Protein AF-A0A9P1GQP8-F1 (afdb_monomer_lite)

pLDDT: mean 84.28, std 14.44, range [36.28, 97.81]

Sequence (561 aa):
MASRPGSALRERKDGRSSRPGTRSPHVRRPRSSVDKKHRLDELRKQCTELKCLINSTSEENLRNRTRLMALTKEKNKRDRLLQTMVRLNHEGLGLGPEIIDKLREEYTIMLPLYRKKAQDLQQQILERENDHKAMKRELDFTRIIELQVEFVSWKQESRRLESMMKQDPEAVSKEAEMQEKRVKQLSQELAEIKRQLVRAQDELTGEQEGHQSAKELFEEKAEELARVQSETKDITIECKQLIQDRKEAEHLQTEINEMELDRKQDQEELEGLQARLVTAPSDAPDRYTVTGVALSAAPAKKDIGLALLRRASRRESPQPLMRCLCAADRDQDGLLNLQELIEAMAQWHGCPLEPSEAARLLFRLASRVSEDTERIRWLDAMVLLDGLGPSSWDELLPDLLVLRWACLRARLYSEELLRQLGVIDSKSKAEAFFGGAALEMPPSEASQWVEAWQKHGSERLMLLLPLGEATLSSKEMNAWLCRLKTAVQNNREELQKAFVVWRADMLMTPEQFRMVCGDVLGLDLSEEDIEDVLLFSCSNCPTTSGVREAVDGRKLLDLFS

Structure (mmCIF, N/CA/C/O backbone):
data_AF-A0A9P1GQP8-F1
#
_entry.id   AF-A0A9P1GQP8-F1
#
loop_
_atom_site.group_PDB
_atom_site.id
_atom_site.type_symbol
_atom_site.label_atom_id
_atom_site.label_alt_id
_atom_site.label_comp_id
_atom_site.label_asym_id
_atom_site.label_entity_id
_atom_site.label_seq_id
_atom_site.pdbx_PDB_ins_code
_atom_site.Cartn_x
_atom_site.Cartn_y
_atom_site.Cartn_z
_atom_site.occupancy
_atom_site.B_iso_or_equiv
_atom_site.auth_seq_id
_atom_site.auth_comp_id
_atom_site.auth_asym_id
_atom_site.auth_atom_id
_atom_site.pdbx_PDB_model_num
ATOM 1 N N . MET A 1 1 ? 40.558 45.245 -4.017 1.00 48.47 1 MET A N 1
ATOM 2 C CA . MET A 1 1 ? 41.414 45.114 -2.817 1.00 48.47 1 MET A CA 1
ATOM 3 C C . MET A 1 1 ? 40.891 43.948 -1.993 1.00 48.47 1 MET A C 1
ATOM 5 O O . MET A 1 1 ? 39.684 43.764 -1.992 1.00 48.47 1 MET A O 1
ATOM 9 N N . ALA A 1 2 ? 41.797 43.219 -1.333 1.00 36.59 2 ALA A N 1
ATOM 10 C CA . ALA A 1 2 ? 41.631 41.929 -0.643 1.00 36.59 2 ALA A CA 1
ATOM 11 C C . ALA A 1 2 ? 41.581 40.683 -1.545 1.00 36.59 2 ALA A C 1
ATOM 13 O O . ALA A 1 2 ? 40.914 40.684 -2.570 1.00 36.59 2 ALA A O 1
ATOM 14 N N . SER A 1 3 ? 42.169 39.543 -1.191 1.00 36.75 3 SER A N 1
ATOM 15 C CA . SER A 1 3 ? 43.501 39.219 -0.655 1.00 36.75 3 SER A CA 1
ATOM 16 C C . SER A 1 3 ? 43.622 37.708 -0.873 1.00 36.75 3 SER A C 1
ATOM 18 O O . SER A 1 3 ? 42.794 36.954 -0.372 1.00 36.75 3 SER A O 1
ATOM 20 N N . ARG A 1 4 ? 44.591 37.260 -1.677 1.00 41.50 4 ARG A N 1
ATOM 21 C CA . ARG A 1 4 ? 44.884 35.832 -1.887 1.00 41.50 4 ARG A CA 1
ATOM 22 C C . ARG A 1 4 ? 45.707 35.291 -0.716 1.00 41.50 4 ARG A C 1
ATOM 24 O O . ARG A 1 4 ? 46.679 35.953 -0.352 1.00 41.50 4 ARG A O 1
ATOM 31 N N . PRO A 1 5 ? 45.454 34.066 -0.238 1.00 54.88 5 PRO A N 1
ATOM 32 C CA . PRO A 1 5 ? 46.470 33.283 0.438 1.00 54.88 5 PRO A CA 1
ATOM 33 C C . PRO A 1 5 ? 47.118 32.308 -0.551 1.00 54.88 5 PRO A C 1
ATOM 35 O O . PRO A 1 5 ? 46.451 31.540 -1.243 1.00 54.88 5 PRO A O 1
ATOM 38 N N . GLY A 1 6 ? 48.445 32.378 -0.622 1.00 43.09 6 GLY A N 1
ATOM 39 C CA . GLY A 1 6 ? 49.292 31.333 -1.177 1.00 43.09 6 GLY A CA 1
ATOM 40 C C . GLY A 1 6 ? 49.798 30.408 -0.070 1.00 43.09 6 GLY A C 1
ATOM 41 O O . GLY A 1 6 ? 49.992 30.835 1.063 1.00 43.09 6 GLY A O 1
ATOM 42 N N . SER A 1 7 ? 50.026 29.151 -0.432 1.00 41.62 7 SER A N 1
ATOM 43 C CA . SER A 1 7 ? 50.859 28.156 0.258 1.00 41.62 7 SER A CA 1
ATOM 44 C C . SER A 1 7 ? 50.980 26.999 -0.745 1.00 41.62 7 SER A C 1
ATOM 46 O O . SER A 1 7 ? 49.958 26.472 -1.163 1.00 41.62 7 SER A O 1
ATOM 48 N N . ALA A 1 8 ? 52.098 26.677 -1.401 1.00 45.56 8 ALA A N 1
ATOM 49 C CA . ALA A 1 8 ? 53.491 26.529 -0.984 1.00 45.56 8 ALA A CA 1
ATOM 50 C C . ALA A 1 8 ? 53.712 25.405 0.040 1.00 45.56 8 ALA A C 1
ATOM 52 O O . ALA A 1 8 ? 54.147 25.654 1.155 1.00 45.56 8 ALA A O 1
ATOM 53 N N . LEU A 1 9 ? 53.524 24.155 -0.395 1.00 42.47 9 LEU A N 1
ATOM 54 C CA . LEU A 1 9 ? 54.220 23.012 0.193 1.00 42.47 9 LEU A CA 1
ATOM 55 C C . LEU A 1 9 ? 54.652 22.031 -0.901 1.00 42.47 9 LEU A C 1
ATOM 57 O O . LEU A 1 9 ? 53.859 21.348 -1.540 1.00 42.47 9 LEU A O 1
ATOM 61 N N . ARG A 1 10 ? 55.967 22.044 -1.134 1.00 45.06 10 ARG A N 1
ATOM 62 C CA . ARG A 1 10 ? 56.728 20.971 -1.766 1.00 45.06 10 ARG A CA 1
ATOM 63 C C . ARG A 1 10 ? 56.767 19.802 -0.790 1.00 45.06 10 ARG A C 1
ATOM 65 O O . ARG A 1 10 ? 57.301 19.979 0.296 1.00 45.06 10 ARG A O 1
ATOM 72 N N . GLU A 1 11 ? 56.423 18.610 -1.253 1.00 41.72 11 GLU A N 1
ATOM 73 C CA . GLU A 1 11 ? 57.109 17.399 -0.813 1.00 41.72 11 GLU A CA 1
ATOM 74 C C . GLU A 1 11 ? 57.307 16.461 -2.004 1.00 41.72 11 GLU A C 1
ATOM 76 O O . GLU A 1 11 ? 56.377 16.037 -2.682 1.00 41.72 11 GLU A O 1
ATOM 81 N N . ARG A 1 12 ? 58.584 16.208 -2.297 1.00 44.84 12 ARG A N 1
ATOM 82 C CA . ARG A 1 12 ? 59.039 15.115 -3.149 1.00 44.84 12 ARG A CA 1
ATOM 83 C C . ARG A 1 12 ? 59.073 13.864 -2.280 1.00 44.84 12 ARG A C 1
ATOM 85 O O . ARG A 1 12 ? 59.790 13.879 -1.282 1.00 44.84 12 ARG A O 1
ATOM 92 N N . LYS A 1 13 ? 58.474 12.760 -2.727 1.00 42.25 13 LYS A N 1
ATOM 93 C CA . LYS A 1 13 ? 59.113 11.455 -2.538 1.00 42.25 13 LYS A CA 1
ATOM 94 C C . LYS A 1 13 ? 58.672 10.439 -3.579 1.00 42.25 13 LYS A C 1
ATOM 96 O O . LYS A 1 13 ? 57.507 10.328 -3.936 1.00 42.25 13 LYS A O 1
ATOM 101 N N . ASP A 1 14 ? 59.691 9.768 -4.081 1.00 47.12 14 ASP A N 1
ATOM 102 C CA . ASP A 1 14 ? 59.718 8.875 -5.217 1.00 47.12 14 ASP A CA 1
ATOM 103 C C . ASP A 1 14 ? 58.830 7.639 -5.049 1.00 47.12 14 ASP A C 1
ATOM 105 O O . ASP A 1 14 ? 58.931 6.903 -4.071 1.00 47.12 14 ASP A O 1
ATOM 109 N N . GLY A 1 15 ? 58.029 7.367 -6.077 1.00 39.78 15 GLY A N 1
ATOM 110 C CA . GLY A 1 15 ? 57.301 6.117 -6.259 1.00 39.78 15 GLY A CA 1
ATOM 111 C C . GLY A 1 15 ? 57.345 5.709 -7.724 1.00 39.78 15 GLY A C 1
ATOM 112 O O . GLY A 1 15 ? 56.355 5.817 -8.440 1.00 39.78 15 GLY A O 1
ATOM 113 N N . ARG A 1 16 ? 58.523 5.279 -8.198 1.00 45.56 16 ARG A N 1
ATOM 114 C CA . ARG A 1 16 ? 58.687 4.624 -9.503 1.00 45.56 16 ARG A CA 1
ATOM 115 C C . ARG A 1 16 ? 57.879 3.322 -9.516 1.00 45.56 16 ARG A C 1
ATOM 117 O O . ARG A 1 16 ? 58.394 2.275 -9.141 1.00 45.56 16 ARG A O 1
ATOM 124 N N . SER A 1 17 ? 56.639 3.384 -9.989 1.00 41.31 17 SER A N 1
ATOM 125 C CA . SER A 1 17 ? 55.923 2.214 -10.492 1.00 41.31 17 SER A CA 1
ATOM 126 C C . SER A 1 17 ? 56.067 2.184 -12.008 1.00 41.31 17 SER A C 1
ATOM 128 O O . SER A 1 17 ? 55.383 2.886 -12.753 1.00 41.31 17 SER A O 1
ATOM 130 N N . SER A 1 18 ? 57.040 1.401 -12.456 1.00 42.50 18 SER A N 1
ATOM 131 C CA . SER A 1 18 ? 57.276 1.063 -13.853 1.00 42.50 18 SER A CA 1
ATOM 132 C C . SER A 1 18 ? 56.106 0.227 -14.379 1.00 42.50 18 SER A C 1
ATOM 134 O O . SER A 1 18 ? 56.177 -1.000 -14.395 1.00 42.50 18 SER A O 1
ATOM 136 N N . ARG A 1 19 ? 55.016 0.867 -14.819 1.00 41.62 19 ARG A N 1
ATOM 137 C CA . ARG A 1 19 ? 54.022 0.178 -15.651 1.00 41.62 19 ARG A CA 1
ATOM 138 C C . ARG A 1 19 ? 54.616 -0.037 -17.049 1.00 41.62 19 ARG A C 1
ATOM 140 O O . ARG A 1 19 ? 55.096 0.923 -17.657 1.00 41.62 19 ARG A O 1
ATOM 147 N N . PRO A 1 20 ? 54.620 -1.275 -17.570 1.00 44.34 20 PRO A N 1
ATOM 148 C CA . PRO A 1 20 ? 55.124 -1.550 -18.902 1.00 44.34 20 PRO A CA 1
ATOM 149 C C . PRO A 1 20 ? 54.202 -0.865 -19.906 1.00 44.34 20 PRO A C 1
ATOM 151 O O . PRO A 1 20 ? 53.022 -1.192 -20.006 1.00 44.34 20 PRO A O 1
ATOM 154 N N . GLY A 1 21 ? 54.748 0.104 -20.640 1.00 39.81 21 GLY A N 1
ATOM 155 C CA . GLY A 1 21 ? 54.067 0.697 -21.777 1.00 39.81 21 GLY A CA 1
ATOM 156 C C . GLY A 1 21 ? 53.646 -0.411 -22.732 1.00 39.81 21 GLY A C 1
ATOM 157 O O . GLY A 1 21 ? 54.490 -1.072 -23.344 1.00 39.81 21 GLY A O 1
ATOM 158 N N . THR A 1 22 ? 52.338 -0.607 -22.862 1.00 41.31 22 THR A N 1
ATOM 159 C CA . THR A 1 22 ? 51.721 -1.356 -23.949 1.00 41.31 22 THR A CA 1
ATOM 160 C C . THR A 1 22 ? 52.028 -0.607 -25.237 1.00 41.31 22 THR A C 1
ATOM 162 O O . THR A 1 22 ? 51.256 0.222 -25.715 1.00 41.31 22 THR A O 1
ATOM 165 N N . ARG A 1 23 ? 53.220 -0.868 -25.785 1.00 38.09 23 ARG A N 1
ATOM 166 C CA . ARG A 1 23 ? 53.561 -0.556 -27.166 1.00 38.09 23 ARG A CA 1
ATOM 167 C C . ARG A 1 23 ? 52.504 -1.226 -28.024 1.00 38.09 23 ARG A C 1
ATOM 169 O O . ARG A 1 23 ? 52.527 -2.441 -28.208 1.00 38.09 23 ARG A O 1
ATOM 176 N N . SER A 1 24 ? 51.586 -0.412 -28.530 1.00 40.50 24 SER A N 1
ATOM 177 C CA . SER A 1 24 ? 50.699 -0.793 -29.615 1.00 40.50 24 SER A CA 1
ATOM 178 C C . SER A 1 24 ? 51.562 -1.448 -30.701 1.00 40.50 24 SER A C 1
ATOM 180 O O . SER A 1 24 ? 52.574 -0.853 -31.101 1.00 40.50 24 SER A O 1
ATOM 182 N N . PRO A 1 25 ? 51.272 -2.690 -31.122 1.00 41.41 25 PRO A N 1
ATOM 183 C CA . PRO A 1 25 ? 52.095 -3.369 -32.099 1.00 41.41 25 PRO A CA 1
ATOM 184 C C . PRO A 1 25 ? 52.013 -2.558 -33.387 1.00 41.41 25 PRO A C 1
ATOM 186 O O . PRO A 1 25 ? 50.978 -2.515 -34.048 1.00 41.41 25 PRO A O 1
ATOM 189 N N . HIS A 1 26 ? 53.109 -1.884 -33.741 1.00 40.09 26 HIS A N 1
ATOM 190 C CA . HIS A 1 26 ? 53.278 -1.315 -35.067 1.00 40.09 26 HIS A CA 1
ATOM 191 C C . HIS A 1 26 ? 53.048 -2.443 -36.071 1.00 40.09 26 HIS A C 1
ATOM 193 O O . HIS A 1 26 ? 53.911 -3.302 -36.268 1.00 40.09 26 HIS A O 1
ATOM 199 N N . VAL A 1 27 ? 51.862 -2.440 -36.680 1.00 42.22 27 VAL A N 1
ATOM 200 C CA . VAL A 1 27 ? 51.474 -3.324 -37.771 1.00 42.22 27 VAL A CA 1
ATOM 201 C C . VAL A 1 27 ? 52.476 -3.080 -38.892 1.00 42.22 27 VAL A C 1
ATOM 203 O O . VAL A 1 27 ? 52.376 -2.118 -39.659 1.00 42.22 27 VAL A O 1
ATOM 206 N N . ARG A 1 28 ? 53.512 -3.922 -38.940 1.00 45.16 28 ARG A N 1
ATOM 207 C CA . ARG A 1 28 ? 54.495 -3.946 -40.018 1.00 45.16 28 ARG A CA 1
ATOM 208 C C . ARG A 1 28 ? 53.708 -4.123 -41.311 1.00 45.16 28 ARG A C 1
ATOM 210 O O . ARG A 1 28 ? 53.050 -5.141 -41.504 1.00 45.16 28 ARG A O 1
ATOM 217 N N . ARG A 1 29 ? 53.750 -3.115 -42.188 1.00 47.03 29 ARG A N 1
ATOM 218 C CA . ARG A 1 29 ? 53.191 -3.222 -43.540 1.00 47.03 29 ARG A CA 1
ATOM 219 C C . ARG A 1 29 ? 53.777 -4.484 -44.195 1.00 47.03 29 ARG A C 1
ATOM 221 O O . ARG A 1 29 ? 55.006 -4.575 -44.261 1.00 47.03 29 ARG A O 1
ATOM 228 N N . PRO A 1 30 ? 52.950 -5.438 -44.661 1.00 44.31 30 PRO A N 1
ATOM 229 C CA . PRO A 1 30 ? 53.443 -6.647 -45.308 1.00 44.31 30 PRO A CA 1
ATOM 230 C C . PRO A 1 30 ? 54.249 -6.249 -46.548 1.00 44.31 30 PRO A C 1
ATOM 232 O O . PRO A 1 30 ? 53.747 -5.547 -47.433 1.00 44.31 30 PRO A O 1
ATOM 235 N N . ARG A 1 31 ? 55.534 -6.625 -46.546 1.00 50.19 31 ARG A N 1
ATOM 236 C CA . ARG A 1 31 ? 56.532 -6.220 -47.548 1.00 50.19 31 ARG A CA 1
ATOM 237 C C . ARG A 1 31 ? 56.486 -7.072 -48.821 1.00 50.19 31 ARG A C 1
ATOM 239 O O . ARG A 1 31 ? 57.110 -6.677 -49.798 1.00 50.19 31 ARG A O 1
ATOM 246 N N . SER A 1 32 ? 55.727 -8.171 -48.855 1.00 58.41 32 SER A N 1
ATOM 247 C CA . SER A 1 32 ? 55.591 -9.014 -50.047 1.00 58.41 32 SER A CA 1
ATOM 248 C C . SER A 1 32 ? 54.182 -8.937 -50.655 1.00 58.41 32 SER A C 1
ATOM 250 O O . SER A 1 32 ? 53.172 -8.828 -49.955 1.00 58.41 32 SER A O 1
ATOM 252 N N . SER A 1 33 ? 54.098 -8.966 -51.987 1.00 57.78 33 SER A N 1
ATOM 253 C CA . SER A 1 33 ? 52.832 -9.073 -52.730 1.00 57.78 33 SER A CA 1
ATOM 254 C C . SER A 1 33 ? 52.106 -10.400 -52.461 1.00 57.78 33 SER A C 1
ATOM 256 O O . SER A 1 33 ? 50.883 -10.465 -52.585 1.00 57.78 33 SER A O 1
ATOM 258 N N . VAL A 1 34 ? 52.847 -11.428 -52.038 1.00 65.19 34 VAL A N 1
ATOM 259 C CA . VAL A 1 34 ? 52.343 -12.767 -51.709 1.00 65.19 34 VAL A CA 1
ATOM 260 C C . VAL A 1 34 ? 51.544 -12.748 -50.400 1.00 65.19 34 VAL A C 1
ATOM 262 O O . VAL A 1 34 ? 50.420 -13.248 -50.375 1.00 65.19 34 VAL A O 1
ATOM 265 N N . ASP A 1 35 ? 52.033 -12.058 -49.363 1.00 64.38 35 ASP A N 1
ATOM 266 C CA . ASP A 1 35 ? 51.327 -11.921 -48.074 1.00 64.38 35 ASP A CA 1
ATOM 267 C C . ASP A 1 35 ? 50.001 -11.162 -48.216 1.00 64.38 35 ASP A C 1
ATOM 269 O O . ASP A 1 35 ? 49.018 -11.446 -47.531 1.00 64.38 35 ASP A O 1
ATOM 273 N N . LYS A 1 36 ? 49.949 -10.189 -49.136 1.00 68.56 36 LYS A N 1
ATOM 274 C CA . LYS A 1 36 ? 48.723 -9.431 -49.425 1.00 68.56 36 LYS A CA 1
ATOM 275 C C . LYS A 1 36 ? 47.663 -10.303 -50.089 1.00 68.56 36 LYS A C 1
ATOM 277 O O . LYS A 1 36 ? 46.494 -10.197 -49.729 1.00 68.56 36 LYS A O 1
ATOM 282 N N . LYS A 1 37 ? 48.062 -11.165 -51.031 1.00 72.75 37 LYS A N 1
ATOM 283 C CA . LYS A 1 37 ? 47.145 -12.095 -51.700 1.00 72.75 37 LYS A CA 1
ATOM 284 C C . LYS A 1 37 ? 46.590 -13.117 -50.707 1.00 72.75 37 LYS A C 1
ATOM 286 O O . LYS A 1 37 ? 45.378 -13.257 -50.620 1.00 72.75 37 LYS A O 1
ATOM 291 N N . HIS A 1 38 ? 47.454 -13.714 -49.884 1.00 75.06 38 HIS A N 1
ATOM 292 C CA . HIS A 1 38 ? 47.028 -14.655 -48.847 1.00 75.06 38 HIS A CA 1
ATOM 293 C C . HIS A 1 38 ? 46.074 -14.007 -47.832 1.00 75.06 38 HIS A C 1
ATOM 295 O O . HIS A 1 38 ? 45.073 -14.605 -47.453 1.00 75.06 38 HIS A O 1
ATOM 301 N N . ARG A 1 39 ? 46.336 -12.763 -47.410 1.00 73.00 39 ARG A N 1
ATOM 302 C CA . ARG A 1 39 ? 45.442 -12.040 -46.492 1.00 73.00 39 ARG A CA 1
ATOM 303 C C . ARG A 1 39 ? 44.086 -11.708 -47.120 1.00 73.00 39 ARG A C 1
ATOM 305 O O . ARG A 1 39 ? 43.077 -11.749 -46.428 1.00 73.00 39 ARG A O 1
ATOM 312 N N . LEU A 1 40 ? 44.052 -11.369 -48.409 1.00 70.44 40 LEU A N 1
ATOM 313 C CA . LEU A 1 40 ? 42.797 -11.129 -49.128 1.00 70.44 40 LEU A CA 1
ATOM 314 C C . LEU A 1 40 ? 41.988 -12.414 -49.312 1.00 70.44 40 LEU A C 1
ATOM 316 O O . LEU A 1 40 ? 40.766 -12.376 -49.186 1.00 70.44 40 LEU A O 1
ATOM 320 N N . ASP A 1 41 ? 42.650 -13.533 -49.593 1.00 74.94 41 ASP A N 1
ATOM 321 C CA . ASP A 1 41 ? 41.986 -14.830 -49.722 1.00 74.94 41 ASP A CA 1
ATOM 322 C C . ASP A 1 41 ? 41.469 -15.330 -48.359 1.00 74.94 41 ASP A C 1
ATOM 324 O O . ASP A 1 41 ? 40.344 -15.821 -48.287 1.00 74.94 41 ASP A O 1
ATOM 328 N N . GLU A 1 42 ? 42.201 -15.085 -47.267 1.00 77.50 42 GLU A N 1
ATOM 329 C CA . GLU A 1 42 ? 41.736 -15.358 -45.899 1.00 77.50 42 GLU A CA 1
ATOM 330 C C . GLU A 1 42 ? 40.515 -14.504 -45.528 1.00 77.50 42 GLU A C 1
ATOM 332 O O . GLU A 1 42 ? 39.507 -15.028 -45.060 1.00 77.50 42 GLU A O 1
ATOM 337 N N . LEU A 1 43 ? 40.545 -13.197 -45.817 1.00 72.62 43 LEU A N 1
ATOM 338 C CA . LEU A 1 43 ? 39.386 -12.326 -45.601 1.00 72.62 43 LEU A CA 1
ATOM 339 C C . LEU A 1 43 ? 38.182 -12.794 -46.422 1.00 72.62 43 LEU A C 1
ATOM 341 O O . LEU A 1 43 ? 37.074 -12.838 -45.900 1.00 72.62 43 LEU A O 1
ATOM 345 N N . ARG A 1 44 ? 38.372 -13.195 -47.686 1.00 75.75 44 ARG A N 1
ATOM 346 C CA . ARG A 1 44 ? 37.290 -13.756 -48.516 1.00 75.75 44 ARG A CA 1
ATOM 347 C C . ARG A 1 44 ? 36.707 -15.023 -47.907 1.00 75.75 44 ARG A C 1
ATOM 349 O O . ARG A 1 44 ? 35.487 -15.168 -47.915 1.00 75.75 44 ARG A O 1
ATOM 356 N N . LYS A 1 45 ? 37.555 -15.899 -47.370 1.00 81.31 45 LYS A N 1
ATOM 357 C CA . LYS A 1 45 ? 37.133 -17.119 -46.684 1.00 81.31 45 LYS A CA 1
ATOM 358 C C . LYS A 1 45 ? 36.293 -16.790 -45.445 1.00 81.31 45 LYS A C 1
ATOM 360 O O . LYS A 1 45 ? 35.163 -17.265 -45.348 1.00 81.31 45 LYS A O 1
ATOM 365 N N . GLN A 1 46 ? 36.756 -15.869 -44.601 1.00 77.50 46 GLN A N 1
ATOM 366 C CA . GLN A 1 46 ? 35.999 -15.376 -43.442 1.00 77.50 46 GLN A CA 1
ATOM 367 C C . GLN A 1 46 ? 34.663 -14.736 -43.850 1.00 77.50 46 GLN A C 1
ATOM 369 O O . GLN A 1 46 ? 33.635 -14.986 -43.228 1.00 77.50 46 GLN A O 1
ATOM 374 N N . CYS A 1 47 ? 34.629 -13.976 -44.952 1.00 73.06 47 CYS A N 1
ATOM 375 C CA . CYS A 1 47 ? 33.384 -13.418 -45.490 1.00 73.06 47 CYS A CA 1
ATOM 376 C C . CYS A 1 47 ? 32.394 -14.515 -45.886 1.00 73.06 47 CYS A C 1
ATOM 378 O O . CYS A 1 47 ? 31.194 -14.387 -45.647 1.00 73.06 47 CYS A O 1
ATOM 380 N N . THR A 1 48 ? 32.876 -15.556 -46.570 1.00 79.88 48 THR A N 1
ATOM 381 C CA . THR A 1 48 ? 32.024 -16.669 -46.990 1.00 79.88 48 THR A CA 1
ATOM 382 C C . THR A 1 48 ? 31.531 -17.466 -45.793 1.00 79.88 48 THR A C 1
ATOM 384 O O . THR A 1 48 ? 30.354 -17.803 -45.755 1.00 79.88 48 THR A O 1
ATOM 387 N N . GLU A 1 49 ? 32.377 -17.683 -44.787 1.00 81.94 49 GLU A N 1
ATOM 388 C CA . GLU A 1 49 ? 32.013 -18.364 -43.544 1.00 81.94 49 GLU A CA 1
ATOM 389 C C . GLU A 1 49 ? 30.953 -17.574 -42.767 1.00 81.94 49 GLU A C 1
ATOM 391 O O . GLU A 1 49 ? 29.909 -18.136 -42.440 1.00 81.94 49 GLU A O 1
ATOM 396 N N . LEU A 1 50 ? 31.137 -16.261 -42.577 1.00 77.44 50 LEU A N 1
ATOM 397 C CA . LEU A 1 50 ? 30.143 -15.391 -41.933 1.00 77.44 50 LEU A CA 1
ATOM 398 C C . LEU A 1 50 ? 28.817 -15.360 -42.703 1.00 77.44 50 LEU A C 1
ATOM 400 O O . LEU A 1 50 ? 27.750 -15.452 -42.099 1.00 77.44 50 LEU A O 1
ATOM 404 N N . LYS A 1 51 ? 28.851 -15.285 -44.041 1.00 80.12 51 LYS A N 1
ATOM 405 C CA . LYS A 1 51 ? 27.631 -15.356 -44.868 1.00 80.12 51 LYS A CA 1
ATOM 406 C C . LYS A 1 51 ? 26.925 -16.706 -44.724 1.00 80.12 51 LYS A C 1
ATOM 408 O O . LYS A 1 51 ? 25.705 -16.732 -44.576 1.00 80.12 51 LYS A O 1
ATOM 413 N N . CYS A 1 52 ? 27.666 -17.813 -44.742 1.00 84.94 52 CYS A N 1
ATOM 414 C CA . CYS A 1 52 ? 27.110 -19.147 -44.519 1.00 84.94 52 CYS A CA 1
ATOM 415 C C . CYS A 1 52 ? 26.494 -19.273 -43.120 1.00 84.94 52 CYS A C 1
ATOM 417 O O . CYS A 1 52 ? 25.405 -19.824 -42.986 1.00 84.94 52 CYS A O 1
ATOM 419 N N . LEU A 1 53 ? 27.140 -18.715 -42.095 1.00 81.12 53 LEU A N 1
ATOM 420 C CA . LEU A 1 53 ? 26.660 -18.739 -40.716 1.00 81.12 53 LEU A CA 1
ATOM 421 C C . LEU A 1 53 ? 25.388 -17.888 -40.529 1.00 81.12 53 LEU A C 1
ATOM 423 O O . LEU A 1 53 ? 24.425 -18.344 -39.912 1.00 81.12 53 LEU A O 1
ATOM 427 N N . ILE A 1 54 ? 25.330 -16.693 -41.126 1.00 80.06 54 ILE A N 1
ATOM 428 C CA . ILE A 1 54 ? 24.126 -15.842 -41.145 1.00 80.06 54 ILE A CA 1
ATOM 429 C C . ILE A 1 54 ? 22.967 -16.545 -41.864 1.00 80.06 54 ILE A C 1
ATOM 431 O O . ILE A 1 54 ? 21.839 -16.554 -41.372 1.00 80.06 54 ILE A O 1
ATOM 435 N N . ASN A 1 55 ? 23.235 -17.177 -43.008 1.00 83.62 55 ASN A N 1
ATOM 436 C CA . ASN A 1 55 ? 22.205 -17.912 -43.741 1.00 83.62 55 ASN A CA 1
ATOM 437 C C . ASN A 1 55 ? 21.713 -19.126 -42.942 1.00 83.62 55 ASN A C 1
ATOM 439 O O . ASN A 1 55 ? 20.506 -19.309 -42.801 1.00 83.62 55 ASN A O 1
ATOM 443 N N . SER A 1 56 ? 22.628 -19.895 -42.346 1.00 86.69 56 SER A N 1
ATOM 444 C CA . SER A 1 56 ? 22.299 -21.045 -41.496 1.00 86.69 56 SER A CA 1
ATOM 445 C C . SER A 1 56 ? 21.431 -20.640 -40.299 1.00 86.69 56 SER A C 1
ATOM 447 O O . SER A 1 56 ? 20.370 -21.219 -40.067 1.00 86.69 56 SER A O 1
ATOM 449 N N . THR A 1 57 ? 21.813 -19.583 -39.576 1.00 81.12 57 THR A N 1
ATOM 450 C CA . THR A 1 57 ? 21.033 -19.076 -38.431 1.00 81.12 57 THR A CA 1
ATOM 451 C C . THR A 1 57 ? 19.664 -18.526 -38.846 1.00 81.12 57 THR A C 1
ATOM 453 O O . THR A 1 57 ? 18.672 -18.749 -38.149 1.00 81.12 57 THR A O 1
ATOM 456 N N . SER A 1 58 ? 19.561 -17.876 -40.009 1.00 81.44 58 SER A N 1
ATOM 457 C CA . SER A 1 58 ? 18.275 -17.449 -40.572 1.00 81.44 58 SER A CA 1
ATOM 458 C C . SER A 1 58 ? 17.374 -18.634 -40.944 1.00 81.44 58 SER A C 1
ATOM 460 O O . SER A 1 58 ? 16.167 -18.594 -40.690 1.00 81.44 58 SER A O 1
ATOM 462 N N . GLU A 1 59 ? 17.930 -19.697 -41.529 1.00 88.12 59 GLU A N 1
ATOM 463 C CA . GLU A 1 59 ? 17.185 -20.917 -41.852 1.00 88.12 59 GLU A CA 1
ATOM 464 C C . GLU A 1 59 ? 16.701 -21.641 -40.590 1.00 88.12 59 GLU A C 1
ATOM 466 O O . GLU A 1 59 ? 15.544 -22.064 -40.526 1.00 88.12 59 GLU A O 1
ATOM 471 N N . GLU A 1 60 ? 17.544 -21.752 -39.562 1.00 80.00 60 GLU A N 1
ATOM 472 C CA . GLU A 1 60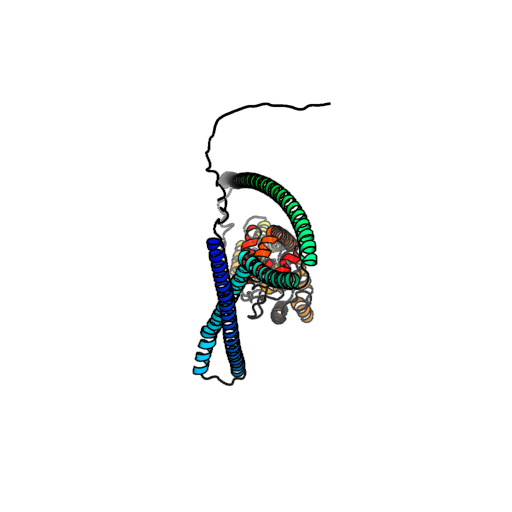 ? 17.163 -22.306 -38.258 1.00 80.00 60 GLU A CA 1
ATOM 473 C C . GLU A 1 60 ? 16.027 -21.503 -37.610 1.00 80.00 60 GLU A C 1
ATOM 475 O O . GLU A 1 60 ? 15.042 -22.088 -37.152 1.00 80.00 60 GLU A O 1
ATOM 480 N N . ASN A 1 61 ? 16.094 -20.169 -37.652 1.00 79.44 61 ASN A N 1
ATOM 481 C CA . ASN A 1 61 ? 15.021 -19.301 -37.162 1.00 79.44 61 ASN A CA 1
ATOM 482 C C . ASN A 1 61 ? 13.707 -19.514 -37.920 1.00 79.44 61 ASN A C 1
ATOM 484 O O . ASN A 1 61 ? 12.636 -19.566 -37.307 1.00 79.44 61 ASN A O 1
ATOM 488 N N . LEU A 1 62 ? 13.761 -19.701 -39.241 1.00 87.12 62 LEU A N 1
ATOM 489 C CA . LEU A 1 62 ? 12.577 -20.020 -40.037 1.00 87.12 62 LEU A CA 1
ATOM 490 C C . LEU A 1 62 ? 11.974 -21.380 -39.639 1.00 87.12 62 LEU A C 1
ATOM 492 O O . LEU A 1 62 ? 10.751 -21.503 -39.494 1.00 87.12 62 LEU A O 1
ATOM 496 N N . ARG A 1 63 ? 12.818 -22.393 -39.399 1.00 88.31 63 ARG A N 1
ATOM 497 C CA . ARG A 1 63 ? 12.384 -23.716 -38.912 1.00 88.31 63 ARG A CA 1
ATOM 498 C C . ARG A 1 63 ? 11.735 -23.613 -37.529 1.00 88.31 63 ARG A C 1
ATOM 500 O O . ARG A 1 63 ? 10.663 -24.185 -37.324 1.00 88.31 63 ARG A O 1
ATOM 507 N N . ASN A 1 64 ? 12.319 -22.847 -36.608 1.00 82.62 64 ASN A N 1
ATOM 508 C CA . ASN A 1 64 ? 11.777 -22.646 -35.261 1.00 82.62 64 ASN A CA 1
ATOM 509 C C . ASN A 1 64 ? 10.440 -21.896 -35.279 1.00 82.62 64 ASN A C 1
ATOM 511 O O . ASN A 1 64 ? 9.494 -22.332 -34.623 1.00 82.62 64 ASN A O 1
ATOM 515 N N . ARG A 1 65 ? 10.298 -20.848 -36.103 1.00 83.81 65 ARG A N 1
ATOM 516 C CA . ARG A 1 65 ? 9.010 -20.158 -36.303 1.00 83.81 65 ARG A CA 1
ATOM 517 C C . ARG A 1 65 ? 7.932 -21.099 -36.845 1.00 83.81 65 ARG A C 1
ATOM 519 O O . ARG A 1 65 ? 6.800 -21.078 -36.368 1.00 83.81 65 ARG A O 1
ATOM 526 N N . THR A 1 66 ? 8.290 -21.969 -37.788 1.00 90.00 66 THR A N 1
ATOM 527 C CA . THR A 1 66 ? 7.365 -22.972 -38.343 1.00 90.00 66 THR A CA 1
ATOM 528 C C . THR A 1 66 ? 6.920 -23.979 -37.273 1.00 90.00 66 THR A C 1
ATOM 530 O O . THR A 1 66 ? 5.729 -24.274 -37.159 1.00 90.00 66 THR A O 1
ATOM 533 N N . ARG A 1 67 ? 7.849 -24.459 -36.432 1.00 86.50 67 ARG A N 1
ATOM 534 C CA . ARG A 1 67 ? 7.540 -25.338 -35.286 1.00 86.50 67 ARG A CA 1
ATOM 535 C C . ARG A 1 67 ? 6.635 -24.652 -34.263 1.00 86.50 67 ARG A C 1
ATOM 537 O O . ARG A 1 67 ? 5.656 -25.250 -33.825 1.00 86.50 67 ARG A O 1
ATOM 544 N N . LEU A 1 68 ? 6.913 -23.391 -33.931 1.00 84.94 68 LEU A N 1
ATOM 545 C CA . LEU A 1 68 ? 6.091 -22.597 -33.016 1.00 84.94 68 LEU A CA 1
ATOM 546 C C . LEU A 1 68 ? 4.660 -22.426 -33.548 1.00 84.94 68 LEU A C 1
ATOM 548 O O . LEU A 1 68 ? 3.695 -22.605 -32.803 1.00 84.94 68 LEU A O 1
ATOM 552 N N . MET A 1 69 ? 4.504 -22.148 -34.847 1.00 87.06 69 MET A N 1
ATOM 553 C CA . MET A 1 69 ? 3.187 -22.083 -35.486 1.00 87.06 69 MET A CA 1
ATOM 554 C C . MET A 1 69 ? 2.437 -23.418 -35.407 1.00 87.06 69 MET A C 1
ATOM 556 O O . MET A 1 69 ? 1.237 -23.420 -35.133 1.00 87.06 69 MET A O 1
ATOM 560 N N . ALA A 1 70 ? 3.120 -24.548 -35.615 1.00 87.50 70 ALA A N 1
ATOM 561 C CA . ALA A 1 70 ? 2.514 -25.874 -35.495 1.00 87.50 70 ALA A CA 1
ATOM 562 C C . ALA A 1 70 ? 2.031 -26.155 -34.059 1.00 87.50 70 ALA A C 1
ATOM 564 O O . ALA A 1 70 ? 0.866 -26.504 -33.868 1.00 87.50 70 ALA A O 1
ATOM 565 N N . LEU A 1 71 ? 2.873 -25.902 -33.049 1.00 82.94 71 LEU A N 1
ATOM 566 C CA . LEU A 1 71 ? 2.504 -26.065 -31.635 1.00 82.94 71 LEU A CA 1
ATOM 567 C C . LEU A 1 71 ? 1.344 -25.150 -31.229 1.00 82.94 71 LEU A C 1
ATOM 569 O O . LEU A 1 71 ? 0.441 -25.579 -30.516 1.00 82.94 71 LEU A O 1
ATOM 573 N N . THR A 1 72 ? 1.326 -23.910 -31.719 1.00 81.62 72 THR A N 1
ATOM 574 C CA . THR A 1 72 ? 0.239 -22.960 -31.447 1.00 81.62 72 THR A CA 1
ATOM 575 C C . THR A 1 72 ? -1.079 -23.426 -32.067 1.00 81.62 72 THR A C 1
ATOM 577 O O . THR A 1 72 ? -2.124 -23.363 -31.420 1.00 81.62 72 THR A O 1
ATOM 580 N N . LYS A 1 73 ? -1.049 -23.946 -33.303 1.00 88.25 73 LYS A N 1
ATOM 581 C CA . LYS A 1 73 ? -2.235 -24.539 -33.943 1.00 88.25 73 LYS A CA 1
ATOM 582 C C . LYS A 1 73 ? -2.758 -25.733 -33.150 1.00 88.25 73 LYS A C 1
ATOM 584 O O . LYS A 1 73 ? -3.968 -25.856 -32.974 1.00 88.25 73 LYS A O 1
ATOM 589 N N . GLU A 1 74 ? -1.867 -26.587 -32.657 1.00 82.25 74 GLU A N 1
ATOM 590 C CA . GLU A 1 74 ? -2.258 -27.775 -31.903 1.00 82.25 74 GLU A CA 1
ATOM 591 C C . GLU A 1 74 ? -2.806 -27.436 -30.514 1.00 82.25 74 GLU A C 1
ATOM 593 O O . GLU A 1 74 ? -3.851 -27.962 -30.128 1.00 82.25 74 GLU A O 1
ATOM 598 N N . LYS A 1 75 ? -2.185 -26.478 -29.816 1.00 85.88 75 LYS A N 1
ATOM 599 C CA . LYS A 1 75 ? -2.721 -25.886 -28.584 1.00 85.88 75 LYS A CA 1
ATOM 600 C C . LYS A 1 75 ? -4.134 -25.345 -28.814 1.00 85.88 75 LYS A C 1
ATOM 602 O O . LYS A 1 75 ? -5.054 -25.733 -28.107 1.00 85.88 75 LYS A O 1
ATOM 607 N N . ASN A 1 76 ? -4.333 -24.521 -29.844 1.00 82.81 76 ASN A N 1
ATOM 608 C CA . ASN A 1 76 ? -5.642 -23.934 -30.143 1.00 82.81 76 ASN A CA 1
ATOM 609 C C . ASN A 1 76 ? -6.693 -24.999 -30.501 1.00 82.81 76 ASN A C 1
ATOM 611 O O . ASN A 1 76 ? -7.866 -24.846 -30.165 1.00 82.81 76 ASN A O 1
ATOM 615 N N . LYS A 1 77 ? -6.293 -26.084 -31.180 1.00 86.44 77 LYS A N 1
ATOM 616 C CA . LYS A 1 77 ? -7.177 -27.223 -31.465 1.00 86.44 77 LYS A CA 1
ATOM 617 C C . LYS A 1 77 ? -7.618 -27.913 -30.169 1.00 86.44 77 LYS A C 1
ATOM 619 O O . LYS A 1 77 ? -8.806 -28.189 -30.023 1.00 86.44 77 LYS A O 1
ATOM 624 N N . ARG A 1 78 ? -6.688 -28.146 -29.236 1.00 81.44 78 ARG A N 1
ATOM 625 C CA . ARG A 1 78 ? -6.974 -28.729 -27.914 1.00 81.44 78 ARG A CA 1
ATOM 626 C C . ARG A 1 78 ? -7.839 -27.814 -27.047 1.00 81.44 78 ARG A C 1
ATOM 628 O O . ARG A 1 78 ? -8.825 -28.286 -26.495 1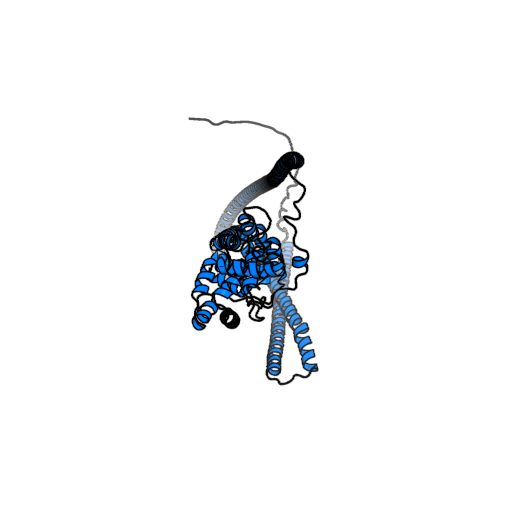.00 81.44 78 ARG A O 1
ATOM 635 N N . ASP A 1 79 ? -7.549 -26.515 -27.009 1.00 82.12 79 ASP A N 1
ATOM 636 C CA . ASP A 1 79 ? -8.348 -25.522 -26.277 1.00 82.12 79 ASP A CA 1
ATOM 637 C C . ASP A 1 79 ? -9.802 -25.488 -26.781 1.00 82.12 79 ASP A C 1
ATOM 639 O O . ASP A 1 79 ? -10.741 -25.516 -25.987 1.00 82.12 79 ASP A O 1
ATOM 643 N N . ARG A 1 80 ? -10.018 -25.503 -28.105 1.00 85.50 80 ARG A N 1
ATOM 644 C CA . ARG A 1 80 ? -11.373 -25.567 -28.691 1.00 85.50 80 ARG A CA 1
ATOM 645 C C . ARG A 1 80 ? -12.098 -26.865 -28.351 1.00 85.50 80 ARG A C 1
ATOM 647 O O . ARG A 1 80 ? -13.309 -26.843 -28.125 1.00 85.50 80 ARG A O 1
ATOM 654 N N . LEU A 1 81 ? -11.380 -27.987 -28.338 1.00 81.38 81 LEU A N 1
ATOM 655 C CA . LEU A 1 81 ? -11.940 -29.283 -27.968 1.00 81.38 81 LEU A CA 1
ATOM 656 C C . LEU A 1 81 ? -12.374 -29.272 -26.496 1.00 81.38 81 LEU A C 1
ATOM 658 O O . LEU A 1 81 ? -13.530 -29.572 -26.215 1.00 81.38 81 LEU A O 1
ATOM 662 N N . LEU A 1 82 ? -11.520 -28.787 -25.590 1.00 83.62 82 LEU A N 1
ATOM 663 C CA . LEU A 1 82 ? -11.851 -28.592 -24.175 1.00 83.62 82 LEU A CA 1
ATOM 664 C C . LEU A 1 82 ? -13.068 -27.676 -23.988 1.00 83.62 82 LEU A C 1
ATOM 666 O O . LEU A 1 82 ? -14.002 -28.044 -23.286 1.00 83.62 82 LEU A O 1
ATOM 670 N N . GLN A 1 83 ? -13.122 -26.529 -24.672 1.00 85.25 83 GLN A N 1
ATOM 671 C CA . GLN A 1 83 ? -14.275 -25.616 -24.616 1.00 85.25 83 GLN A CA 1
ATOM 672 C C . GLN A 1 83 ? -15.575 -26.249 -25.128 1.00 85.25 83 GLN A C 1
ATOM 674 O O . GLN A 1 83 ? -16.658 -25.953 -24.629 1.00 85.25 83 GLN A O 1
ATOM 679 N N . THR A 1 84 ? -15.494 -27.088 -26.161 1.00 82.81 84 THR A N 1
ATOM 680 C CA . THR A 1 84 ? -16.664 -27.799 -26.698 1.00 82.81 84 THR A CA 1
ATOM 681 C C . THR A 1 84 ? -17.138 -28.863 -25.714 1.00 82.81 84 THR A C 1
ATOM 683 O O . THR A 1 84 ? -18.333 -29.015 -25.505 1.00 82.81 84 THR A O 1
ATOM 686 N N . MET A 1 85 ? -16.216 -29.544 -25.039 1.00 75.88 85 MET A N 1
ATOM 687 C CA . MET A 1 85 ? -16.552 -30.588 -24.072 1.00 75.88 85 MET A CA 1
ATOM 688 C C . MET A 1 85 ? -17.059 -30.030 -22.741 1.00 75.88 85 MET A C 1
ATOM 690 O O . MET A 1 85 ? -17.981 -30.598 -22.169 1.00 75.88 85 MET A O 1
ATOM 694 N N . VAL A 1 86 ? -16.545 -28.882 -22.286 1.00 81.44 86 VAL A N 1
ATOM 695 C CA . VAL A 1 86 ? -17.125 -28.138 -21.153 1.00 81.44 86 VAL A CA 1
ATOM 696 C C . VAL A 1 86 ? -18.571 -27.739 -21.455 1.00 81.44 86 VAL A C 1
ATOM 698 O O . VAL A 1 86 ? -19.427 -27.878 -20.586 1.00 81.44 86 VAL A O 1
ATOM 701 N N . ARG A 1 87 ? -18.862 -27.310 -22.692 1.00 85.44 87 ARG A N 1
ATOM 702 C CA . ARG A 1 87 ? -20.236 -27.018 -23.132 1.00 85.44 87 ARG A CA 1
ATOM 703 C C . ARG A 1 87 ? -21.129 -28.258 -23.106 1.00 85.44 87 ARG A C 1
ATOM 705 O O . ARG A 1 87 ? -22.180 -28.202 -22.484 1.00 85.44 87 ARG A O 1
ATOM 712 N N . LEU A 1 88 ? -20.680 -29.383 -23.669 1.00 82.69 88 LEU A N 1
ATOM 713 C CA . LEU A 1 88 ? -21.436 -30.646 -23.630 1.00 82.69 88 LEU A CA 1
ATOM 714 C C . LEU A 1 88 ? -21.725 -31.114 -22.194 1.00 82.69 88 LEU A C 1
ATOM 716 O O . LEU A 1 88 ? -22.830 -31.560 -21.899 1.00 82.69 88 LEU A O 1
ATOM 720 N N . ASN A 1 89 ? -20.756 -30.959 -21.285 1.00 80.69 89 ASN A N 1
ATOM 721 C CA . ASN A 1 89 ? -20.947 -31.273 -19.871 1.00 80.69 89 ASN A CA 1
ATOM 722 C C . ASN A 1 89 ? -21.984 -30.348 -19.206 1.00 80.69 89 ASN A C 1
ATOM 724 O O . ASN A 1 89 ? -22.788 -30.802 -18.399 1.00 80.69 89 ASN A O 1
ATOM 728 N N . HIS A 1 90 ? -21.991 -29.058 -19.558 1.00 82.94 90 HIS A N 1
ATOM 729 C CA . HIS A 1 90 ? -22.984 -28.098 -19.067 1.00 82.94 90 HIS A CA 1
ATOM 730 C C . HIS A 1 90 ? -24.396 -28.385 -19.603 1.00 82.94 90 HIS A C 1
ATOM 732 O O . HIS A 1 90 ? -25.376 -28.198 -18.891 1.00 82.94 90 HIS A O 1
ATOM 738 N N . GLU A 1 91 ? -24.499 -28.898 -20.829 1.00 89.81 91 GLU A N 1
ATOM 739 C CA . GLU A 1 91 ? -25.756 -29.312 -21.466 1.00 89.81 91 GLU A CA 1
ATOM 740 C C . GLU A 1 91 ? -26.314 -30.640 -20.912 1.00 89.81 91 GLU A C 1
ATOM 742 O O . GLU A 1 91 ? -27.355 -31.111 -21.365 1.00 89.81 91 GLU A O 1
ATOM 747 N N . GLY A 1 92 ? -25.645 -31.264 -19.934 1.00 82.69 92 GLY A N 1
ATOM 748 C CA . GLY A 1 92 ? -26.084 -32.525 -19.330 1.00 82.69 92 GLY A CA 1
ATOM 749 C C . GLY A 1 92 ? -25.906 -33.745 -20.239 1.00 82.69 92 GLY A C 1
ATOM 750 O O . GLY A 1 92 ? -26.377 -34.836 -19.910 1.00 82.69 92 GLY A O 1
ATOM 751 N N . LEU A 1 93 ? -25.201 -33.592 -21.365 1.00 81.38 93 LEU A N 1
ATOM 752 C CA . LEU A 1 93 ? -24.790 -34.696 -22.225 1.00 81.38 93 LEU A CA 1
ATOM 753 C C . LEU A 1 93 ? -23.606 -35.390 -21.546 1.00 81.38 93 LEU A C 1
ATOM 755 O O . LEU A 1 93 ? -22.446 -35.048 -21.774 1.00 81.38 93 LEU A O 1
ATOM 759 N N . GLY A 1 94 ? -23.922 -36.314 -20.634 1.00 69.06 94 GLY A N 1
ATOM 760 C CA . GLY A 1 94 ? -22.950 -36.992 -19.780 1.00 69.06 94 GLY A CA 1
ATOM 761 C C . GLY A 1 94 ? -21.744 -37.511 -20.564 1.00 69.06 94 GLY A C 1
ATOM 762 O O . GLY A 1 94 ? -21.875 -38.334 -21.470 1.00 69.06 94 GLY A O 1
ATOM 763 N N . LEU A 1 95 ? -20.555 -37.028 -20.205 1.00 81.69 95 LEU A N 1
ATOM 764 C CA . LEU A 1 95 ? -19.293 -37.549 -20.717 1.00 81.69 95 LEU A CA 1
ATOM 765 C C . LEU A 1 95 ? -18.915 -38.782 -19.897 1.00 81.69 95 LEU A C 1
ATOM 767 O O . LEU A 1 95 ? -18.906 -38.738 -18.667 1.00 81.69 95 LEU A O 1
ATOM 771 N N . GLY A 1 96 ? -18.596 -39.888 -20.571 1.00 84.50 96 GLY A N 1
ATOM 772 C CA . GLY A 1 96 ? -18.131 -41.096 -19.893 1.00 84.50 96 GLY A CA 1
ATOM 773 C C . GLY A 1 96 ? -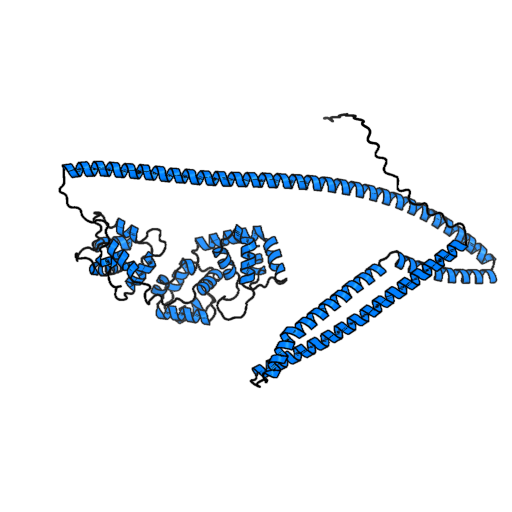16.873 -40.825 -19.047 1.00 84.50 96 GLY A C 1
ATOM 774 O O . GLY A 1 96 ? -16.057 -39.981 -19.426 1.00 84.50 96 GLY A O 1
ATOM 775 N N . PRO A 1 97 ? -16.670 -41.540 -17.929 1.00 78.25 97 PRO A N 1
ATOM 776 C CA . PRO A 1 97 ? -15.541 -41.319 -17.019 1.00 78.25 97 PRO A CA 1
ATOM 777 C C . PRO A 1 97 ? -14.171 -41.423 -17.712 1.00 78.25 97 PRO A C 1
ATOM 779 O O . PRO A 1 97 ? -13.297 -40.602 -17.461 1.00 78.25 97 PRO A O 1
ATOM 782 N N . GLU A 1 98 ? -14.017 -42.322 -18.691 1.00 77.62 98 GLU A N 1
ATOM 783 C CA . GLU A 1 98 ? -12.793 -42.440 -19.506 1.00 77.62 98 GLU A CA 1
ATOM 784 C C . GLU A 1 98 ? -12.460 -41.166 -20.298 1.00 77.62 98 GLU A C 1
ATOM 786 O O . GLU A 1 98 ? -11.298 -40.854 -20.561 1.00 77.62 98 GLU A O 1
ATOM 791 N N . ILE A 1 99 ? -13.490 -40.428 -20.712 1.00 79.00 99 ILE A N 1
ATOM 792 C CA . ILE A 1 99 ? -13.336 -39.161 -21.419 1.00 79.00 99 ILE A CA 1
ATOM 793 C C . ILE A 1 99 ? -12.932 -38.072 -20.423 1.00 79.00 99 ILE A C 1
ATOM 795 O O . ILE A 1 99 ? -12.065 -37.260 -20.732 1.00 79.00 99 ILE A O 1
ATOM 799 N N . ILE A 1 100 ? -13.507 -38.079 -19.219 1.00 76.56 100 ILE A N 1
ATOM 800 C CA . ILE A 1 100 ? -13.166 -37.139 -18.143 1.00 76.56 100 ILE A CA 1
ATOM 801 C C . ILE A 1 100 ? -11.701 -37.300 -17.716 1.00 76.56 100 ILE A C 1
ATOM 803 O O . ILE A 1 100 ? -11.004 -36.297 -17.562 1.00 76.56 100 ILE A O 1
ATOM 807 N N . ASP A 1 101 ? -11.203 -38.529 -17.589 1.00 80.94 101 ASP A N 1
ATOM 808 C CA . ASP A 1 101 ? -9.809 -38.779 -17.206 1.00 80.94 101 ASP A CA 1
ATOM 809 C C . ASP A 1 101 ? -8.828 -38.328 -18.293 1.00 80.94 101 ASP A C 1
ATOM 811 O O . ASP A 1 101 ? -7.873 -37.603 -18.001 1.00 80.94 101 ASP A O 1
ATOM 815 N N . LYS A 1 102 ? -9.123 -38.624 -19.567 1.00 77.88 102 LYS A N 1
ATOM 816 C CA . LYS A 1 102 ? -8.353 -38.087 -20.705 1.00 77.88 102 LYS A CA 1
ATOM 817 C C . LYS A 1 102 ? -8.369 -36.559 -20.742 1.00 77.88 102 LYS A C 1
ATOM 819 O O . LYS A 1 102 ? -7.375 -35.943 -21.116 1.00 77.88 102 LYS A O 1
ATOM 824 N N . LEU A 1 103 ? -9.471 -35.927 -20.339 1.00 69.88 103 LEU A N 1
ATOM 825 C CA . LEU A 1 103 ? -9.573 -34.467 -20.271 1.00 69.88 103 LEU A CA 1
ATOM 826 C C . LEU A 1 103 ? -8.751 -33.880 -19.133 1.00 69.88 103 LEU A C 1
ATOM 828 O O . LEU A 1 103 ? -8.124 -32.838 -19.314 1.00 69.88 103 LEU A O 1
ATOM 832 N N . ARG A 1 104 ? -8.729 -34.539 -17.975 1.00 80.50 104 ARG A N 1
ATOM 833 C CA . ARG A 1 104 ? -7.868 -34.137 -16.863 1.00 80.50 104 ARG A CA 1
ATOM 834 C C . ARG A 1 104 ? -6.404 -34.261 -17.249 1.00 80.50 104 ARG A C 1
ATOM 836 O O . ARG A 1 104 ? -5.647 -33.339 -16.963 1.00 80.50 104 ARG A O 1
ATOM 843 N N . GLU A 1 105 ? -6.018 -35.329 -17.939 1.00 84.19 105 GLU A N 1
ATOM 844 C CA . GLU A 1 105 ? -4.658 -35.513 -18.445 1.00 84.19 105 GLU A CA 1
ATOM 845 C C . GLU A 1 105 ? -4.284 -34.435 -19.479 1.00 84.19 105 GLU A C 1
ATOM 847 O O . GLU A 1 105 ? -3.259 -33.761 -19.348 1.00 84.19 105 GLU A O 1
ATOM 852 N N . GLU A 1 106 ? -5.152 -34.187 -20.462 1.00 81.25 106 GLU A N 1
ATOM 853 C CA . GLU A 1 106 ? -4.926 -33.166 -21.489 1.00 81.25 106 GLU A CA 1
ATOM 854 C C . GLU A 1 106 ? -4.865 -31.744 -20.897 1.00 81.25 106 GLU A C 1
ATOM 856 O O . GLU A 1 106 ? -3.980 -30.961 -21.250 1.00 81.25 106 GLU A O 1
ATOM 861 N N . TYR A 1 107 ? -5.754 -31.409 -19.958 1.00 80.12 107 TYR A N 1
ATOM 862 C CA . TYR A 1 107 ? -5.804 -30.091 -19.319 1.00 80.12 107 TYR A CA 1
ATOM 863 C C . TYR A 1 107 ? -4.667 -29.870 -18.314 1.00 80.12 107 TYR A C 1
ATOM 865 O O . TYR A 1 107 ? -4.063 -28.798 -18.296 1.00 80.12 107 TYR A O 1
ATOM 873 N N . THR A 1 108 ? -4.365 -30.872 -17.486 1.00 81.75 108 THR A N 1
ATOM 874 C CA . THR A 1 108 ? -3.424 -30.737 -16.361 1.00 81.75 108 THR A CA 1
ATOM 875 C C . THR A 1 108 ? -1.981 -30.977 -16.790 1.00 81.75 108 THR A C 1
ATOM 877 O O . THR A 1 108 ? -1.078 -30.327 -16.271 1.00 81.75 108 THR A O 1
ATOM 880 N N . ILE A 1 109 ? -1.740 -31.886 -17.741 1.00 82.81 109 ILE A N 1
ATOM 881 C CA . ILE A 1 109 ? -0.384 -32.310 -18.116 1.00 82.81 109 ILE A CA 1
ATOM 882 C C . ILE A 1 109 ? -0.002 -31.759 -19.488 1.00 82.81 109 ILE A C 1
ATOM 884 O O . ILE A 1 109 ? 1.020 -31.082 -19.628 1.00 82.81 109 ILE A O 1
ATOM 888 N N . MET A 1 110 ? -0.821 -32.007 -20.512 1.00 82.12 110 MET A N 1
ATOM 889 C CA . MET A 1 110 ? -0.424 -31.692 -21.887 1.00 82.12 110 MET A CA 1
ATOM 890 C C . MET A 1 110 ? -0.451 -30.192 -22.165 1.00 82.12 110 MET A C 1
ATOM 892 O O . MET A 1 110 ? 0.514 -29.645 -22.700 1.00 82.12 110 MET A O 1
ATOM 896 N N . LEU A 1 111 ? -1.516 -29.488 -21.783 1.00 79.69 111 LEU A N 1
ATOM 897 C CA . LEU A 1 111 ? -1.672 -28.070 -22.105 1.00 79.69 111 LEU A CA 1
ATOM 898 C C . LEU A 1 111 ? -0.579 -27.171 -21.499 1.00 79.69 111 LEU A C 1
ATOM 900 O O . LEU A 1 111 ? -0.022 -26.345 -22.234 1.00 79.69 111 LEU A O 1
ATOM 904 N N . PRO A 1 112 ? -0.197 -27.333 -20.216 1.00 84.69 112 PRO A N 1
ATOM 905 C CA . PRO A 1 112 ? 0.947 -26.628 -19.645 1.00 84.69 112 PRO A CA 1
ATOM 906 C C . PRO A 1 112 ? 2.259 -26.982 -20.349 1.00 84.69 112 PRO A C 1
ATOM 908 O O . PRO A 1 112 ? 3.069 -26.093 -20.611 1.00 84.69 112 PRO A O 1
ATOM 911 N N . LEU A 1 113 ? 2.446 -28.245 -20.744 1.00 81.88 113 LEU A N 1
ATOM 912 C CA . LEU A 1 113 ? 3.634 -28.693 -21.470 1.00 81.88 113 LEU A CA 1
ATOM 913 C C . LEU A 1 113 ? 3.739 -28.053 -22.865 1.00 81.88 113 LEU A C 1
ATOM 915 O O . LEU A 1 113 ? 4.823 -27.615 -23.252 1.00 81.88 113 LEU A O 1
ATOM 919 N N . TYR A 1 114 ? 2.631 -27.917 -23.604 1.00 80.19 114 TYR A N 1
ATOM 920 C CA . TYR A 1 114 ? 2.604 -27.180 -24.876 1.00 80.19 114 TYR A CA 1
ATOM 921 C C . TYR A 1 114 ? 2.847 -25.680 -24.689 1.00 80.19 114 TYR A C 1
ATOM 923 O O . TYR A 1 114 ? 3.552 -25.080 -25.501 1.00 80.19 114 TYR A O 1
ATOM 931 N N . ARG A 1 115 ? 2.306 -25.070 -23.624 1.00 80.94 115 ARG A N 1
ATOM 932 C CA . ARG A 1 115 ? 2.567 -23.657 -23.291 1.00 80.94 115 ARG A CA 1
ATOM 933 C C . ARG A 1 115 ? 4.047 -23.428 -22.993 1.00 80.94 115 ARG A C 1
ATOM 935 O O . ARG A 1 115 ? 4.633 -22.533 -23.592 1.00 80.94 115 ARG A O 1
ATOM 942 N N . LYS A 1 116 ? 4.649 -24.281 -22.159 1.00 89.19 116 LYS A N 1
ATOM 943 C CA . LYS A 1 116 ? 6.076 -24.223 -21.829 1.00 89.19 116 LYS A CA 1
ATOM 944 C C . LYS A 1 116 ? 6.948 -24.405 -23.072 1.00 89.19 116 LYS A C 1
ATOM 946 O O . LYS A 1 116 ? 7.757 -23.541 -23.372 1.00 89.19 116 LYS A O 1
ATOM 951 N N . LYS A 1 117 ? 6.703 -25.443 -23.885 1.00 87.88 117 LYS A N 1
ATOM 952 C CA . LYS A 1 117 ? 7.451 -25.658 -25.142 1.00 87.88 117 LYS A CA 1
ATOM 953 C C . LYS A 1 117 ? 7.331 -24.491 -26.126 1.00 87.88 117 LYS A C 1
ATOM 955 O O . LYS A 1 117 ? 8.288 -24.196 -26.837 1.00 87.88 117 LYS A O 1
ATOM 960 N N . ALA A 1 118 ? 6.164 -23.849 -26.206 1.00 81.88 118 ALA A N 1
ATOM 961 C CA . ALA A 1 118 ? 5.976 -22.673 -27.051 1.00 81.88 118 ALA A CA 1
ATOM 962 C C . ALA A 1 118 ? 6.758 -21.459 -26.522 1.00 81.88 118 ALA A C 1
ATOM 964 O O . ALA A 1 118 ? 7.389 -20.767 -27.317 1.00 81.88 118 ALA A O 1
ATOM 965 N N . GLN A 1 119 ? 6.759 -21.236 -25.203 1.00 86.81 119 GLN A N 1
ATOM 966 C CA . GLN A 1 119 ? 7.556 -20.190 -24.555 1.00 86.81 119 GLN A CA 1
ATOM 967 C C . GLN A 1 119 ? 9.058 -20.418 -24.763 1.00 86.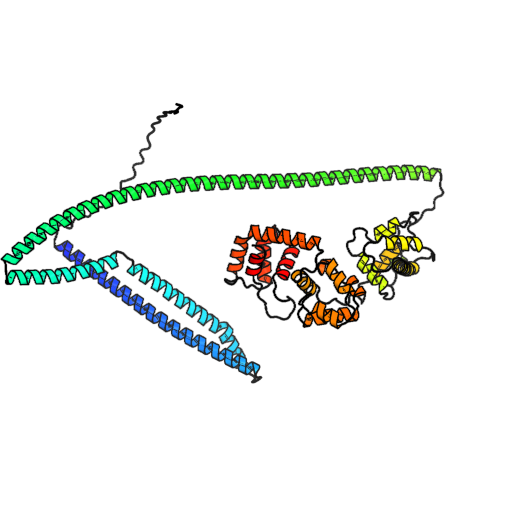81 119 GLN A C 1
ATOM 969 O O . GLN A 1 119 ? 9.741 -19.508 -25.223 1.00 86.81 119 GLN A O 1
ATOM 974 N N . ASP A 1 120 ? 9.545 -21.642 -24.539 1.00 88.69 120 ASP A N 1
ATOM 975 C CA . ASP A 1 120 ? 10.953 -22.006 -24.734 1.00 88.69 120 ASP A CA 1
ATOM 976 C C . ASP A 1 120 ? 11.395 -21.764 -26.190 1.00 88.69 120 ASP A C 1
ATOM 978 O O . ASP A 1 120 ? 12.442 -21.173 -26.449 1.00 88.69 120 ASP A O 1
ATOM 982 N N . LEU A 1 121 ? 10.575 -22.165 -27.172 1.00 85.94 121 LEU A N 1
ATOM 983 C CA . LEU A 1 121 ? 10.863 -21.910 -28.589 1.00 85.94 121 LEU A CA 1
ATOM 984 C C . LEU A 1 121 ? 10.827 -20.422 -28.942 1.00 85.94 121 LEU A C 1
ATOM 986 O O . LEU A 1 121 ? 11.613 -19.974 -29.774 1.00 85.94 121 LEU A O 1
ATOM 990 N N . GLN A 1 122 ? 9.923 -19.653 -28.338 1.00 85.44 122 GLN A N 1
ATOM 991 C CA . GLN A 1 122 ? 9.858 -18.210 -28.546 1.00 85.44 122 GLN A CA 1
ATOM 992 C C . GLN A 1 122 ? 11.100 -17.512 -27.980 1.00 85.44 122 GLN A C 1
ATOM 994 O O . GLN A 1 122 ? 11.659 -16.642 -28.647 1.00 85.44 122 GLN A O 1
ATOM 999 N N . GLN A 1 123 ? 11.570 -17.936 -26.807 1.00 90.75 123 GLN A N 1
ATOM 1000 C CA . GLN A 1 123 ? 12.816 -17.452 -26.223 1.00 90.75 123 GLN A CA 1
ATOM 1001 C C . GLN A 1 123 ? 14.020 -17.790 -27.112 1.00 90.75 123 GLN A C 1
ATOM 1003 O O . GLN A 1 123 ? 14.797 -16.896 -27.438 1.00 90.75 123 GLN A O 1
ATOM 1008 N N . GLN A 1 124 ? 14.120 -19.028 -27.606 1.00 86.50 124 GLN A N 1
ATOM 1009 C CA . GLN A 1 124 ? 15.189 -19.423 -28.534 1.00 86.50 124 GLN A CA 1
ATOM 1010 C C . GLN A 1 124 ? 15.194 -18.582 -29.818 1.00 86.50 124 GLN A C 1
ATOM 1012 O O . GLN A 1 124 ? 16.259 -18.223 -30.316 1.00 86.50 124 GLN A O 1
ATOM 1017 N N . ILE A 1 125 ? 14.020 -18.249 -30.368 1.00 86.19 125 ILE A N 1
ATOM 1018 C CA . ILE A 1 125 ? 13.921 -17.362 -31.538 1.00 86.19 125 ILE A CA 1
ATOM 1019 C C . ILE A 1 125 ? 14.451 -15.964 -31.196 1.00 86.19 125 ILE A C 1
ATOM 1021 O O . ILE A 1 125 ? 15.212 -15.403 -31.981 1.00 86.19 125 ILE A O 1
ATOM 1025 N N . LEU A 1 126 ? 14.082 -15.406 -30.039 1.00 86.25 126 LEU A N 1
ATOM 1026 C CA . LEU A 1 126 ? 14.531 -14.076 -29.614 1.00 86.25 126 LEU A CA 1
ATOM 1027 C C . LEU A 1 126 ? 16.044 -14.019 -29.382 1.00 86.25 126 LEU A C 1
ATOM 1029 O O . LEU A 1 126 ? 16.695 -13.089 -29.856 1.00 86.25 126 LEU A O 1
ATOM 1033 N N . GLU A 1 127 ? 16.609 -15.017 -28.702 1.00 88.81 127 GLU A N 1
ATOM 1034 C CA . GLU A 1 127 ? 18.055 -15.140 -28.483 1.00 88.81 127 GLU A CA 1
ATOM 1035 C C . GLU A 1 127 ? 18.801 -15.185 -29.822 1.00 88.81 127 GLU A C 1
ATOM 1037 O O . GLU A 1 127 ? 19.675 -14.358 -30.078 1.00 88.81 127 GLU A O 1
ATOM 1042 N N . ARG A 1 128 ? 18.367 -16.043 -30.752 1.00 82.94 128 ARG A N 1
ATOM 1043 C CA . ARG A 1 128 ? 18.994 -16.149 -32.078 1.00 82.94 128 ARG A CA 1
ATOM 1044 C C . ARG A 1 128 ? 18.796 -14.911 -32.952 1.00 82.94 128 ARG A C 1
ATOM 1046 O O . ARG A 1 128 ? 19.650 -14.596 -33.778 1.00 82.94 128 ARG A O 1
ATOM 1053 N N . GLU A 1 129 ? 17.679 -14.198 -32.824 1.00 83.31 129 GLU A N 1
ATOM 1054 C CA . GLU A 1 129 ? 17.490 -12.906 -33.491 1.00 83.31 129 GLU A CA 1
ATOM 1055 C C . GLU A 1 129 ? 18.436 -11.834 -32.947 1.00 83.31 129 GLU A C 1
ATOM 1057 O O . GLU A 1 129 ? 18.922 -11.001 -33.720 1.00 83.31 129 GLU A O 1
ATOM 1062 N N . ASN A 1 130 ? 18.708 -11.853 -31.643 1.00 85.69 130 ASN A N 1
ATOM 1063 C CA . ASN A 1 130 ? 19.683 -10.968 -31.022 1.00 85.69 130 ASN A CA 1
ATOM 1064 C C . ASN A 1 130 ? 21.101 -11.304 -31.485 1.00 85.69 130 ASN A C 1
ATOM 1066 O O . ASN A 1 130 ? 21.811 -10.383 -31.887 1.00 85.69 130 ASN A O 1
ATOM 1070 N N . ASP A 1 131 ? 21.464 -12.585 -31.564 1.00 82.25 131 ASP A N 1
ATOM 1071 C CA . ASP A 1 131 ? 22.748 -13.023 -32.124 1.00 82.25 131 ASP A CA 1
ATOM 1072 C C . ASP A 1 131 ? 22.902 -12.570 -33.580 1.00 82.25 131 ASP A C 1
ATOM 1074 O O . ASP A 1 131 ? 23.918 -12.002 -33.972 1.00 82.25 131 ASP A O 1
ATOM 1078 N N . HIS A 1 132 ? 21.856 -12.731 -34.395 1.00 78.44 132 HIS A N 1
ATOM 1079 C CA . HIS A 1 132 ? 21.851 -12.264 -35.780 1.00 78.44 132 HIS A CA 1
ATOM 1080 C C . HIS A 1 132 ? 21.985 -10.738 -35.896 1.00 78.44 132 HIS A C 1
ATOM 1082 O O . HIS A 1 132 ? 22.677 -10.238 -36.786 1.00 78.44 132 HIS A O 1
ATOM 1088 N N . LYS A 1 133 ? 21.357 -9.972 -34.997 1.00 81.38 133 LYS A N 1
ATOM 1089 C CA . LYS A 1 133 ? 21.545 -8.514 -34.927 1.00 81.38 133 LYS A CA 1
ATOM 1090 C C . LYS A 1 133 ? 22.956 -8.148 -34.467 1.00 81.38 133 LYS A C 1
ATOM 1092 O O . LYS A 1 133 ? 23.513 -7.199 -35.010 1.00 81.38 133 LYS A O 1
ATOM 1097 N N . ALA A 1 134 ? 23.521 -8.871 -33.502 1.00 81.75 134 ALA A N 1
ATOM 1098 C CA . ALA A 1 134 ? 24.877 -8.658 -33.009 1.00 81.75 134 ALA A CA 1
ATOM 1099 C C . ALA A 1 134 ? 25.903 -8.909 -34.121 1.00 81.75 134 ALA A C 1
ATOM 1101 O O . ALA A 1 134 ? 26.674 -8.008 -34.433 1.00 81.75 134 ALA A O 1
ATOM 1102 N N . MET A 1 135 ? 25.801 -10.041 -34.824 1.00 77.25 135 MET A N 1
ATOM 1103 C CA . MET A 1 135 ? 26.645 -10.362 -35.982 1.00 77.25 135 MET A CA 1
ATOM 1104 C C . MET A 1 135 ? 26.542 -9.316 -37.099 1.00 77.25 135 MET A C 1
ATOM 1106 O O . MET A 1 135 ? 27.536 -8.970 -37.727 1.00 77.25 135 MET A O 1
ATOM 1110 N N . LYS A 1 136 ? 25.352 -8.749 -37.339 1.00 75.81 136 LYS A N 1
ATOM 1111 C CA . LYS A 1 136 ? 25.192 -7.644 -38.302 1.00 75.81 136 LYS A CA 1
ATOM 1112 C C . LYS A 1 136 ? 25.827 -6.331 -37.846 1.00 75.81 136 LYS A C 1
ATOM 1114 O O . LYS A 1 136 ? 26.166 -5.513 -38.695 1.00 75.81 136 LYS A O 1
ATOM 1119 N N . ARG A 1 137 ? 25.932 -6.103 -36.535 1.00 77.19 137 ARG A N 1
ATOM 1120 C CA . ARG A 1 137 ? 26.555 -4.909 -35.943 1.00 77.19 137 ARG A CA 1
ATOM 1121 C C . ARG A 1 137 ? 28.066 -5.043 -35.798 1.00 77.19 137 ARG A C 1
ATOM 1123 O O . ARG A 1 137 ? 28.715 -4.032 -35.540 1.00 77.19 137 ARG A O 1
ATOM 1130 N N . GLU A 1 138 ? 28.627 -6.240 -35.960 1.00 77.31 138 GLU A N 1
ATOM 1131 C CA . GLU A 1 138 ? 30.074 -6.406 -35.983 1.00 77.31 138 GLU A CA 1
ATOM 1132 C C . GLU A 1 138 ? 30.674 -5.537 -37.092 1.00 77.31 138 GLU A C 1
ATOM 1134 O O . GLU A 1 138 ? 30.307 -5.619 -38.272 1.00 77.31 138 GLU A O 1
ATOM 1139 N N . LEU A 1 139 ? 31.601 -4.668 -36.680 1.00 69.56 139 LEU A N 1
ATOM 1140 C CA . LEU A 1 139 ? 32.272 -3.711 -37.556 1.00 69.56 139 LEU A CA 1
ATOM 1141 C C . LEU A 1 139 ? 32.967 -4.425 -38.719 1.00 69.56 139 LEU A C 1
ATOM 1143 O O . LEU A 1 139 ? 32.980 -3.904 -39.831 1.00 69.56 139 LEU A O 1
ATOM 1147 N N . ASP A 1 140 ? 33.460 -5.643 -38.490 1.00 71.12 140 ASP A N 1
ATOM 1148 C CA . ASP A 1 140 ? 34.139 -6.446 -39.502 1.00 71.12 140 ASP A CA 1
ATOM 1149 C C . ASP A 1 140 ? 33.191 -6.904 -40.615 1.00 71.12 140 ASP A C 1
ATOM 1151 O O . ASP A 1 140 ? 33.548 -6.802 -41.788 1.00 71.12 140 ASP A O 1
ATOM 1155 N N . PHE A 1 141 ? 31.961 -7.324 -40.297 1.00 70.69 141 PHE A N 1
ATOM 1156 C CA . PHE A 1 141 ? 30.974 -7.723 -41.308 1.00 70.69 141 PHE A CA 1
ATOM 1157 C C . PHE A 1 141 ? 30.548 -6.538 -42.184 1.00 70.69 141 PHE A C 1
ATOM 1159 O O . PHE A 1 141 ? 30.516 -6.643 -43.414 1.00 70.69 141 PHE A O 1
ATOM 1166 N N . THR A 1 142 ? 30.277 -5.390 -41.559 1.00 74.81 142 THR A N 1
ATOM 1167 C CA . THR A 1 142 ? 29.930 -4.155 -42.280 1.00 74.81 142 THR A CA 1
ATOM 1168 C C . THR A 1 142 ? 31.095 -3.704 -43.159 1.00 74.81 142 THR A C 1
ATOM 1170 O O . THR A 1 142 ? 30.917 -3.470 -44.357 1.00 74.81 142 THR A O 1
ATOM 1173 N N . ARG A 1 143 ? 32.318 -3.705 -42.613 1.00 77.12 143 ARG A N 1
ATOM 1174 C CA . ARG A 1 143 ? 33.528 -3.333 -43.351 1.00 77.12 143 ARG A CA 1
ATOM 1175 C C . ARG A 1 143 ? 33.808 -4.271 -44.520 1.00 77.12 143 ARG A C 1
ATOM 1177 O O . ARG A 1 143 ? 34.228 -3.830 -45.585 1.00 77.12 143 ARG A O 1
ATOM 1184 N N . ILE A 1 144 ? 33.564 -5.564 -44.347 1.00 74.00 144 ILE A N 1
ATOM 1185 C CA . ILE A 1 144 ? 33.677 -6.573 -45.400 1.00 74.00 144 ILE A CA 1
ATOM 1186 C C . ILE A 1 144 ? 32.732 -6.270 -46.570 1.00 74.00 144 ILE A C 1
ATOM 1188 O O . ILE A 1 144 ? 33.139 -6.387 -47.729 1.00 74.00 144 ILE A O 1
ATOM 1192 N N . ILE A 1 145 ? 31.481 -5.892 -46.290 1.00 74.56 145 ILE A N 1
ATOM 1193 C CA . ILE A 1 145 ? 30.501 -5.555 -47.330 1.00 74.56 145 ILE A CA 1
ATOM 1194 C C . ILE A 1 145 ? 30.926 -4.284 -48.064 1.00 74.56 145 ILE A C 1
ATOM 1196 O O . ILE A 1 145 ? 30.941 -4.282 -49.295 1.00 74.56 145 ILE A O 1
ATOM 1200 N N . GLU A 1 146 ? 31.326 -3.242 -47.335 1.00 75.69 146 GLU A N 1
ATOM 1201 C CA . GLU A 1 146 ? 31.866 -2.010 -47.923 1.00 75.69 146 GLU A CA 1
ATOM 1202 C C . GLU A 1 146 ? 33.042 -2.312 -48.855 1.00 75.69 146 GLU A C 1
ATOM 1204 O O . GLU A 1 146 ? 33.035 -1.905 -50.013 1.00 75.69 146 GLU A O 1
ATOM 1209 N N . LEU A 1 147 ? 34.006 -3.120 -48.398 1.00 76.12 147 LEU A N 1
ATOM 1210 C CA . LEU A 1 147 ? 35.160 -3.526 -49.200 1.00 76.12 147 LEU A CA 1
ATOM 1211 C C . LEU A 1 147 ? 34.767 -4.344 -50.439 1.00 76.12 147 LEU A C 1
ATOM 1213 O O . LEU A 1 147 ? 35.436 -4.249 -51.467 1.00 76.12 147 LEU A O 1
ATOM 1217 N N . GLN A 1 148 ? 33.699 -5.148 -50.383 1.00 74.69 148 GLN A N 1
ATOM 1218 C CA . GLN A 1 148 ? 33.180 -5.855 -51.560 1.00 74.69 148 GLN A CA 1
ATOM 1219 C C . GLN A 1 148 ? 32.566 -4.887 -52.576 1.00 74.69 148 GLN A C 1
ATOM 1221 O O . GLN A 1 148 ? 32.819 -5.035 -53.773 1.00 74.69 148 GLN A O 1
ATOM 1226 N N . VAL A 1 149 ? 31.801 -3.894 -52.115 1.00 78.94 149 VAL A N 1
ATOM 1227 C CA . VAL A 1 149 ? 31.227 -2.845 -52.973 1.00 78.94 149 VAL A CA 1
ATOM 1228 C C . VAL A 1 149 ? 32.340 -2.003 -53.601 1.00 78.94 149 VAL A C 1
ATOM 1230 O O . VAL A 1 149 ? 32.355 -1.833 -54.821 1.00 78.94 149 VAL A O 1
ATOM 1233 N N . GLU A 1 150 ? 33.316 -1.565 -52.801 1.00 78.56 150 GLU A N 1
ATOM 1234 C CA . GLU A 1 150 ? 34.511 -0.856 -53.269 1.00 78.56 150 GLU A CA 1
ATOM 1235 C C . GLU A 1 150 ? 35.288 -1.701 -54.290 1.00 78.56 150 GLU A C 1
ATOM 1237 O O . GLU A 1 150 ? 35.655 -1.221 -55.355 1.00 78.56 150 GLU A O 1
ATOM 1242 N N . PHE A 1 151 ? 35.523 -2.988 -54.028 1.00 78.31 151 PHE A N 1
ATOM 1243 C CA . PHE A 1 151 ? 36.253 -3.846 -54.965 1.00 78.31 151 PHE A CA 1
ATOM 1244 C C . PHE A 1 151 ? 35.550 -3.964 -56.326 1.00 78.31 151 PHE A C 1
ATOM 1246 O O . PHE A 1 151 ? 36.211 -3.974 -57.369 1.00 78.31 151 PHE A O 1
ATOM 1253 N N . VAL A 1 152 ? 34.217 -4.055 -56.337 1.00 78.62 152 VAL A N 1
ATOM 1254 C CA . VAL A 1 152 ? 33.438 -4.097 -57.581 1.00 78.62 152 VAL A CA 1
ATOM 1255 C C . VAL A 1 152 ? 33.550 -2.777 -58.340 1.00 78.62 152 VAL A C 1
ATOM 1257 O O . VAL A 1 152 ? 33.790 -2.819 -59.550 1.00 78.62 152 VAL A O 1
ATOM 1260 N N . SER A 1 153 ? 33.441 -1.631 -57.658 1.00 78.56 153 SER A N 1
ATOM 1261 C CA . SER A 1 153 ? 33.596 -0.323 -58.305 1.00 78.56 153 SER A CA 1
ATOM 1262 C C . SER A 1 153 ? 35.011 -0.140 -58.864 1.00 78.56 153 SER A C 1
ATOM 1264 O O . SER A 1 153 ? 35.158 0.218 -60.031 1.00 78.56 153 SER A O 1
ATOM 1266 N N . TRP A 1 154 ? 36.053 -0.530 -58.121 1.00 79.69 154 TRP A N 1
ATOM 1267 C CA . TRP A 1 154 ? 37.440 -0.519 -58.603 1.00 79.69 154 TRP A CA 1
ATOM 1268 C C . TRP A 1 154 ? 37.658 -1.420 -59.823 1.00 79.69 154 TRP A C 1
ATOM 1270 O O . TRP A 1 154 ? 38.383 -1.058 -60.748 1.00 79.69 154 TRP A O 1
ATOM 1280 N N . LYS A 1 155 ? 37.019 -2.594 -59.869 1.00 79.50 155 LYS A N 1
ATOM 1281 C CA . LYS A 1 155 ? 37.112 -3.504 -61.021 1.00 79.50 155 LYS A CA 1
ATOM 1282 C C . LYS A 1 155 ? 36.428 -2.931 -62.265 1.00 79.50 155 LYS A C 1
ATOM 1284 O O . LYS A 1 155 ? 36.911 -3.151 -63.376 1.00 79.50 155 LYS A O 1
ATOM 1289 N N . GLN A 1 156 ? 35.302 -2.238 -62.097 1.00 82.56 156 GLN A N 1
ATOM 1290 C CA . GLN A 1 156 ? 34.626 -1.536 -63.191 1.00 82.56 156 GLN A CA 1
ATOM 1291 C C . GLN A 1 156 ? 35.480 -0.373 -63.700 1.00 82.56 156 GLN A C 1
ATOM 1293 O O . GLN A 1 156 ? 35.675 -0.240 -64.906 1.00 82.56 156 GLN A O 1
ATOM 1298 N N . GLU A 1 157 ? 36.061 0.393 -62.783 1.00 82.88 157 GLU A N 1
ATOM 1299 C CA . GLU A 1 157 ? 36.914 1.531 -63.102 1.00 82.88 157 GLU A CA 1
ATOM 1300 C C . GLU A 1 157 ? 38.207 1.116 -63.818 1.00 82.88 157 GLU A C 1
ATOM 1302 O O . GLU A 1 157 ? 38.562 1.697 -64.840 1.00 82.88 157 GLU A O 1
ATOM 1307 N N . SER A 1 158 ? 38.859 0.034 -63.377 1.00 81.94 158 SER A N 1
ATOM 1308 C CA . SER A 1 158 ? 40.018 -0.546 -64.075 1.00 81.94 158 SER A CA 1
ATOM 1309 C C . SER A 1 158 ? 39.694 -0.879 -65.532 1.00 81.94 158 SER A C 1
ATOM 1311 O O . SER A 1 158 ? 40.472 -0.567 -66.427 1.00 81.94 158 SER A O 1
ATOM 1313 N N . ARG A 1 159 ? 38.520 -1.470 -65.794 1.00 86.00 159 ARG A N 1
ATOM 1314 C CA . ARG A 1 159 ? 38.076 -1.785 -67.161 1.00 86.00 159 ARG A CA 1
ATOM 1315 C C . ARG A 1 159 ? 37.798 -0.528 -67.981 1.00 86.00 159 ARG A C 1
ATOM 1317 O O . ARG A 1 159 ? 38.099 -0.510 -69.172 1.00 86.00 159 ARG A O 1
ATOM 1324 N N . ARG A 1 160 ? 37.227 0.513 -67.362 1.00 89.56 160 ARG A N 1
ATOM 1325 C CA . ARG A 1 160 ? 37.002 1.816 -68.006 1.00 89.56 160 ARG A CA 1
ATOM 1326 C C . ARG A 1 160 ? 38.332 2.435 -68.436 1.00 89.56 160 ARG A C 1
ATOM 1328 O O . ARG A 1 160 ? 38.467 2.812 -69.597 1.00 89.56 160 ARG A O 1
ATOM 1335 N N . LEU A 1 161 ? 39.317 2.466 -67.538 1.00 80.62 161 LEU A N 1
ATOM 1336 C CA . LEU A 1 161 ? 40.659 2.982 -67.816 1.00 80.62 161 LEU A CA 1
ATOM 1337 C C . LEU A 1 161 ? 41.381 2.152 -68.886 1.00 80.62 161 LEU A C 1
ATOM 1339 O O . LEU A 1 161 ? 41.930 2.724 -69.822 1.00 80.62 161 LEU A O 1
ATOM 1343 N N . GLU A 1 162 ? 41.316 0.818 -68.823 1.00 82.62 162 GLU A N 1
ATOM 1344 C CA . GLU A 1 162 ? 41.861 -0.067 -69.866 1.00 82.62 162 GLU A CA 1
ATOM 1345 C C . GLU A 1 162 ? 41.231 0.188 -71.244 1.00 82.62 162 GLU A C 1
ATOM 1347 O O . GLU A 1 162 ? 41.920 0.125 -72.262 1.00 82.62 162 GLU A O 1
ATOM 1352 N N . SER A 1 163 ? 39.924 0.465 -71.293 1.00 84.62 163 SER A N 1
ATOM 1353 C CA . SER A 1 163 ? 39.227 0.825 -72.531 1.00 84.62 163 SER A CA 1
ATOM 1354 C C . SER A 1 163 ? 39.677 2.189 -73.048 1.00 84.62 163 SER A C 1
ATOM 1356 O O . SER A 1 163 ? 39.941 2.335 -74.239 1.00 84.62 163 SER A O 1
ATOM 1358 N N . MET A 1 164 ? 39.805 3.174 -72.158 1.00 81.94 164 MET A N 1
ATOM 1359 C CA . MET A 1 164 ? 40.220 4.530 -72.512 1.00 81.94 164 MET A CA 1
ATOM 1360 C C . MET A 1 164 ? 41.672 4.566 -73.008 1.00 81.94 164 MET A C 1
ATOM 1362 O O . MET A 1 164 ? 41.946 5.183 -74.031 1.00 81.94 164 MET A O 1
ATOM 1366 N N . MET A 1 165 ? 42.576 3.800 -72.384 1.00 81.12 165 MET A N 1
ATOM 1367 C CA . MET A 1 165 ? 43.967 3.629 -72.834 1.00 81.12 165 MET A CA 1
ATOM 1368 C C . MET A 1 165 ? 44.103 3.061 -74.245 1.00 81.12 165 MET A C 1
ATOM 1370 O O . MET A 1 165 ? 45.090 3.344 -74.918 1.00 81.12 165 MET A O 1
ATOM 1374 N N . LYS A 1 166 ? 43.130 2.268 -74.702 1.00 83.12 166 LYS A N 1
ATOM 1375 C CA . LYS A 1 166 ? 43.113 1.727 -76.068 1.00 83.12 166 LYS A CA 1
ATOM 1376 C C . LYS A 1 166 ? 42.554 2.712 -77.096 1.00 83.12 166 LYS A C 1
ATOM 1378 O O . LYS A 1 166 ? 42.827 2.538 -78.278 1.00 83.12 166 LYS A O 1
ATOM 1383 N N . GLN A 1 167 ? 41.749 3.684 -76.668 1.00 85.44 167 GLN A N 1
ATOM 1384 C CA . GLN A 1 167 ? 41.006 4.589 -77.550 1.00 85.44 167 GLN A CA 1
ATOM 1385 C C . GLN A 1 167 ? 41.665 5.967 -77.675 1.00 85.44 167 GLN A C 1
ATOM 1387 O O . GLN A 1 167 ? 41.739 6.490 -78.783 1.00 85.44 167 GLN A O 1
ATOM 1392 N N . ASP A 1 168 ? 42.148 6.539 -76.569 1.00 86.75 168 ASP A N 1
ATOM 1393 C CA . ASP A 1 168 ? 42.741 7.878 -76.525 1.00 86.75 168 ASP A CA 1
ATOM 1394 C C . ASP A 1 168 ? 43.792 7.983 -75.394 1.00 86.75 168 ASP A C 1
ATOM 1396 O O . ASP A 1 168 ? 43.442 8.163 -74.220 1.00 86.75 168 ASP A O 1
ATOM 1400 N N . PRO A 1 169 ? 45.094 7.867 -75.711 1.00 79.50 169 PRO A N 1
ATOM 1401 C CA . PRO A 1 169 ? 46.158 7.937 -74.713 1.00 79.50 169 PRO A CA 1
ATOM 1402 C C . PRO A 1 169 ? 46.358 9.346 -74.125 1.00 79.50 169 PRO A C 1
ATOM 1404 O O . PRO A 1 169 ? 46.845 9.464 -72.999 1.00 79.50 169 PRO A O 1
ATOM 1407 N N . GLU A 1 170 ? 45.965 10.418 -74.823 1.00 81.50 170 GLU A N 1
ATOM 1408 C CA . GLU A 1 170 ? 46.082 11.785 -74.295 1.00 81.50 170 GLU A CA 1
ATOM 1409 C C . GLU A 1 170 ? 45.010 12.073 -73.237 1.00 81.50 170 GLU A C 1
ATOM 1411 O O . GLU A 1 170 ? 45.296 12.714 -72.218 1.00 81.50 170 GLU A O 1
ATOM 1416 N N . ALA A 1 171 ? 43.792 11.552 -73.427 1.00 79.38 171 ALA A N 1
ATOM 1417 C CA . ALA A 1 171 ? 42.732 11.617 -72.421 1.00 79.38 171 ALA A CA 1
ATOM 1418 C C . ALA A 1 171 ? 43.133 10.915 -71.112 1.00 79.38 171 ALA A C 1
ATOM 1420 O O . ALA A 1 171 ? 42.866 11.438 -70.027 1.00 79.38 171 ALA A O 1
ATOM 1421 N N . VAL A 1 172 ? 43.850 9.788 -71.198 1.00 80.94 172 VAL A N 1
ATOM 1422 C CA . VAL A 1 172 ? 44.389 9.074 -70.024 1.00 80.94 172 VAL A CA 1
ATOM 1423 C C . VAL A 1 172 ? 45.392 9.928 -69.261 1.00 80.94 172 VAL A C 1
ATOM 1425 O O . VAL A 1 172 ? 45.343 9.955 -68.035 1.00 80.94 172 VAL A O 1
ATOM 1428 N N . SER A 1 173 ? 46.286 10.641 -69.954 1.00 79.56 173 SER A N 1
ATOM 1429 C CA . SER A 1 173 ? 47.278 11.502 -69.294 1.00 79.56 173 SER A CA 1
ATOM 1430 C C . SER A 1 173 ? 46.609 12.648 -68.533 1.00 79.56 173 SER A C 1
ATOM 1432 O O . SER A 1 173 ? 46.951 12.913 -67.382 1.00 79.56 173 SER A O 1
ATOM 1434 N N . LYS A 1 174 ? 45.602 13.294 -69.137 1.00 84.06 174 LYS A N 1
ATOM 1435 C CA . LYS A 1 174 ? 44.829 14.361 -68.479 1.00 84.06 174 LYS A CA 1
ATOM 1436 C C . LYS A 1 174 ? 44.034 13.835 -67.287 1.00 84.06 174 LYS A C 1
ATOM 1438 O O . LYS A 1 174 ? 43.989 14.483 -66.242 1.00 84.06 174 LYS A O 1
ATOM 1443 N N . GLU A 1 175 ? 43.425 12.658 -67.418 1.00 82.00 175 GLU A N 1
ATOM 1444 C CA . GLU A 1 175 ? 42.747 12.005 -66.301 1.00 82.00 175 GLU A CA 1
ATOM 1445 C C . GLU A 1 175 ? 43.735 11.631 -65.184 1.00 82.00 175 GLU A C 1
ATOM 1447 O O . GLU A 1 175 ? 43.454 11.904 -64.020 1.00 82.00 175 GLU A O 1
ATOM 1452 N N . ALA A 1 176 ? 44.924 11.116 -65.509 1.00 81.06 176 ALA A N 1
ATOM 1453 C CA . ALA A 1 176 ? 45.968 10.812 -64.532 1.00 81.06 176 ALA A CA 1
ATOM 1454 C C . ALA A 1 176 ? 46.432 12.063 -63.766 1.00 81.06 176 ALA A C 1
ATOM 1456 O O . ALA A 1 176 ? 46.551 12.015 -62.543 1.00 81.06 176 ALA A O 1
ATOM 1457 N N . GLU A 1 177 ? 46.615 13.200 -64.444 1.00 85.75 177 GLU A N 1
ATOM 1458 C CA . GLU A 1 177 ? 46.937 14.478 -63.794 1.00 85.75 177 GLU A CA 1
ATOM 1459 C C . GLU A 1 177 ? 45.808 14.974 -62.874 1.00 85.75 177 GLU A C 1
ATOM 1461 O O . GLU A 1 177 ? 46.066 15.468 -61.770 1.00 85.75 177 GLU A O 1
ATOM 1466 N N . MET A 1 178 ? 44.544 14.841 -63.297 1.00 86.19 178 MET A N 1
ATOM 1467 C CA . MET A 1 178 ? 43.388 15.172 -62.454 1.00 86.19 178 MET A CA 1
ATOM 1468 C C . MET A 1 178 ? 43.317 14.264 -61.222 1.00 86.19 178 MET A C 1
ATOM 1470 O O . MET A 1 178 ? 43.107 14.757 -60.111 1.00 86.19 178 MET A O 1
ATOM 1474 N N . GLN A 1 179 ? 43.550 12.962 -61.396 1.00 82.50 179 GLN A N 1
ATOM 1475 C CA . GLN A 1 179 ? 43.597 11.998 -60.300 1.00 82.50 179 GLN A CA 1
ATOM 1476 C C . GLN A 1 179 ? 44.773 12.279 -59.360 1.00 82.50 179 GLN A C 1
ATOM 1478 O O . GLN A 1 179 ? 44.597 12.235 -58.147 1.00 82.50 179 GLN A O 1
ATOM 1483 N N . GLU A 1 180 ? 45.949 12.663 -59.864 1.00 86.38 180 GLU A N 1
ATOM 1484 C CA . GLU A 1 180 ? 47.089 13.040 -59.022 1.00 86.38 180 GLU A CA 1
ATOM 1485 C C . GLU A 1 180 ? 46.772 14.278 -58.168 1.00 86.38 180 GLU A C 1
ATOM 1487 O O . GLU A 1 180 ? 47.038 14.294 -56.960 1.00 86.38 180 GLU A O 1
ATOM 1492 N N . LYS A 1 181 ? 46.143 15.303 -58.761 1.00 88.75 181 LYS A N 1
ATOM 1493 C CA . LYS A 1 181 ? 45.659 16.480 -58.018 1.00 88.75 181 LYS A CA 1
ATOM 1494 C C . LYS A 1 181 ? 44.633 16.082 -56.958 1.00 88.75 181 LYS A C 1
ATOM 1496 O O . LYS A 1 181 ? 44.732 16.543 -55.820 1.00 88.75 181 LYS A O 1
ATOM 1501 N N . ARG A 1 182 ? 43.692 15.195 -57.295 1.00 86.81 182 ARG A N 1
ATOM 1502 C CA . ARG A 1 182 ? 42.678 14.706 -56.354 1.00 86.81 182 ARG A CA 1
ATOM 1503 C C . ARG A 1 182 ? 43.294 13.888 -55.218 1.00 86.81 182 ARG A C 1
ATOM 1505 O O . ARG A 1 182 ? 42.925 14.094 -54.068 1.00 86.81 182 ARG A O 1
ATOM 1512 N N . VAL A 1 183 ? 44.271 13.027 -55.501 1.00 84.44 183 VAL A N 1
ATOM 1513 C CA . VAL A 1 183 ? 45.020 12.260 -54.490 1.00 84.44 183 VAL A CA 1
ATOM 1514 C C . VAL A 1 183 ? 45.778 13.197 -53.553 1.00 84.44 183 VAL A C 1
ATOM 1516 O O . VAL A 1 183 ? 45.740 12.993 -52.340 1.00 84.44 183 VAL A O 1
ATOM 1519 N N . LYS A 1 184 ? 46.415 14.254 -54.076 1.00 89.12 184 LYS A N 1
ATOM 1520 C CA . LYS A 1 184 ? 47.072 15.275 -53.243 1.00 89.12 184 LYS A CA 1
ATOM 1521 C C . LYS A 1 184 ? 46.070 15.966 -52.314 1.00 89.12 184 LYS A C 1
ATOM 1523 O O . LYS A 1 184 ? 46.331 16.025 -51.115 1.00 89.12 184 LYS A O 1
ATOM 1528 N N . GLN A 1 185 ? 44.913 16.395 -52.823 1.00 89.38 185 GLN A N 1
ATOM 1529 C CA . GLN A 1 185 ? 43.841 16.977 -52.000 1.00 89.38 185 GLN A CA 1
ATOM 1530 C C . GLN A 1 185 ? 43.352 16.005 -50.917 1.00 89.38 185 GLN A C 1
ATOM 1532 O O . GLN A 1 185 ? 43.395 16.331 -49.735 1.00 89.38 185 GLN A O 1
ATOM 1537 N N . LEU A 1 186 ? 42.988 14.775 -51.295 1.00 84.44 186 LEU A N 1
ATOM 1538 C CA . LEU A 1 186 ? 42.524 13.752 -50.355 1.00 84.44 186 LEU A CA 1
ATOM 1539 C C . LEU A 1 186 ? 43.592 13.396 -49.311 1.00 84.44 186 LEU A C 1
ATOM 1541 O O . LEU A 1 186 ? 43.265 13.110 -48.164 1.00 84.44 186 LEU A O 1
ATOM 1545 N N . SER A 1 187 ? 44.879 13.435 -49.668 1.00 87.56 187 SER A N 1
ATOM 1546 C CA . SER A 1 187 ? 45.968 13.202 -48.714 1.00 87.56 187 SER A CA 1
ATOM 1547 C C . SER A 1 187 ? 46.087 14.319 -47.670 1.00 87.56 187 SER A C 1
ATOM 1549 O O . SER A 1 187 ? 46.377 14.033 -46.506 1.00 87.56 187 SER A O 1
ATOM 1551 N N . GLN A 1 188 ? 45.818 15.569 -48.064 1.00 91.44 188 GLN A N 1
ATOM 1552 C CA . GLN A 1 188 ? 45.778 16.718 -47.158 1.00 91.44 188 GLN A CA 1
ATOM 1553 C C . GLN A 1 188 ? 44.554 16.650 -46.242 1.00 91.44 188 GLN A C 1
ATOM 1555 O O . GLN A 1 188 ? 44.707 16.781 -45.028 1.00 91.44 188 GLN A O 1
ATOM 1560 N N . GLU A 1 189 ? 43.372 16.360 -46.794 1.00 88.69 189 GLU A N 1
ATOM 1561 C CA . GLU A 1 189 ? 42.139 16.145 -46.024 1.00 88.69 189 GLU A CA 1
ATOM 1562 C C . GLU A 1 189 ? 42.310 14.998 -45.016 1.00 88.69 189 GLU A C 1
ATOM 1564 O O . GLU A 1 189 ? 42.008 15.153 -43.836 1.00 88.69 189 GLU A O 1
ATOM 1569 N N . LEU A 1 190 ? 42.898 13.871 -45.430 1.00 85.88 190 LEU A N 1
ATOM 1570 C CA . LEU A 1 190 ? 43.188 12.740 -44.546 1.00 85.88 190 LEU A CA 1
ATOM 1571 C C . LEU A 1 190 ? 44.165 13.124 -43.427 1.00 85.88 190 LEU A C 1
ATOM 1573 O O . LEU A 1 190 ? 44.011 12.672 -42.291 1.00 85.88 190 LEU A O 1
ATOM 1577 N N . ALA A 1 191 ? 45.174 13.950 -43.717 1.00 89.88 191 ALA A N 1
ATOM 1578 C CA . ALA A 1 191 ? 46.097 14.450 -42.702 1.00 89.88 191 ALA A CA 1
ATOM 1579 C C . ALA A 1 191 ? 45.418 15.414 -41.712 1.00 89.88 191 ALA A C 1
ATOM 1581 O O . ALA A 1 191 ? 45.766 15.406 -40.531 1.00 89.88 191 ALA A O 1
ATOM 1582 N N . GLU A 1 192 ? 44.466 16.228 -42.172 1.00 92.12 192 GLU A N 1
ATOM 1583 C CA . GLU A 1 192 ? 43.644 17.094 -41.320 1.00 92.12 192 GLU A CA 1
ATOM 1584 C C . GLU A 1 192 ? 42.721 16.270 -40.418 1.00 92.12 192 GLU A C 1
ATOM 1586 O O . GLU A 1 192 ? 42.765 16.421 -39.200 1.00 92.12 192 GLU A O 1
ATOM 1591 N N . ILE A 1 193 ? 41.980 15.317 -40.988 1.00 88.19 193 ILE A N 1
ATOM 1592 C CA . ILE A 1 193 ? 41.089 14.419 -40.240 1.00 88.19 193 ILE A CA 1
ATOM 1593 C C . ILE A 1 193 ? 41.877 13.616 -39.203 1.00 88.19 193 ILE A C 1
ATOM 1595 O O . ILE A 1 193 ? 41.425 13.458 -38.076 1.00 88.19 193 ILE A O 1
ATOM 1599 N N . LYS A 1 194 ? 43.092 13.149 -39.522 1.00 90.00 194 LYS A N 1
ATOM 1600 C CA . LYS A 1 194 ? 43.958 12.488 -38.531 1.00 90.00 194 LYS A CA 1
ATOM 1601 C C . LYS A 1 194 ? 44.341 13.405 -37.376 1.00 90.00 194 LYS A C 1
ATOM 1603 O O . LYS A 1 194 ? 44.380 12.945 -36.242 1.00 90.00 194 LYS A O 1
ATOM 1608 N N . ARG A 1 195 ? 44.635 14.680 -37.649 1.00 93.88 195 ARG A N 1
ATOM 1609 C CA . ARG A 1 195 ? 44.924 15.662 -36.595 1.00 93.88 195 ARG A CA 1
ATOM 1610 C C . ARG A 1 195 ? 43.689 15.921 -35.733 1.00 93.88 195 ARG A C 1
ATOM 1612 O O . ARG A 1 195 ? 43.823 15.981 -34.517 1.00 93.88 195 ARG A O 1
ATOM 1619 N N . GLN A 1 196 ? 42.508 16.009 -36.340 1.00 90.75 196 GLN A N 1
ATOM 1620 C CA . GLN A 1 196 ? 41.240 16.128 -35.616 1.00 90.75 196 GLN A CA 1
ATOM 1621 C C . GLN A 1 196 ? 40.946 14.887 -34.766 1.00 90.75 196 GLN A C 1
ATOM 1623 O O . GLN A 1 196 ? 40.576 15.031 -33.610 1.00 90.75 196 GLN A O 1
ATOM 1628 N N . LEU A 1 197 ? 41.181 13.684 -35.296 1.00 89.31 197 LEU A N 1
ATOM 1629 C CA . LEU A 1 197 ? 40.993 12.428 -34.570 1.00 89.31 197 LEU A CA 1
ATOM 1630 C C . LEU A 1 197 ? 41.910 12.335 -33.346 1.00 89.31 197 LEU A C 1
ATOM 1632 O O . LEU A 1 197 ? 41.450 11.937 -32.286 1.00 89.31 197 LEU A O 1
ATOM 1636 N N . VAL A 1 198 ? 43.180 12.738 -33.471 1.00 94.00 198 VAL A N 1
ATOM 1637 C CA . VAL A 1 198 ? 44.098 12.792 -32.321 1.00 94.00 198 VAL A CA 1
ATOM 1638 C C . VAL A 1 198 ? 43.587 13.773 -31.264 1.00 94.00 198 VAL A C 1
ATOM 1640 O O . VAL A 1 198 ? 43.496 13.392 -30.108 1.00 94.00 198 VAL A O 1
ATOM 1643 N N . ARG A 1 199 ? 43.161 14.985 -31.654 1.00 94.38 199 ARG A N 1
ATOM 1644 C CA . ARG A 1 199 ? 42.590 15.962 -30.706 1.00 94.38 199 ARG A CA 1
ATOM 1645 C C . ARG A 1 199 ? 41.341 15.433 -30.004 1.00 94.38 199 ARG A C 1
ATOM 1647 O O . ARG A 1 199 ? 41.261 15.509 -28.789 1.00 94.38 199 ARG A O 1
ATOM 1654 N N . ALA A 1 200 ? 40.405 14.859 -30.757 1.00 90.19 200 ALA A N 1
ATOM 1655 C CA . ALA A 1 200 ? 39.190 14.274 -30.197 1.00 90.19 200 ALA A CA 1
ATOM 1656 C C . ALA A 1 200 ? 39.501 13.090 -29.268 1.00 90.19 200 ALA A C 1
ATOM 1658 O O . ALA A 1 200 ? 38.795 12.867 -28.292 1.00 90.19 200 ALA A O 1
ATOM 1659 N N . GLN A 1 201 ? 40.559 12.327 -29.557 1.00 92.31 201 GLN A N 1
ATOM 1660 C CA . GLN A 1 201 ? 41.000 11.236 -28.698 1.00 92.31 201 GLN A CA 1
ATOM 1661 C C . GLN A 1 201 ? 41.655 11.747 -27.410 1.00 92.31 201 GLN A C 1
ATOM 1663 O O . GLN A 1 201 ? 41.370 11.192 -26.353 1.00 92.31 201 GLN A O 1
ATOM 1668 N N . ASP A 1 202 ? 42.450 12.817 -27.480 1.00 94.06 202 ASP A N 1
ATOM 1669 C CA . ASP A 1 202 ? 43.018 13.487 -26.305 1.00 94.06 202 ASP A CA 1
ATOM 1670 C C . ASP A 1 202 ? 41.902 14.093 -25.422 1.00 94.06 202 ASP A C 1
ATOM 1672 O O . ASP A 1 202 ? 41.899 13.907 -24.203 1.00 94.06 202 ASP A O 1
ATOM 1676 N N . GLU A 1 203 ? 40.903 14.744 -26.031 1.00 94.06 203 GLU A N 1
ATOM 1677 C CA . GLU A 1 203 ? 39.701 15.251 -25.347 1.00 94.06 203 GLU A CA 1
ATOM 1678 C C . GLU A 1 203 ? 38.914 14.116 -24.682 1.00 94.06 203 GLU A C 1
ATOM 1680 O O . GLU A 1 203 ? 38.591 14.203 -23.500 1.00 94.06 203 GLU A O 1
ATOM 1685 N N . LEU A 1 204 ? 38.672 13.011 -25.400 1.00 91.44 204 LEU A N 1
ATOM 1686 C CA . LEU A 1 204 ? 37.995 11.837 -24.849 1.00 91.44 204 LEU A CA 1
ATOM 1687 C C . LEU A 1 204 ? 38.751 11.257 -23.649 1.00 91.44 204 LEU A C 1
ATOM 1689 O O . LEU A 1 204 ? 38.118 10.878 -22.668 1.00 91.44 204 LEU A O 1
ATOM 1693 N N . THR A 1 205 ? 40.085 11.186 -23.705 1.00 93.81 205 THR A N 1
ATOM 1694 C CA . THR A 1 205 ? 40.877 10.724 -22.557 1.00 93.81 205 THR A CA 1
ATOM 1695 C C . THR A 1 205 ? 40.787 11.681 -21.371 1.00 93.81 205 THR A C 1
ATOM 1697 O O . THR A 1 205 ? 40.625 11.215 -20.248 1.00 93.81 205 THR A O 1
ATOM 1700 N N . GLY A 1 206 ? 40.797 12.998 -21.606 1.00 95.06 206 GLY A N 1
ATOM 1701 C CA . GLY A 1 206 ? 40.619 13.993 -20.544 1.00 95.06 206 GLY A CA 1
ATOM 1702 C C . GLY A 1 206 ? 39.241 13.910 -19.879 1.00 95.06 206 GLY A C 1
ATOM 1703 O O . GLY A 1 206 ? 39.143 13.931 -18.655 1.00 95.06 206 GLY A O 1
ATOM 1704 N N . GLU A 1 207 ? 38.178 13.733 -20.667 1.00 93.06 207 GLU A N 1
ATOM 1705 C CA . GLU A 1 207 ? 36.817 13.529 -20.151 1.00 93.06 207 GLU A CA 1
ATOM 1706 C C . GLU A 1 207 ? 36.672 12.193 -19.404 1.00 93.06 207 GLU A C 1
ATOM 1708 O O . GLU A 1 207 ? 35.987 12.123 -18.386 1.00 93.06 207 GLU A O 1
ATOM 1713 N N . GLN A 1 208 ? 37.341 11.126 -19.858 1.00 91.06 208 GLN A N 1
ATOM 1714 C CA . GLN A 1 208 ? 37.367 9.839 -19.151 1.00 91.06 208 GLN A CA 1
ATOM 1715 C C . GLN A 1 208 ? 38.071 9.939 -17.795 1.00 91.06 208 GLN A C 1
ATOM 1717 O O . GLN A 1 208 ? 37.571 9.390 -16.813 1.00 91.06 208 GLN A O 1
ATOM 1722 N N . GLU A 1 209 ? 39.198 10.651 -17.722 1.00 94.75 209 GLU A N 1
ATOM 1723 C CA . GLU A 1 209 ? 39.892 10.933 -16.461 1.00 94.75 209 GLU A CA 1
ATOM 1724 C C . GLU A 1 209 ? 39.016 11.784 -15.530 1.00 94.75 209 GLU A C 1
ATOM 1726 O O . GLU A 1 209 ? 38.846 11.434 -14.362 1.00 94.75 209 GLU A O 1
ATOM 1731 N N . GLY A 1 210 ? 38.375 12.835 -16.055 1.00 95.19 210 GLY A N 1
ATOM 1732 C CA . GLY A 1 210 ? 37.430 13.662 -15.301 1.00 95.19 210 GLY A CA 1
ATOM 1733 C C . GLY A 1 210 ? 36.230 12.870 -14.770 1.00 95.19 210 GLY A C 1
ATOM 1734 O O . GLY A 1 210 ? 35.864 13.005 -13.601 1.00 95.19 210 GLY A O 1
ATOM 1735 N N . HIS A 1 211 ? 35.651 11.992 -15.593 1.00 90.06 211 HIS A N 1
ATOM 1736 C CA . HIS A 1 211 ? 34.568 11.097 -15.187 1.00 90.06 211 HIS A CA 1
ATOM 1737 C C . HIS A 1 211 ? 35.014 10.117 -14.095 1.00 90.06 211 HIS A C 1
ATOM 1739 O O . HIS A 1 211 ? 34.281 9.909 -13.129 1.00 90.06 211 HIS A O 1
ATOM 1745 N N . GLN A 1 212 ? 36.215 9.546 -14.215 1.00 93.31 212 GLN A N 1
ATOM 1746 C CA . GLN A 1 212 ? 36.766 8.636 -13.215 1.00 93.31 212 GLN A CA 1
ATOM 1747 C C . GLN A 1 212 ? 36.987 9.346 -11.870 1.00 93.31 212 GLN A C 1
ATOM 1749 O O . GLN A 1 212 ? 36.558 8.828 -10.842 1.00 93.31 212 GLN A O 1
ATOM 1754 N N . SER A 1 213 ? 37.550 10.559 -11.867 1.00 96.00 213 SER A N 1
ATOM 1755 C CA . SER A 1 213 ? 37.689 11.361 -10.642 1.00 96.00 213 SER A CA 1
ATOM 1756 C C . SER A 1 213 ? 36.339 11.747 -10.028 1.00 96.00 213 SER A C 1
ATOM 1758 O O . SER A 1 213 ? 36.184 11.716 -8.809 1.00 96.00 213 SER A O 1
ATOM 1760 N N . ALA A 1 214 ? 35.337 12.084 -10.848 1.00 92.81 214 ALA A N 1
ATOM 1761 C CA . ALA A 1 214 ? 33.987 12.371 -10.361 1.00 92.81 214 ALA A CA 1
ATOM 1762 C C . ALA A 1 214 ? 33.319 11.131 -9.746 1.00 92.81 214 ALA A C 1
ATOM 1764 O O . ALA A 1 214 ? 32.611 11.244 -8.745 1.00 92.81 214 ALA A O 1
ATOM 1765 N N . LYS A 1 215 ? 33.560 9.950 -10.325 1.00 94.06 215 LYS A N 1
ATOM 1766 C CA . LYS A 1 215 ? 33.070 8.673 -9.805 1.00 94.06 215 LYS A CA 1
ATOM 1767 C C . LYS A 1 215 ? 33.703 8.330 -8.455 1.00 94.06 215 LYS A C 1
ATOM 1769 O O . LYS A 1 215 ? 32.975 7.970 -7.540 1.00 94.06 215 LYS A O 1
ATOM 1774 N N . GLU A 1 216 ? 35.016 8.498 -8.314 1.00 96.12 216 GLU A N 1
ATOM 1775 C CA . GLU A 1 216 ? 35.728 8.278 -7.045 1.00 96.12 216 GLU A CA 1
ATOM 1776 C C . GLU A 1 216 ? 35.212 9.214 -5.940 1.00 96.12 216 GLU A C 1
ATOM 1778 O O . GLU A 1 216 ? 34.913 8.762 -4.837 1.00 96.12 216 GLU A O 1
ATOM 1783 N N . LEU A 1 217 ? 35.002 10.499 -6.254 1.00 96.88 217 LEU A N 1
ATOM 1784 C CA . LEU A 1 217 ? 34.413 11.458 -5.313 1.00 96.88 217 LEU A CA 1
ATOM 1785 C C . LEU A 1 217 ? 32.970 11.086 -4.931 1.00 96.88 217 LEU A C 1
ATOM 1787 O O . LEU A 1 217 ? 32.558 11.267 -3.786 1.00 96.88 217 LEU A O 1
ATOM 1791 N N . PHE A 1 218 ? 32.183 10.590 -5.887 1.00 94.50 218 PHE A N 1
ATOM 1792 C CA . PHE A 1 218 ? 30.825 10.121 -5.619 1.00 94.50 218 PHE A CA 1
ATOM 1793 C C . PHE A 1 218 ? 30.822 8.903 -4.689 1.00 94.50 218 PHE A C 1
ATOM 1795 O O . PHE A 1 218 ? 30.034 8.872 -3.746 1.00 94.50 218 PHE A O 1
ATOM 1802 N N . GLU A 1 219 ? 31.705 7.930 -4.926 1.00 95.81 219 GLU A N 1
ATOM 1803 C CA . GLU A 1 219 ? 31.862 6.745 -4.075 1.00 95.81 219 GLU A CA 1
ATOM 1804 C C . GLU A 1 219 ? 32.283 7.141 -2.649 1.00 95.81 219 GLU A C 1
ATOM 1806 O O . GLU A 1 219 ? 31.633 6.722 -1.693 1.00 95.81 219 GLU A O 1
ATOM 1811 N N . GLU A 1 220 ? 33.253 8.050 -2.495 1.00 97.81 220 GLU A N 1
ATOM 1812 C CA . GLU A 1 220 ? 33.660 8.595 -1.188 1.00 97.81 220 GLU A CA 1
ATOM 1813 C C . GLU A 1 220 ? 32.481 9.252 -0.446 1.00 97.81 220 GLU A C 1
ATOM 1815 O O . GLU A 1 220 ? 32.252 9.005 0.741 1.00 97.81 220 GLU A O 1
ATOM 1820 N N . LYS A 1 221 ? 31.681 10.071 -1.143 1.00 96.00 221 LYS A N 1
ATOM 1821 C CA . LYS A 1 221 ? 30.514 10.737 -0.542 1.00 96.00 221 LYS A CA 1
ATOM 1822 C C . LYS A 1 221 ? 29.381 9.770 -0.215 1.00 96.00 221 LYS A C 1
ATOM 1824 O O . LYS A 1 221 ? 28.661 9.997 0.757 1.00 96.00 221 LYS A O 1
ATOM 1829 N N . ALA A 1 222 ? 29.222 8.701 -0.990 1.00 93.38 222 ALA A N 1
ATOM 1830 C CA . ALA A 1 222 ? 28.260 7.647 -0.699 1.00 93.38 222 ALA A CA 1
ATOM 1831 C C . ALA A 1 222 ? 28.649 6.869 0.569 1.00 93.38 222 ALA A C 1
ATOM 1833 O O . ALA A 1 222 ? 27.785 6.607 1.407 1.00 93.38 222 ALA A O 1
ATOM 1834 N N . GLU A 1 223 ? 29.936 6.562 0.751 1.00 96.94 223 GLU A N 1
ATOM 1835 C CA . GLU A 1 223 ? 30.455 5.941 1.976 1.00 96.94 223 GLU A CA 1
ATOM 1836 C C . GLU A 1 223 ? 30.290 6.858 3.199 1.00 96.94 223 GLU A C 1
ATOM 1838 O O . GLU A 1 223 ? 29.840 6.408 4.256 1.00 96.94 223 GLU A O 1
ATOM 1843 N N . GLU A 1 224 ? 30.577 8.157 3.057 1.00 96.75 224 GLU A N 1
ATOM 1844 C CA . GLU A 1 224 ? 30.364 9.146 4.120 1.00 96.75 224 GLU A CA 1
ATOM 1845 C C . GLU A 1 224 ? 28.883 9.238 4.520 1.00 96.75 224 GLU A C 1
ATOM 1847 O O . GLU A 1 224 ? 28.558 9.201 5.710 1.00 96.75 224 GLU A O 1
ATOM 1852 N N . LEU A 1 225 ? 27.971 9.287 3.541 1.00 93.88 225 LEU A N 1
ATOM 1853 C CA . LEU A 1 225 ? 26.530 9.302 3.793 1.00 93.88 225 LEU A CA 1
ATOM 1854 C C . LEU A 1 225 ? 26.067 8.021 4.498 1.00 93.88 225 LEU A C 1
ATOM 1856 O O . LEU A 1 225 ? 25.285 8.098 5.445 1.00 93.88 225 LEU A O 1
ATOM 1860 N N . ALA A 1 226 ? 26.562 6.856 4.073 1.00 94.31 226 ALA A N 1
ATOM 1861 C CA . ALA A 1 226 ? 26.245 5.581 4.708 1.00 94.31 226 ALA A CA 1
ATOM 1862 C C . ALA A 1 226 ? 26.708 5.547 6.175 1.00 94.31 226 ALA A C 1
ATOM 1864 O O . ALA A 1 226 ? 25.965 5.078 7.042 1.00 94.31 226 ALA A O 1
ATOM 1865 N N . ARG A 1 227 ? 27.890 6.105 6.476 1.00 97.56 227 ARG A N 1
ATOM 1866 C CA . ARG A 1 227 ? 28.391 6.225 7.852 1.00 97.56 227 ARG A CA 1
ATOM 1867 C C . ARG A 1 227 ? 27.484 7.113 8.705 1.00 97.56 227 ARG A C 1
ATOM 1869 O O . ARG A 1 227 ? 27.045 6.679 9.765 1.00 97.56 227 ARG A O 1
ATOM 1876 N N . VAL A 1 228 ? 27.131 8.301 8.211 1.00 95.75 228 VAL A N 1
ATOM 1877 C CA . VAL A 1 228 ? 26.238 9.238 8.921 1.00 95.75 228 VAL A CA 1
ATOM 1878 C C . VAL A 1 228 ? 24.847 8.633 9.142 1.00 95.75 228 VAL A C 1
ATOM 1880 O O . VAL A 1 228 ? 24.254 8.806 10.207 1.00 95.75 228 VAL A O 1
ATOM 1883 N N . GLN A 1 229 ? 24.319 7.883 8.172 1.00 92.94 229 GLN A N 1
ATOM 1884 C CA . GLN A 1 229 ? 23.048 7.172 8.332 1.00 92.94 229 GLN A CA 1
ATOM 1885 C C . GLN A 1 229 ? 23.122 6.080 9.406 1.00 92.94 229 GLN A C 1
ATOM 1887 O O . GLN A 1 229 ? 22.159 5.915 10.152 1.00 92.94 229 GLN A O 1
ATOM 1892 N N . SER A 1 230 ? 24.238 5.350 9.504 1.00 96.31 230 SER A N 1
ATOM 1893 C CA . SER A 1 230 ? 24.454 4.375 10.581 1.00 96.31 230 SER A CA 1
ATOM 1894 C C . SER A 1 230 ? 24.511 5.061 11.944 1.00 96.31 230 SER A C 1
ATOM 1896 O O . SER A 1 230 ? 23.752 4.691 12.832 1.00 96.31 230 SER A O 1
ATOM 1898 N N . GLU A 1 231 ? 25.315 6.120 12.077 1.00 97.38 231 GLU A N 1
ATOM 1899 C CA . GLU A 1 231 ? 25.422 6.908 13.313 1.00 97.38 231 GLU A CA 1
ATOM 1900 C C . GLU A 1 231 ? 24.050 7.464 13.743 1.00 97.38 231 GLU A C 1
ATOM 1902 O O . GLU A 1 231 ? 23.677 7.407 14.912 1.00 97.38 231 GLU A O 1
ATOM 1907 N N . THR A 1 232 ? 23.240 7.937 12.789 1.00 93.75 232 THR A N 1
ATOM 1908 C CA . THR A 1 232 ? 21.880 8.433 13.061 1.00 93.75 232 THR A CA 1
ATOM 1909 C C . THR A 1 232 ? 20.945 7.320 13.545 1.00 93.75 232 THR A C 1
ATOM 1911 O O . THR A 1 232 ? 20.118 7.549 14.433 1.00 93.75 232 THR A O 1
ATOM 1914 N N . LYS A 1 233 ? 21.058 6.107 12.984 1.00 93.50 233 LYS A N 1
ATOM 1915 C CA . LYS A 1 233 ? 20.286 4.940 13.440 1.00 93.50 233 LYS A CA 1
ATOM 1916 C C . LYS A 1 233 ? 20.670 4.554 14.864 1.00 93.50 233 LYS A C 1
ATOM 1918 O O . LYS A 1 233 ? 19.769 4.347 15.672 1.00 93.50 233 LYS A O 1
ATOM 1923 N N . ASP A 1 234 ? 21.961 4.538 15.178 1.00 96.44 234 ASP A N 1
ATOM 1924 C CA . ASP A 1 234 ? 22.463 4.212 16.516 1.00 96.44 234 ASP A CA 1
ATOM 1925 C C . ASP A 1 234 ? 21.960 5.225 17.556 1.00 96.44 234 ASP A C 1
ATOM 1927 O O . ASP A 1 234 ? 21.382 4.831 18.569 1.00 96.44 234 ASP A O 1
ATOM 1931 N N . ILE A 1 235 ? 22.037 6.528 17.253 1.00 96.62 235 ILE A N 1
ATOM 1932 C CA . ILE A 1 235 ? 21.482 7.592 18.112 1.00 96.62 235 ILE A CA 1
ATOM 1933 C C . ILE A 1 235 ? 19.964 7.435 18.283 1.00 96.62 235 ILE A C 1
ATOM 1935 O O . ILE A 1 235 ? 19.424 7.639 19.369 1.00 96.62 235 ILE A O 1
ATOM 1939 N N . THR A 1 236 ? 19.248 7.057 17.221 1.00 93.81 236 THR A N 1
ATOM 1940 C CA . THR A 1 236 ? 17.795 6.835 17.290 1.00 93.81 236 THR A CA 1
ATOM 1941 C C . THR A 1 236 ? 17.454 5.648 18.194 1.00 93.81 236 THR A C 1
ATOM 1943 O O . THR A 1 236 ? 16.484 5.718 18.949 1.00 93.81 236 THR A O 1
ATOM 1946 N N . ILE A 1 237 ? 18.238 4.568 18.138 1.00 94.31 237 ILE A N 1
ATOM 1947 C CA . ILE A 1 237 ? 18.094 3.406 19.025 1.00 94.31 237 ILE A CA 1
ATOM 1948 C C . ILE A 1 237 ? 18.369 3.819 20.475 1.00 94.31 237 ILE A C 1
ATOM 1950 O O . ILE A 1 237 ? 17.560 3.515 21.349 1.00 94.31 237 ILE A O 1
ATOM 1954 N N . GLU A 1 238 ? 19.439 4.576 20.725 1.00 96.56 238 GLU A N 1
ATOM 1955 C CA . GLU A 1 238 ? 19.776 5.087 22.059 1.00 96.56 238 GLU A CA 1
ATOM 1956 C C . GLU A 1 238 ? 18.667 5.991 22.623 1.00 96.56 238 GLU A C 1
ATOM 1958 O O . GLU A 1 238 ? 18.230 5.815 23.758 1.00 96.56 238 GLU A O 1
ATOM 1963 N N . CYS A 1 239 ? 18.117 6.901 21.814 1.00 95.38 239 CYS A N 1
ATOM 1964 C CA . CYS A 1 239 ? 16.976 7.731 22.207 1.00 95.38 239 CYS A CA 1
ATOM 1965 C C . CYS A 1 239 ? 15.720 6.907 22.520 1.00 95.38 239 CYS A C 1
ATOM 1967 O O . CYS A 1 239 ? 15.009 7.226 23.473 1.00 95.38 239 CYS A O 1
ATOM 1969 N N . LYS A 1 240 ? 15.434 5.846 21.753 1.00 93.75 240 LYS A N 1
ATOM 1970 C CA . LYS A 1 240 ? 14.316 4.936 22.050 1.00 93.75 240 LYS A CA 1
ATOM 1971 C C . LYS A 1 240 ? 14.521 4.220 23.383 1.00 93.75 240 LYS A C 1
ATOM 1973 O O . LYS A 1 240 ? 13.573 4.161 24.163 1.00 93.75 240 LYS A O 1
ATOM 1978 N N . GLN A 1 241 ? 15.739 3.751 23.655 1.00 96.25 241 GLN A N 1
ATOM 1979 C CA . GLN A 1 241 ? 16.075 3.113 24.925 1.00 96.25 241 GLN A CA 1
ATOM 1980 C C . GLN A 1 241 ? 15.896 4.088 26.093 1.00 96.25 241 GLN A C 1
ATOM 1982 O O . GLN A 1 241 ? 15.186 3.773 27.037 1.00 96.25 241 GLN A O 1
ATOM 1987 N N . LEU A 1 242 ? 16.409 5.317 25.985 1.00 96.25 242 LEU A N 1
ATOM 1988 C CA . LEU A 1 242 ? 16.238 6.341 27.024 1.00 96.25 242 LEU A CA 1
ATOM 1989 C C . LEU A 1 242 ? 14.766 6.702 27.278 1.00 96.25 242 LEU A C 1
ATOM 1991 O O . LEU A 1 242 ? 14.378 6.967 28.415 1.00 96.25 242 LEU A O 1
ATOM 1995 N N . ILE A 1 243 ? 13.929 6.723 26.235 1.00 94.62 243 ILE A N 1
ATOM 1996 C CA . ILE A 1 243 ? 12.482 6.938 26.385 1.00 94.62 243 ILE A CA 1
ATOM 1997 C C . ILE A 1 243 ? 11.831 5.754 27.107 1.00 94.62 243 ILE A C 1
ATOM 1999 O O . ILE A 1 243 ? 10.940 5.968 27.927 1.00 94.62 243 ILE A O 1
ATOM 2003 N N . GLN A 1 244 ? 12.247 4.524 26.806 1.00 95.25 244 GLN A N 1
ATOM 2004 C CA . GLN A 1 244 ? 11.741 3.332 27.477 1.00 95.25 244 GLN A CA 1
ATOM 2005 C C . GLN A 1 244 ? 12.164 3.298 28.950 1.00 95.25 244 GLN A C 1
ATOM 2007 O O . GLN A 1 244 ? 11.292 3.200 29.810 1.00 95.25 244 GLN A O 1
ATOM 2012 N N . ASP A 1 245 ? 13.447 3.506 29.242 1.00 95.56 245 ASP A N 1
ATOM 2013 C CA . ASP A 1 245 ? 13.978 3.573 30.607 1.00 95.56 245 ASP A CA 1
ATOM 2014 C C . ASP A 1 245 ? 13.259 4.664 31.422 1.00 95.56 245 ASP A C 1
ATOM 2016 O O . ASP A 1 245 ? 12.928 4.479 32.593 1.00 95.56 245 ASP A O 1
ATOM 2020 N N . ARG A 1 246 ? 12.941 5.806 30.793 1.00 95.75 246 ARG A N 1
ATOM 2021 C CA . ARG A 1 246 ? 12.149 6.869 31.424 1.00 95.75 246 ARG A CA 1
ATOM 2022 C C . ARG A 1 246 ? 10.714 6.434 31.725 1.00 95.75 246 ARG A C 1
ATOM 2024 O O . ARG A 1 246 ? 10.214 6.767 32.794 1.00 95.75 246 ARG A O 1
ATOM 2031 N N . LYS A 1 247 ? 10.046 5.720 30.814 1.00 94.50 247 LYS A N 1
ATOM 2032 C CA . LYS A 1 247 ? 8.692 5.190 31.054 1.00 94.50 247 LYS A CA 1
ATOM 2033 C C . LYS A 1 247 ? 8.686 4.164 32.184 1.00 94.50 247 LYS A C 1
ATOM 2035 O O . LYS A 1 247 ? 7.779 4.188 33.006 1.00 94.50 247 LYS A O 1
ATOM 2040 N N . GLU A 1 248 ? 9.695 3.299 32.239 1.00 95.62 248 GLU A N 1
ATOM 2041 C CA . GLU A 1 248 ? 9.872 2.330 33.325 1.00 95.62 248 GLU A CA 1
ATOM 2042 C C . GLU A 1 248 ? 10.111 3.044 34.663 1.00 95.62 248 GLU A C 1
ATOM 2044 O O . GLU A 1 248 ? 9.480 2.707 35.661 1.00 95.62 248 GLU A O 1
ATOM 2049 N N . ALA A 1 249 ? 10.933 4.097 34.683 1.00 95.81 249 ALA A N 1
ATOM 2050 C CA . ALA A 1 249 ? 11.132 4.922 35.873 1.00 95.81 249 ALA A CA 1
ATOM 2051 C C . ALA A 1 249 ? 9.854 5.669 36.305 1.00 95.81 249 ALA A C 1
ATOM 2053 O O . ALA A 1 249 ? 9.559 5.735 37.496 1.00 95.81 249 ALA A O 1
ATOM 2054 N N . GLU A 1 250 ? 9.082 6.215 35.359 1.00 94.44 250 GLU A N 1
ATOM 2055 C CA . GLU A 1 250 ? 7.784 6.848 35.637 1.00 94.44 250 GLU A CA 1
ATOM 2056 C C . GLU A 1 250 ? 6.775 5.825 36.185 1.00 94.44 250 GLU A C 1
ATOM 2058 O O . GLU A 1 250 ? 6.061 6.135 37.137 1.00 94.44 250 GLU A O 1
ATOM 2063 N N . HIS A 1 251 ? 6.768 4.595 35.662 1.00 94.88 251 HIS A N 1
ATOM 2064 C CA . HIS A 1 251 ? 5.930 3.505 36.162 1.00 94.88 251 HIS A CA 1
ATOM 2065 C C . HIS A 1 251 ? 6.312 3.080 37.588 1.00 94.88 251 HIS A C 1
ATOM 2067 O O . HIS A 1 251 ? 5.454 3.040 38.469 1.00 94.88 251 HIS A O 1
ATOM 2073 N N . LEU A 1 252 ? 7.602 2.865 37.857 1.00 95.31 252 LEU A N 1
ATOM 2074 C CA . LEU A 1 252 ? 8.090 2.582 39.211 1.00 95.31 252 LEU A CA 1
ATOM 2075 C C . LEU A 1 252 ? 7.768 3.730 40.176 1.00 95.31 252 LEU A C 1
ATOM 2077 O O . LEU A 1 252 ? 7.420 3.491 41.328 1.00 95.31 252 LEU A O 1
ATOM 2081 N N . GLN A 1 253 ? 7.831 4.984 39.718 1.00 95.88 253 GLN A N 1
ATOM 2082 C CA . GLN A 1 253 ? 7.427 6.127 40.534 1.00 95.88 253 GLN A CA 1
ATOM 2083 C C . GLN A 1 253 ? 5.921 6.115 40.829 1.00 95.88 253 GLN A C 1
ATOM 2085 O O . GLN A 1 253 ? 5.529 6.454 41.945 1.00 95.88 253 GLN A O 1
ATOM 2090 N N . THR A 1 254 ? 5.074 5.729 39.866 1.00 93.44 254 THR A N 1
ATOM 2091 C CA . THR A 1 254 ? 3.636 5.551 40.119 1.00 93.44 254 THR A CA 1
ATOM 2092 C C . THR A 1 254 ? 3.369 4.430 41.118 1.00 93.44 254 THR A C 1
ATOM 2094 O O . THR A 1 254 ? 2.626 4.670 42.061 1.00 93.44 254 THR A O 1
ATOM 2097 N N . GLU A 1 255 ? 4.046 3.283 41.005 1.00 94.62 255 GLU A N 1
ATOM 2098 C CA . GLU A 1 255 ? 3.925 2.180 41.971 1.00 94.62 255 GLU A CA 1
ATOM 2099 C C . GLU A 1 255 ? 4.394 2.590 43.373 1.00 94.62 255 GLU A C 1
ATOM 2101 O O . GLU A 1 255 ? 3.744 2.269 44.363 1.00 94.62 255 GLU A O 1
ATOM 2106 N N . ILE A 1 256 ? 5.497 3.342 43.487 1.00 94.12 256 ILE A N 1
ATOM 2107 C CA . ILE A 1 256 ? 5.953 3.889 44.775 1.00 94.12 256 ILE A CA 1
ATOM 2108 C C . ILE A 1 256 ? 4.882 4.806 45.369 1.00 94.12 256 ILE A C 1
ATOM 2110 O O . ILE A 1 256 ? 4.578 4.693 46.554 1.00 94.12 256 ILE A O 1
ATOM 2114 N N . ASN A 1 257 ? 4.294 5.692 44.563 1.00 94.19 257 ASN A N 1
ATOM 2115 C CA . ASN A 1 257 ? 3.251 6.603 45.031 1.00 94.19 257 ASN A CA 1
ATOM 2116 C C . ASN A 1 257 ? 1.976 5.850 45.454 1.00 94.19 257 ASN A C 1
ATOM 2118 O O . ASN A 1 257 ? 1.345 6.249 46.430 1.00 94.19 257 ASN A O 1
ATOM 2122 N N . GLU A 1 258 ? 1.603 4.782 44.742 1.00 94.00 258 GLU A N 1
ATOM 2123 C CA . GLU A 1 258 ? 0.493 3.889 45.103 1.00 94.00 258 GLU A CA 1
ATOM 2124 C C . GLU A 1 258 ? 0.787 3.166 46.417 1.00 94.00 258 GLU A C 1
ATOM 2126 O O . GLU A 1 258 ? 0.007 3.286 47.353 1.00 94.00 258 GLU A O 1
ATOM 2131 N N . MET A 1 259 ? 1.964 2.549 46.563 1.00 91.38 259 MET A N 1
ATOM 2132 C CA . MET A 1 259 ? 2.373 1.926 47.826 1.00 91.38 259 MET A CA 1
ATOM 2133 C C . MET A 1 259 ? 2.432 2.926 48.989 1.00 91.38 259 MET A C 1
ATOM 2135 O O . MET A 1 259 ? 2.128 2.573 50.126 1.00 91.38 259 MET A O 1
ATOM 2139 N N . GLU A 1 260 ? 2.840 4.175 48.750 1.00 93.69 260 GLU A N 1
ATOM 2140 C CA . GLU A 1 260 ? 2.806 5.231 49.768 1.00 93.69 260 GLU A CA 1
ATOM 2141 C C . GLU A 1 260 ? 1.377 5.652 50.130 1.00 93.69 260 GLU A C 1
ATOM 2143 O O . GLU A 1 260 ? 1.121 5.989 51.290 1.00 93.69 260 GLU A O 1
ATOM 2148 N N . LEU A 1 261 ? 0.459 5.658 49.161 1.00 93.56 261 LEU A N 1
ATOM 2149 C CA . LEU A 1 261 ? -0.956 5.938 49.382 1.00 93.56 261 LEU A CA 1
ATOM 2150 C C . LEU A 1 261 ? -1.618 4.797 50.157 1.00 93.56 261 LEU A C 1
ATOM 2152 O O . LEU A 1 261 ? -2.257 5.071 51.168 1.00 93.56 261 LEU A O 1
ATOM 2156 N N . ASP A 1 262 ? -1.397 3.552 49.747 1.00 90.81 262 ASP A N 1
ATOM 2157 C CA . ASP A 1 262 ? -1.885 2.348 50.421 1.00 90.81 262 ASP A CA 1
ATOM 2158 C C . ASP A 1 262 ? -1.344 2.290 51.845 1.00 90.81 262 ASP A C 1
ATOM 2160 O O . ASP A 1 262 ? -2.099 2.138 52.793 1.00 90.81 262 ASP A O 1
ATOM 2164 N N . ARG A 1 263 ? -0.048 2.562 52.042 1.00 91.81 263 ARG A N 1
ATOM 2165 C CA . ARG A 1 263 ? 0.538 2.633 53.386 1.00 91.81 263 ARG A CA 1
ATOM 2166 C C . ARG A 1 263 ? -0.101 3.721 54.251 1.00 91.81 263 ARG A C 1
ATOM 2168 O O . ARG A 1 263 ? -0.185 3.550 55.466 1.00 91.81 263 ARG A O 1
ATOM 2175 N N . LYS A 1 264 ? -0.510 4.855 53.668 1.00 92.00 264 LYS A N 1
ATOM 2176 C CA . LYS A 1 264 ? -1.265 5.891 54.392 1.00 92.00 264 LYS A CA 1
ATOM 2177 C C . LYS A 1 264 ? -2.679 5.422 54.711 1.00 92.00 264 LYS A C 1
ATOM 2179 O O . LYS A 1 264 ? -3.103 5.628 55.839 1.00 92.00 264 LYS A O 1
ATOM 2184 N N . GLN A 1 265 ? -3.366 4.778 53.770 1.00 90.06 265 GLN A N 1
ATOM 2185 C CA . GLN A 1 265 ? -4.690 4.197 53.994 1.00 90.06 265 GLN A CA 1
ATOM 2186 C C . GLN A 1 265 ? -4.638 3.126 55.083 1.00 90.06 265 GLN A C 1
ATOM 2188 O O . GLN A 1 265 ? -5.385 3.227 56.042 1.00 90.06 265 GLN A O 1
ATOM 2193 N N . ASP A 1 266 ? -3.693 2.190 55.022 1.00 88.69 266 ASP A N 1
ATOM 2194 C CA . ASP A 1 266 ? -3.456 1.172 56.049 1.00 88.69 266 ASP A CA 1
ATOM 2195 C C . ASP A 1 266 ? -3.160 1.800 57.414 1.00 88.69 266 ASP A C 1
ATOM 2197 O O . ASP A 1 266 ? -3.614 1.306 58.443 1.00 88.69 266 ASP A O 1
ATOM 2201 N N . GLN A 1 267 ? -2.389 2.891 57.447 1.00 90.25 267 GLN A N 1
ATOM 2202 C CA . GLN A 1 267 ? -2.101 3.622 58.679 1.00 90.25 267 GLN A CA 1
ATOM 2203 C C . GLN A 1 267 ? -3.364 4.305 59.230 1.00 90.25 267 GLN A C 1
ATOM 2205 O O . GLN A 1 267 ? -3.631 4.200 60.426 1.00 90.25 267 GLN A O 1
ATOM 2210 N N . GLU A 1 268 ? -4.160 4.955 58.379 1.00 88.31 268 GLU A N 1
ATOM 2211 C CA . GLU A 1 268 ? -5.453 5.554 58.734 1.00 88.31 268 GLU A CA 1
ATOM 2212 C C . GLU A 1 268 ? -6.477 4.489 59.162 1.00 88.31 268 GLU A C 1
ATOM 2214 O O . GLU A 1 268 ? -7.241 4.710 60.101 1.00 88.31 268 GLU A O 1
ATOM 2219 N N . GLU A 1 269 ? -6.474 3.314 58.533 1.00 84.69 269 GLU A N 1
ATOM 2220 C CA . GLU A 1 269 ? -7.282 2.157 58.904 1.00 84.69 269 GLU A CA 1
ATOM 2221 C C . GLU A 1 269 ? -6.811 1.550 60.219 1.00 84.69 269 GLU A C 1
ATOM 2223 O O . GLU A 1 269 ? -7.650 1.225 61.048 1.00 84.69 269 GLU A O 1
ATOM 2228 N N . LEU A 1 270 ? -5.506 1.430 60.469 1.00 83.12 270 LEU A N 1
ATOM 2229 C CA . LEU A 1 270 ? -4.957 0.978 61.751 1.00 83.12 270 LEU A CA 1
ATOM 2230 C C . LEU A 1 270 ? -5.314 1.944 62.878 1.00 83.12 270 LEU A C 1
ATOM 2232 O O . LEU A 1 270 ? -5.743 1.502 63.944 1.00 83.12 270 LEU A O 1
ATOM 2236 N N . GLU A 1 271 ? -5.177 3.249 62.647 1.00 83.62 271 GLU A N 1
ATOM 2237 C CA . GLU A 1 271 ? -5.581 4.295 63.589 1.00 83.62 271 GLU A CA 1
ATOM 2238 C C . GLU A 1 271 ? -7.104 4.297 63.786 1.00 83.62 271 GLU A C 1
ATOM 2240 O O . GLU A 1 271 ? -7.588 4.375 64.917 1.00 83.62 271 GLU A O 1
ATOM 2245 N N . GLY A 1 272 ? -7.870 4.116 62.710 1.00 77.62 272 GLY A N 1
ATOM 2246 C CA . GLY A 1 272 ? -9.324 3.991 62.720 1.00 77.62 272 GLY A CA 1
ATOM 2247 C C . GLY A 1 272 ? -9.814 2.719 63.411 1.00 77.62 272 GLY A C 1
ATOM 2248 O O . GLY A 1 272 ? -10.788 2.768 64.157 1.00 77.62 272 GLY A O 1
ATOM 2249 N N . LEU A 1 273 ? -9.135 1.588 63.229 1.00 70.88 273 LEU A N 1
ATOM 2250 C CA . LEU A 1 273 ? -9.403 0.311 63.885 1.00 70.88 273 LEU A CA 1
ATOM 2251 C C . LEU A 1 273 ? -8.987 0.360 65.350 1.00 70.88 273 LEU A C 1
ATOM 2253 O O . LEU A 1 273 ? -9.734 -0.144 66.175 1.00 70.88 273 LEU A O 1
ATOM 2257 N N . GLN A 1 274 ? -7.874 1.010 65.707 1.00 70.19 274 GLN A N 1
ATOM 2258 C CA . GLN A 1 274 ? -7.522 1.281 67.105 1.00 70.19 274 GLN A CA 1
ATOM 2259 C C . GLN A 1 274 ? -8.554 2.196 67.773 1.00 70.19 274 GLN A C 1
ATOM 2261 O O . GLN A 1 274 ? -8.992 1.907 68.886 1.00 70.19 274 GLN A O 1
ATOM 2266 N N . ALA A 1 275 ? -9.006 3.251 67.093 1.00 63.81 275 ALA A N 1
ATOM 2267 C CA . ALA A 1 275 ? -10.058 4.134 67.592 1.00 63.81 275 ALA A CA 1
ATOM 2268 C C . ALA A 1 275 ? -11.411 3.406 67.726 1.00 63.81 275 ALA A C 1
ATOM 2270 O O . ALA A 1 275 ? -12.104 3.576 68.733 1.00 63.81 275 ALA A O 1
ATOM 2271 N N . ARG A 1 276 ? -11.767 2.540 66.764 1.00 55.00 276 ARG A N 1
ATOM 2272 C CA . ARG A 1 276 ? -12.976 1.695 66.792 1.00 55.00 276 ARG A CA 1
ATOM 2273 C C . ARG A 1 276 ? -12.884 0.576 67.835 1.00 55.00 276 ARG A C 1
ATOM 2275 O O . ARG A 1 276 ? -13.882 0.330 68.501 1.00 55.00 276 ARG A O 1
ATOM 2282 N N . LEU A 1 277 ? -11.713 -0.023 68.073 1.00 48.38 277 LEU A N 1
ATOM 2283 C CA . LEU A 1 277 ? -11.491 -0.993 69.161 1.00 48.38 277 LEU A CA 1
ATOM 2284 C C . LEU A 1 277 ? -11.716 -0.369 70.545 1.00 48.38 277 LEU A C 1
ATOM 2286 O O . LEU A 1 277 ? -12.100 -1.068 71.478 1.00 48.38 277 LEU A O 1
ATOM 2290 N N . VAL A 1 278 ? -11.469 0.937 70.684 1.00 52.09 278 VAL A N 1
ATOM 2291 C CA . VAL A 1 278 ? -11.674 1.681 71.936 1.00 52.09 278 VAL A CA 1
ATOM 2292 C C . VAL A 1 278 ? -13.123 2.178 72.088 1.00 52.09 278 VAL A C 1
ATOM 2294 O O . VAL A 1 278 ? -13.523 2.504 73.205 1.00 52.09 278 VAL A O 1
ATOM 2297 N N . THR A 1 279 ? -13.943 2.216 71.025 1.00 48.62 279 THR A N 1
ATOM 2298 C CA . THR A 1 279 ? -15.269 2.873 71.081 1.00 48.62 279 THR A CA 1
ATOM 2299 C C . THR A 1 279 ? -16.462 2.171 70.422 1.00 48.62 279 THR A C 1
ATOM 2301 O O . THR A 1 279 ? -17.572 2.673 70.599 1.00 48.62 279 THR A O 1
ATOM 2304 N N . ALA A 1 280 ? -16.339 1.031 69.734 1.00 36.28 280 ALA A N 1
ATOM 2305 C CA . ALA A 1 280 ? -17.498 0.427 69.062 1.00 36.28 280 ALA A CA 1
ATOM 2306 C C . ALA A 1 280 ? -17.590 -1.109 69.175 1.00 36.28 280 ALA A C 1
ATOM 2308 O O . ALA A 1 280 ? -16.569 -1.794 69.088 1.00 36.28 280 ALA A O 1
ATOM 2309 N N . PRO A 1 281 ? -18.810 -1.667 69.343 1.00 37.94 281 PRO A N 1
ATOM 2310 C CA . PRO A 1 281 ? -19.040 -3.105 69.374 1.00 37.94 281 PRO A CA 1
ATOM 2311 C C . PRO A 1 281 ? -18.742 -3.737 68.011 1.00 37.94 281 PRO A C 1
ATOM 2313 O O . PRO A 1 281 ? -19.117 -3.213 66.965 1.00 37.94 281 PRO A O 1
ATOM 2316 N N . SER A 1 282 ? -18.090 -4.892 68.068 1.00 39.09 282 SER A N 1
ATOM 2317 C CA . SER A 1 282 ? -17.910 -5.851 66.983 1.00 39.09 282 SER A CA 1
ATOM 2318 C C . SER A 1 282 ? -19.255 -6.250 66.373 1.00 39.09 282 SER A C 1
ATOM 2320 O O . SER A 1 282 ? -19.935 -7.061 66.981 1.00 39.09 282 SER A O 1
ATOM 2322 N N . ASP A 1 283 ? -19.604 -5.708 65.204 1.00 47.81 283 ASP A N 1
ATOM 2323 C CA . ASP A 1 283 ? -20.509 -6.320 64.218 1.00 47.81 283 ASP A CA 1
ATOM 2324 C C . ASP A 1 283 ? -20.461 -5.498 62.914 1.00 47.81 283 ASP A C 1
ATOM 2326 O O . ASP A 1 283 ? -21.153 -4.495 62.753 1.00 47.81 283 ASP A O 1
ATOM 2330 N N . ALA A 1 284 ? -19.612 -5.889 61.963 1.00 41.94 284 ALA A N 1
ATOM 2331 C CA . ALA A 1 284 ? -19.699 -5.407 60.582 1.00 41.94 284 ALA A CA 1
ATOM 2332 C C . ALA A 1 284 ? -19.290 -6.536 59.621 1.00 41.94 284 ALA A C 1
ATOM 2334 O O . ALA A 1 284 ? -18.117 -6.626 59.256 1.00 41.94 284 ALA A O 1
ATOM 2335 N N . PRO A 1 285 ? -20.219 -7.431 59.245 1.00 50.62 285 PRO A N 1
ATOM 2336 C CA . PRO A 1 285 ? -19.959 -8.456 58.246 1.00 50.62 285 PRO A CA 1
ATOM 2337 C C . PRO A 1 285 ? -20.088 -7.875 56.822 1.00 50.62 285 PRO A C 1
ATOM 2339 O O . PRO A 1 285 ? -20.918 -7.007 56.566 1.00 50.62 285 PRO A O 1
ATOM 2342 N N . ASP A 1 286 ? -19.281 -8.388 55.888 1.00 56.53 286 ASP A N 1
ATOM 2343 C CA . ASP A 1 286 ? -19.664 -8.608 54.483 1.00 56.53 286 ASP A CA 1
ATOM 2344 C C . ASP A 1 286 ? -20.161 -7.413 53.633 1.00 56.53 286 ASP A C 1
ATOM 2346 O O . ASP A 1 286 ? -21.211 -7.477 52.987 1.00 56.53 286 ASP A O 1
ATOM 2350 N N . ARG A 1 287 ? -19.372 -6.331 53.544 1.00 60.97 287 ARG A N 1
ATOM 2351 C CA . ARG A 1 287 ? -19.699 -5.141 52.717 1.00 60.97 287 ARG A CA 1
ATOM 2352 C C . ARG A 1 287 ? -19.472 -5.305 51.205 1.00 60.97 287 ARG A C 1
ATOM 2354 O O . ARG A 1 287 ? -20.163 -4.676 50.418 1.00 60.97 287 ARG A O 1
ATOM 2361 N N . TYR A 1 288 ? -18.554 -6.180 50.787 1.00 67.81 288 TYR A N 1
ATOM 2362 C CA . TYR A 1 288 ? -18.199 -6.387 49.368 1.00 67.81 288 TYR A CA 1
ATOM 2363 C C . TYR A 1 288 ? -18.176 -7.864 48.966 1.00 67.81 288 TYR A C 1
ATOM 2365 O O . TYR A 1 288 ? -17.377 -8.296 48.138 1.00 67.81 288 TYR A O 1
ATOM 2373 N N . THR A 1 289 ? -19.037 -8.672 49.577 1.00 77.56 289 THR A N 1
ATOM 2374 C CA . THR A 1 289 ? -19.184 -10.082 49.216 1.00 77.56 289 THR A CA 1
ATOM 2375 C C . THR A 1 289 ? -20.352 -10.250 48.254 1.00 77.56 289 THR A C 1
ATOM 2377 O O . THR A 1 289 ? -21.445 -9.730 48.486 1.00 77.56 289 THR A O 1
ATOM 2380 N N . VAL A 1 290 ? -20.116 -10.969 47.155 1.00 81.06 290 VAL A N 1
ATOM 2381 C CA . VAL A 1 290 ? -21.188 -11.486 46.298 1.00 81.06 290 VAL A CA 1
ATOM 2382 C C . VAL A 1 290 ? -21.858 -12.619 47.062 1.00 81.06 290 VAL A C 1
ATOM 2384 O O . VAL A 1 290 ? -21.173 -13.516 47.563 1.00 81.06 290 VAL A O 1
ATOM 2387 N N . THR A 1 291 ? -23.183 -12.604 47.165 1.00 85.62 291 THR A N 1
ATOM 2388 C CA . THR A 1 291 ? -23.882 -13.683 47.863 1.00 85.62 291 THR A CA 1
ATOM 2389 C C . THR A 1 291 ? -23.686 -15.008 47.121 1.00 85.62 291 THR A C 1
ATOM 2391 O O . THR A 1 291 ? -23.742 -15.086 45.891 1.00 85.62 291 THR A O 1
ATOM 2394 N N . GLY A 1 292 ? -23.491 -16.104 47.863 1.00 82.88 292 GLY A N 1
ATOM 2395 C CA . GLY A 1 292 ? -23.390 -17.442 47.261 1.00 82.88 292 GLY A CA 1
ATOM 2396 C C . GLY A 1 292 ? -24.635 -17.820 46.442 1.00 82.88 292 GLY A C 1
ATOM 2397 O O . GLY A 1 292 ? -24.550 -18.602 45.493 1.00 82.88 292 GLY A O 1
ATOM 2398 N N . VAL A 1 293 ? -25.783 -17.212 46.764 1.00 84.25 293 VAL A N 1
ATOM 2399 C CA . VAL A 1 293 ? -27.035 -17.342 46.012 1.00 84.25 293 VAL A CA 1
ATOM 2400 C C . VAL A 1 293 ? -26.933 -16.657 44.647 1.00 84.25 293 VAL A C 1
ATOM 2402 O O . VAL A 1 293 ? -27.349 -17.255 43.662 1.00 84.25 293 VAL A O 1
ATOM 2405 N N . ALA A 1 294 ? -26.327 -15.468 44.539 1.00 83.88 294 ALA A N 1
ATOM 2406 C CA . ALA A 1 294 ? -26.099 -14.804 43.251 1.00 83.88 294 ALA A CA 1
ATOM 2407 C C . ALA A 1 294 ? -25.176 -15.612 42.323 1.00 83.88 294 ALA A C 1
ATOM 2409 O O . ALA A 1 294 ? -25.461 -15.734 41.134 1.00 83.88 294 ALA A O 1
ATOM 2410 N N . LEU A 1 295 ? -24.121 -16.230 42.869 1.00 85.56 295 LEU A N 1
ATOM 2411 C CA . LEU A 1 295 ? -23.190 -17.080 42.107 1.00 85.56 295 LEU A CA 1
ATOM 2412 C C . LEU A 1 295 ? -23.817 -18.394 41.614 1.00 85.56 295 LEU A C 1
ATOM 2414 O O . LEU A 1 295 ? -23.375 -18.952 40.612 1.00 85.56 295 LEU A O 1
ATOM 2418 N N . SER A 1 296 ? -24.827 -18.902 42.324 1.00 84.88 296 SER A N 1
ATOM 2419 C CA . SER A 1 296 ? -25.521 -20.160 42.006 1.00 84.88 296 SER A CA 1
ATOM 2420 C C . SER A 1 296 ? -26.910 -19.958 41.391 1.00 84.88 296 SER A C 1
ATOM 2422 O O . SER A 1 296 ? -27.599 -20.934 41.081 1.00 84.88 296 SER A O 1
ATOM 2424 N N . ALA A 1 297 ? -27.332 -18.706 41.197 1.00 83.81 297 ALA A N 1
ATOM 2425 C CA . ALA A 1 297 ? -28.646 -18.377 40.680 1.00 83.81 297 ALA A CA 1
ATOM 2426 C C . ALA A 1 297 ? -28.821 -18.906 39.255 1.00 83.81 297 ALA A C 1
ATOM 2428 O O . ALA A 1 297 ? -27.995 -18.685 38.367 1.00 83.81 297 ALA A O 1
ATOM 2429 N N . ALA A 1 298 ? -29.951 -19.571 39.015 1.00 77.50 298 ALA A N 1
ATOM 2430 C CA . ALA A 1 298 ? -30.331 -19.950 37.665 1.00 77.50 298 ALA A CA 1
ATOM 2431 C C . ALA A 1 298 ? -30.503 -18.687 36.795 1.00 77.50 298 ALA A C 1
ATOM 2433 O O . ALA A 1 298 ? -31.064 -17.689 37.270 1.00 77.50 298 ALA A O 1
ATOM 2434 N N . PRO A 1 299 ? -30.078 -18.722 35.518 1.00 76.38 299 PRO A N 1
ATOM 2435 C CA . PRO A 1 299 ? -30.173 -17.573 34.629 1.00 76.38 299 PRO A CA 1
ATOM 2436 C C . PRO A 1 299 ? -31.615 -17.075 34.558 1.00 76.38 299 PRO A C 1
ATOM 2438 O O . PRO A 1 299 ? -32.575 -17.853 34.498 1.00 76.38 299 PRO A O 1
ATOM 2441 N N . ALA A 1 300 ? -31.782 -15.753 34.596 1.00 75.00 300 ALA A N 1
ATOM 2442 C CA . ALA A 1 300 ? -33.105 -15.166 34.613 1.00 75.00 300 ALA A CA 1
ATOM 2443 C C . ALA A 1 300 ? -33.924 -15.553 33.374 1.00 75.00 300 ALA A C 1
ATOM 2445 O O . ALA A 1 300 ? -33.385 -15.698 32.277 1.00 75.00 300 ALA A O 1
ATOM 2446 N N . LYS A 1 301 ? -35.258 -15.645 33.529 1.00 74.50 301 LYS A N 1
ATOM 2447 C CA . LYS A 1 301 ? -36.170 -15.667 32.374 1.00 74.50 301 LYS A CA 1
ATOM 2448 C C . LYS A 1 301 ? -35.780 -14.547 31.407 1.00 74.50 301 LYS A C 1
ATOM 2450 O O . LYS A 1 301 ? -35.541 -13.426 31.851 1.00 74.50 301 LYS A O 1
ATOM 2455 N N . LYS A 1 302 ? -35.732 -14.884 30.117 1.00 71.06 302 LYS A N 1
ATOM 2456 C CA . LYS A 1 302 ? -35.312 -14.005 29.020 1.00 71.06 302 LYS A CA 1
ATOM 2457 C C . LYS A 1 302 ? -36.111 -12.697 29.054 1.00 71.06 302 LYS A C 1
ATOM 2459 O O . LYS A 1 302 ? -37.261 -12.673 28.629 1.00 71.06 302 LYS A O 1
ATOM 2464 N N . ASP A 1 303 ? -35.492 -11.639 29.562 1.00 83.06 303 ASP A N 1
ATOM 2465 C CA . ASP A 1 303 ? -36.026 -10.278 29.580 1.00 83.06 303 ASP A CA 1
ATOM 2466 C C . ASP A 1 303 ? -35.177 -9.430 28.627 1.00 83.06 303 ASP A C 1
ATOM 2468 O O . ASP A 1 303 ? -33.944 -9.447 28.696 1.00 83.06 303 ASP A O 1
ATOM 2472 N N . ILE A 1 304 ? -35.834 -8.747 27.688 1.00 76.88 304 ILE A N 1
ATOM 2473 C CA . ILE A 1 304 ? -35.164 -7.963 26.645 1.00 76.88 304 ILE A CA 1
ATOM 2474 C C . ILE A 1 304 ? -34.383 -6.813 27.278 1.00 76.88 304 ILE A C 1
ATOM 2476 O O . ILE A 1 304 ? -33.241 -6.578 26.892 1.00 76.88 304 ILE A O 1
ATOM 2480 N N . GLY A 1 305 ? -34.956 -6.138 28.275 1.00 83.12 305 GLY A N 1
ATOM 2481 C CA . GLY A 1 305 ? -34.306 -4.998 28.905 1.00 83.12 305 GLY A CA 1
ATOM 2482 C C . GLY A 1 305 ? -33.030 -5.403 29.642 1.00 83.12 305 GLY A C 1
ATOM 2483 O O . GLY A 1 305 ? -32.006 -4.743 29.508 1.00 83.12 305 GLY A O 1
ATOM 2484 N N . LEU A 1 306 ? -33.030 -6.554 30.323 1.00 88.12 306 LEU A N 1
ATOM 2485 C CA . LEU A 1 306 ? -31.826 -7.078 30.981 1.00 88.12 306 LEU A CA 1
ATOM 2486 C C . LEU A 1 306 ? -30.716 -7.464 29.991 1.00 88.12 306 LEU A C 1
ATOM 2488 O O . LEU A 1 306 ? -29.541 -7.226 30.264 1.00 88.12 306 LEU A O 1
ATOM 2492 N N . ALA A 1 307 ? -31.070 -8.014 28.827 1.00 81.25 307 ALA A N 1
ATOM 2493 C CA . ALA A 1 307 ? -30.093 -8.305 27.778 1.00 81.25 307 ALA A CA 1
ATOM 2494 C C . ALA A 1 307 ? -29.459 -7.020 27.214 1.00 81.25 307 ALA A C 1
ATOM 2496 O O . ALA A 1 307 ? -28.248 -6.973 26.991 1.00 81.25 307 ALA A O 1
ATOM 2497 N N . LEU A 1 308 ? -30.262 -5.965 27.032 1.00 82.12 308 LEU A N 1
ATOM 2498 C CA . LEU A 1 308 ? -29.784 -4.651 26.598 1.00 82.12 308 LEU A CA 1
ATOM 2499 C C . LEU A 1 308 ? -28.833 -4.032 27.628 1.00 82.12 308 LEU A C 1
ATOM 2501 O O . LEU A 1 308 ? -27.747 -3.588 27.257 1.00 82.12 308 LEU A O 1
ATOM 2505 N N . LEU A 1 309 ? -29.199 -4.060 28.913 1.00 88.62 309 LEU A N 1
ATOM 2506 C CA . LEU A 1 309 ? -28.359 -3.551 30.001 1.00 88.62 309 LEU A CA 1
ATOM 2507 C C . LEU A 1 309 ? -27.032 -4.312 30.080 1.00 88.62 309 LEU A C 1
ATOM 2509 O O . LEU A 1 309 ? -25.977 -3.693 30.147 1.00 88.62 309 LEU A O 1
ATOM 2513 N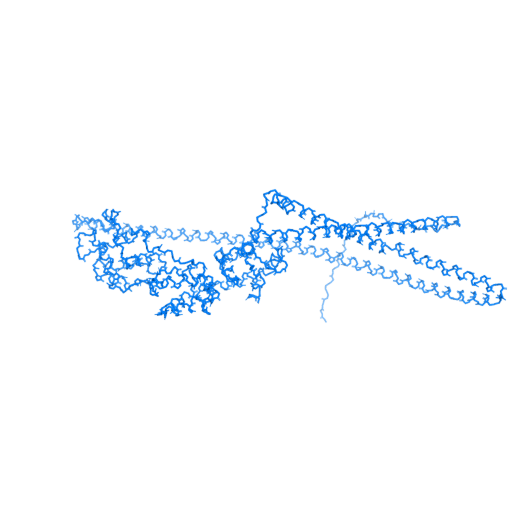 N . ARG A 1 310 ? -27.048 -5.643 29.969 1.00 87.69 310 ARG A N 1
ATOM 2514 C CA . ARG A 1 310 ? -25.812 -6.433 29.932 1.00 87.69 310 ARG A CA 1
ATOM 2515 C C . ARG A 1 310 ? -24.919 -6.058 28.750 1.00 87.69 310 ARG A C 1
ATOM 2517 O O . ARG A 1 310 ? -23.702 -5.959 28.882 1.00 87.69 310 ARG A O 1
ATOM 2524 N N . ARG A 1 311 ? -25.502 -5.894 27.562 1.00 78.75 311 ARG A N 1
ATOM 2525 C CA . ARG A 1 311 ? -24.724 -5.537 26.372 1.00 78.75 311 ARG A CA 1
ATOM 2526 C C . ARG A 1 311 ? -24.106 -4.153 26.523 1.00 78.75 311 ARG A C 1
ATOM 2528 O O . ARG A 1 311 ? -22.927 -3.981 26.231 1.00 78.75 311 ARG A O 1
ATOM 2535 N N . ALA A 1 312 ? -24.883 -3.192 27.012 1.00 82.62 312 ALA A N 1
ATOM 2536 C CA . ALA A 1 312 ? -24.396 -1.853 27.292 1.00 82.62 312 ALA A CA 1
ATOM 2537 C C . ALA A 1 312 ? -23.306 -1.857 28.373 1.00 82.62 312 ALA A C 1
ATOM 2539 O O . ALA A 1 312 ? -22.340 -1.114 28.245 1.00 82.62 312 ALA A O 1
ATOM 2540 N N . SER A 1 313 ? -23.404 -2.709 29.403 1.00 86.81 313 SER A N 1
ATOM 2541 C CA . SER A 1 313 ? -22.421 -2.750 30.498 1.00 86.81 313 SER A CA 1
ATOM 2542 C C . SER A 1 313 ? -21.058 -3.298 30.073 1.00 86.81 313 SER A C 1
ATOM 2544 O O . SER A 1 313 ? -20.085 -3.122 30.797 1.00 86.81 313 SER A O 1
ATOM 2546 N N . ARG A 1 314 ? -20.988 -3.963 28.914 1.00 82.00 314 ARG A N 1
ATOM 2547 C CA . ARG A 1 314 ? -19.752 -4.468 28.298 1.00 82.00 314 ARG A CA 1
ATOM 2548 C C . ARG A 1 314 ? -19.129 -3.496 27.297 1.00 82.00 314 ARG A C 1
ATOM 2550 O O . ARG A 1 314 ? -18.016 -3.740 26.847 1.00 82.00 314 ARG A O 1
ATOM 2557 N N . ARG A 1 315 ? -19.842 -2.434 26.909 1.00 75.62 315 ARG A N 1
ATOM 2558 C CA . ARG A 1 315 ? -19.284 -1.396 26.036 1.00 75.62 315 ARG A CA 1
ATOM 2559 C C . ARG A 1 315 ? -18.306 -0.548 26.841 1.00 75.62 315 ARG A C 1
ATOM 2561 O O . ARG A 1 315 ? -18.591 -0.198 27.986 1.00 75.62 315 ARG A O 1
ATOM 2568 N N . GLU A 1 316 ? -17.193 -0.172 26.221 1.00 72.31 316 GLU A N 1
ATOM 2569 C CA . GLU A 1 316 ? -16.334 0.864 26.784 1.00 72.31 316 GLU A CA 1
ATOM 2570 C C . GLU A 1 316 ? -17.127 2.171 26.875 1.00 72.31 316 GLU A C 1
ATOM 2572 O O . GLU A 1 316 ? -17.670 2.673 25.889 1.00 72.31 316 GLU A O 1
ATOM 2577 N N . SER A 1 317 ? -17.247 2.691 28.094 1.00 77.38 317 SER A N 1
ATOM 2578 C CA . SER A 1 317 ? -17.930 3.944 28.388 1.00 77.38 317 SER A CA 1
ATOM 2579 C C . SER A 1 317 ? -17.063 4.761 29.341 1.00 77.38 317 SER A C 1
ATOM 2581 O O . SER A 1 317 ? -16.495 4.189 30.276 1.00 77.38 317 SER A O 1
ATOM 2583 N N . PRO A 1 318 ? -16.975 6.095 29.167 1.00 78.25 318 PRO A N 1
ATOM 2584 C CA . PRO A 1 318 ? -16.256 6.962 30.102 1.00 78.25 318 PRO A CA 1
ATOM 2585 C C . PRO A 1 318 ? -16.821 6.887 31.532 1.00 78.25 318 PRO A C 1
ATOM 2587 O O . PRO A 1 318 ? -16.114 7.195 32.492 1.00 78.25 318 PRO A O 1
ATOM 2590 N N . GLN A 1 319 ? -18.080 6.460 31.684 1.00 86.31 319 GLN A N 1
ATOM 2591 C CA . GLN A 1 319 ? -18.705 6.162 32.971 1.00 86.31 319 GLN A CA 1
ATOM 2592 C C . GLN A 1 319 ? -19.311 4.752 32.932 1.00 86.31 319 GLN A C 1
ATOM 2594 O O . GLN A 1 319 ? -20.473 4.600 32.558 1.00 86.31 319 GLN A O 1
ATOM 2599 N N . PRO A 1 320 ? -18.539 3.702 33.269 1.00 89.19 320 PRO A N 1
ATOM 2600 C CA . PRO A 1 320 ? -19.051 2.338 33.266 1.00 89.19 320 PRO A CA 1
ATOM 2601 C C . PRO A 1 320 ? -20.092 2.145 34.374 1.00 89.19 320 PRO A C 1
ATOM 2603 O O . PRO A 1 320 ? -19.973 2.730 35.451 1.00 89.19 320 PRO A O 1
ATOM 2606 N N . LEU A 1 321 ? -21.071 1.265 34.134 1.00 93.44 321 LEU A N 1
ATOM 2607 C CA . LEU A 1 321 ? -22.182 0.966 35.050 1.00 93.44 321 LEU A CA 1
ATOM 2608 C C . LEU A 1 321 ? -21.719 0.734 36.497 1.00 93.44 321 LEU A C 1
ATOM 2610 O O . LEU A 1 321 ? -22.301 1.287 37.425 1.00 93.44 321 LEU A O 1
ATOM 2614 N N . MET A 1 322 ? -20.637 -0.027 36.683 1.00 92.62 322 MET A N 1
ATOM 2615 C CA . MET A 1 322 ? -20.065 -0.306 38.004 1.00 92.62 322 MET A CA 1
ATOM 2616 C C . MET A 1 322 ? -19.713 0.977 38.767 1.00 92.62 322 MET A C 1
ATOM 2618 O O . MET A 1 322 ? -20.048 1.110 39.937 1.00 92.62 322 MET A O 1
ATOM 2622 N N . ARG A 1 323 ? -19.098 1.959 38.095 1.00 92.69 323 ARG A N 1
ATOM 2623 C CA . ARG A 1 323 ? -18.727 3.236 38.715 1.00 92.69 323 ARG A CA 1
ATOM 2624 C C . ARG A 1 323 ? -19.959 4.049 39.105 1.00 92.69 323 ARG A C 1
ATOM 2626 O O . ARG A 1 323 ? -19.952 4.676 40.158 1.00 92.69 323 ARG A O 1
ATOM 2633 N N . CYS A 1 324 ? -21.003 4.027 38.278 1.00 95.25 324 CYS A N 1
ATOM 2634 C CA . CYS A 1 324 ? -22.264 4.709 38.568 1.00 95.25 324 CYS A CA 1
ATOM 2635 C C . CYS A 1 324 ? -22.993 4.077 39.763 1.00 95.25 324 CYS A C 1
ATOM 2637 O O . CYS A 1 324 ? -23.520 4.805 40.597 1.00 95.25 324 CYS A O 1
ATOM 2639 N N . LEU A 1 325 ? -22.987 2.743 39.875 1.00 95.12 325 LEU A N 1
ATOM 2640 C CA . LEU A 1 325 ? -23.562 2.025 41.018 1.00 95.12 325 LEU A CA 1
ATOM 2641 C C . LEU A 1 325 ? -22.794 2.330 42.313 1.00 95.12 325 LEU A C 1
ATOM 2643 O O . LEU A 1 325 ? -23.419 2.710 43.296 1.00 95.12 325 LEU A O 1
ATOM 2647 N N . CYS A 1 326 ? -21.455 2.272 42.294 1.00 93.25 326 CYS A N 1
ATOM 2648 C CA . CYS A 1 326 ? -20.637 2.642 43.456 1.00 93.25 326 CYS A CA 1
ATOM 2649 C C . CYS A 1 326 ? -20.839 4.103 43.880 1.00 93.25 326 CYS A C 1
ATOM 2651 O O . CYS A 1 326 ? -20.826 4.406 45.064 1.00 93.25 326 CYS A O 1
ATOM 2653 N N . ALA A 1 327 ? -21.005 5.026 42.928 1.00 94.38 327 ALA A N 1
ATOM 2654 C CA . ALA A 1 327 ? -21.223 6.439 43.239 1.00 94.38 327 ALA A CA 1
ATOM 2655 C C . ALA A 1 327 ? -22.611 6.719 43.845 1.00 94.38 327 ALA A C 1
ATOM 2657 O O . ALA A 1 327 ? -22.787 7.736 44.517 1.00 94.38 327 ALA A O 1
ATOM 2658 N N . ALA A 1 328 ? -23.591 5.848 43.592 1.00 95.19 328 ALA A N 1
ATOM 2659 C CA . ALA A 1 328 ? -24.936 5.959 44.144 1.00 95.19 328 ALA A CA 1
ATOM 2660 C C . ALA A 1 328 ? -25.075 5.342 45.548 1.00 95.19 328 ALA A C 1
ATOM 2662 O O . ALA A 1 328 ? -26.001 5.714 46.264 1.00 95.19 328 ALA A O 1
ATOM 2663 N N . ASP A 1 329 ? -24.150 4.466 45.950 1.00 94.56 329 ASP A N 1
ATOM 2664 C CA . ASP A 1 329 ? -24.046 3.865 47.289 1.00 94.56 329 ASP A CA 1
ATOM 2665 C C . ASP A 1 329 ? -23.447 4.887 48.275 1.00 94.56 329 ASP A C 1
ATOM 2667 O O . ASP A 1 329 ? -22.240 4.932 48.530 1.00 94.56 329 ASP A O 1
ATOM 2671 N N . ARG A 1 330 ? -24.287 5.819 48.742 1.00 91.12 330 ARG A N 1
ATOM 2672 C CA . ARG A 1 330 ? -23.838 6.993 49.514 1.00 91.12 330 ARG A CA 1
ATOM 2673 C C . ARG A 1 330 ? -23.400 6.643 50.934 1.00 91.12 330 ARG A C 1
ATOM 2675 O O . ARG A 1 330 ? -22.556 7.350 51.486 1.00 91.12 330 ARG A O 1
ATOM 2682 N N . ASP A 1 331 ? -23.992 5.616 51.532 1.00 91.31 331 ASP A N 1
ATOM 2683 C CA . ASP A 1 331 ? -23.674 5.114 52.870 1.00 91.31 331 ASP A CA 1
ATOM 2684 C C . ASP A 1 331 ? -22.651 3.967 52.861 1.00 91.31 331 ASP A C 1
ATOM 2686 O O . ASP A 1 331 ? -22.151 3.602 53.930 1.00 91.31 331 ASP A O 1
ATOM 2690 N N . GLN A 1 332 ? -22.242 3.502 51.673 1.00 89.31 332 GLN A N 1
ATOM 2691 C CA . GLN A 1 332 ? -21.192 2.502 51.462 1.00 89.31 332 GLN A CA 1
ATOM 2692 C C . GLN A 1 332 ? -21.506 1.174 52.162 1.00 89.31 332 GLN A C 1
ATOM 2694 O O . GLN A 1 332 ? -20.608 0.502 52.692 1.00 89.31 332 GLN A O 1
ATOM 2699 N N . ASP A 1 333 ? -22.789 0.815 52.214 1.00 90.81 333 ASP A N 1
ATOM 2700 C CA . ASP A 1 333 ? -23.259 -0.430 52.822 1.00 90.81 333 ASP A CA 1
ATOM 2701 C C . ASP A 1 333 ? -23.326 -1.591 51.805 1.00 90.81 333 ASP A C 1
ATOM 2703 O O . ASP A 1 333 ? -23.552 -2.743 52.191 1.00 90.81 333 ASP A O 1
ATOM 2707 N N . GLY A 1 334 ? -23.044 -1.316 50.523 1.00 90.88 334 GLY A N 1
ATOM 2708 C CA . GLY A 1 334 ? -23.089 -2.284 49.427 1.00 90.88 334 GLY A CA 1
ATOM 2709 C C . GLY A 1 334 ? -24.503 -2.529 48.894 1.00 90.88 334 GLY A C 1
ATOM 2710 O O . GLY A 1 334 ? -24.695 -3.378 48.010 1.00 90.88 334 GLY A O 1
ATOM 2711 N N . LEU A 1 335 ? -25.499 -1.819 49.424 1.00 94.00 335 LEU A N 1
ATOM 2712 C CA . LEU A 1 335 ? -26.901 -1.929 49.075 1.00 94.00 335 LEU A CA 1
ATOM 2713 C C . LEU A 1 335 ? -27.361 -0.652 48.370 1.00 94.00 335 LEU A C 1
ATOM 2715 O O . LEU A 1 335 ? -26.958 0.452 48.691 1.00 94.00 335 LEU A O 1
ATOM 2719 N N . LEU A 1 336 ? -28.235 -0.810 47.383 1.00 95.19 336 LEU A N 1
ATOM 2720 C CA . LEU A 1 336 ? -28.886 0.306 46.711 1.00 95.19 336 LEU A CA 1
ATOM 2721 C C . LEU A 1 336 ? -30.392 0.146 46.836 1.00 95.19 336 LEU A C 1
ATOM 2723 O O . LEU A 1 336 ? -30.956 -0.902 46.491 1.00 95.19 336 LEU A O 1
ATOM 2727 N N . ASN A 1 337 ? -31.058 1.201 47.291 1.00 96.06 337 ASN A N 1
ATOM 2728 C CA . ASN A 1 337 ? -32.501 1.315 47.141 1.00 96.06 337 ASN A CA 1
ATOM 2729 C C . ASN A 1 337 ? -32.861 1.685 45.689 1.00 96.06 337 ASN A C 1
ATOM 2731 O O . ASN A 1 337 ? -32.017 2.047 44.863 1.00 96.06 337 ASN A O 1
ATOM 2735 N N . LEU A 1 338 ? -34.149 1.586 45.346 1.00 96.50 338 LEU A N 1
ATOM 2736 C CA . LEU A 1 338 ? -34.604 1.866 43.982 1.00 96.50 338 LEU A CA 1
ATOM 2737 C C . LEU A 1 338 ? -34.278 3.300 43.527 1.00 96.50 338 LEU A C 1
ATOM 2739 O O . LEU A 1 338 ? -33.981 3.500 42.352 1.00 96.50 338 LEU A O 1
ATOM 2743 N N . GLN A 1 339 ? -34.325 4.287 44.425 1.00 97.00 339 GLN A N 1
ATOM 2744 C CA . GLN A 1 339 ? -34.069 5.687 44.084 1.00 97.00 339 GLN A CA 1
ATOM 2745 C C . GLN A 1 339 ? -32.595 5.914 43.725 1.00 97.00 339 GLN A C 1
ATOM 2747 O O . GLN A 1 339 ? -32.306 6.551 42.714 1.00 97.00 339 GLN A O 1
ATOM 2752 N N . GLU A 1 340 ? -31.672 5.336 44.491 1.00 97.00 340 GLU A N 1
ATOM 2753 C CA . GLU A 1 340 ? -30.232 5.381 44.208 1.00 97.00 340 GLU A CA 1
ATOM 2754 C C . GLU A 1 340 ? -29.896 4.679 42.891 1.00 97.00 340 GLU A C 1
ATOM 2756 O O . GLU A 1 340 ? -29.119 5.193 42.090 1.00 97.00 340 GLU A O 1
ATOM 2761 N N . LEU A 1 341 ? -30.552 3.553 42.592 1.00 96.50 341 LEU A N 1
ATOM 2762 C CA . LEU A 1 341 ? -30.429 2.904 41.285 1.00 96.50 341 LEU A CA 1
ATOM 2763 C C . LEU A 1 341 ? -30.898 3.796 40.136 1.00 96.50 341 LEU A C 1
ATOM 2765 O O . LEU A 1 341 ? -30.253 3.809 39.091 1.00 96.50 341 LEU A O 1
ATOM 2769 N N . ILE A 1 342 ? -31.995 4.543 40.297 1.00 97.38 342 ILE A N 1
ATOM 2770 C CA . ILE A 1 342 ? -32.463 5.488 39.268 1.00 97.38 342 ILE A CA 1
ATOM 2771 C C . ILE A 1 342 ? -31.409 6.570 39.026 1.00 97.38 342 ILE A C 1
ATOM 2773 O O . ILE A 1 342 ? -31.112 6.884 37.872 1.00 97.38 342 ILE A O 1
ATOM 2777 N N . GLU A 1 343 ? -30.815 7.106 40.092 1.00 96.12 343 GLU A N 1
ATOM 2778 C CA . GLU A 1 343 ? -29.731 8.086 39.995 1.00 96.12 343 GLU A CA 1
ATOM 2779 C C . GLU A 1 343 ? -28.491 7.497 39.305 1.00 96.12 343 GLU A C 1
ATOM 2781 O O . GLU A 1 343 ? -27.943 8.127 38.398 1.00 96.12 343 GLU A O 1
ATOM 2786 N N . ALA A 1 344 ? -28.100 6.265 39.650 1.00 96.38 344 ALA A N 1
ATOM 2787 C CA . ALA A 1 344 ? -27.003 5.553 38.999 1.00 96.38 344 ALA A CA 1
ATOM 2788 C C . ALA A 1 344 ? -27.263 5.355 37.497 1.00 96.38 344 ALA A C 1
ATOM 2790 O O . ALA A 1 344 ? -26.391 5.628 36.671 1.00 96.38 344 ALA A O 1
ATOM 2791 N N . MET A 1 345 ? -28.471 4.918 37.119 1.00 96.69 345 MET A N 1
ATOM 2792 C CA . MET A 1 345 ? -28.831 4.706 35.713 1.00 96.69 345 MET A CA 1
ATOM 2793 C C . MET A 1 345 ? -28.879 6.017 34.922 1.00 96.69 345 MET A C 1
ATOM 2795 O O . MET A 1 345 ? -28.571 6.012 33.734 1.00 96.69 345 MET A O 1
ATOM 2799 N N . ALA A 1 346 ? -29.236 7.136 35.560 1.00 94.81 346 ALA A N 1
ATOM 2800 C CA . ALA A 1 346 ? -29.246 8.453 34.924 1.00 94.81 346 ALA A CA 1
ATOM 2801 C C . ALA A 1 346 ? -27.831 8.984 34.642 1.00 94.81 346 ALA A C 1
ATOM 2803 O O . ALA A 1 346 ? -27.634 9.738 33.690 1.00 94.81 346 ALA A O 1
ATOM 2804 N N . GLN A 1 347 ? -26.847 8.587 35.452 1.00 93.75 347 GLN A N 1
ATOM 2805 C CA . GLN A 1 347 ? -25.440 8.935 35.244 1.00 93.75 347 GLN A CA 1
ATOM 2806 C C . GLN A 1 347 ? -24.744 7.998 34.251 1.00 93.75 347 GLN A C 1
ATOM 2808 O O . GLN A 1 347 ? -23.754 8.379 33.629 1.00 93.75 347 GLN A O 1
ATOM 2813 N N . TRP A 1 348 ? -25.260 6.783 34.061 1.00 93.81 348 TRP A N 1
ATOM 2814 C CA . TRP A 1 348 ? -24.631 5.802 33.190 1.00 93.81 348 TRP A CA 1
ATOM 2815 C C . TRP A 1 348 ? -24.711 6.185 31.704 1.00 93.81 348 TRP A C 1
ATOM 2817 O O . TRP A 1 348 ? -25.728 6.018 31.024 1.00 93.81 348 TRP A O 1
ATOM 2827 N N . HIS A 1 349 ? -23.581 6.658 31.173 1.00 80.69 349 HIS A N 1
ATOM 2828 C CA . HIS A 1 349 ? -23.457 7.034 29.771 1.00 80.69 349 HIS A CA 1
ATOM 2829 C C . HIS A 1 349 ? -23.545 5.796 28.864 1.00 80.69 349 HIS A C 1
ATOM 2831 O O . HIS A 1 349 ? -22.691 4.907 28.925 1.00 80.69 349 HIS A O 1
ATOM 2837 N N . GLY A 1 350 ? -24.581 5.749 28.021 1.00 75.62 350 GLY A N 1
ATOM 2838 C CA . GLY A 1 350 ? -24.875 4.609 27.146 1.00 75.62 350 GLY A CA 1
ATOM 2839 C C . GLY A 1 350 ? -25.930 3.636 27.685 1.00 75.62 350 GLY A C 1
ATOM 2840 O O . GLY A 1 350 ? -26.092 2.565 27.096 1.00 75.62 350 GLY A O 1
ATOM 2841 N N . CYS A 1 351 ? -26.651 3.987 28.761 1.00 86.56 351 CYS A N 1
ATOM 2842 C CA . CYS A 1 351 ? -27.809 3.218 29.216 1.00 86.56 351 CYS A CA 1
ATOM 2843 C C . CYS A 1 351 ? -28.881 3.143 28.101 1.00 86.56 351 CYS A C 1
ATOM 2845 O O . CYS A 1 351 ? -29.324 4.181 27.607 1.00 86.56 351 CYS A O 1
ATOM 2847 N N . PRO A 1 352 ? -29.308 1.938 27.685 1.00 79.69 352 PRO A N 1
ATOM 2848 C CA . PRO A 1 352 ? -30.228 1.741 26.564 1.00 79.69 352 PRO A CA 1
ATOM 2849 C C . PRO A 1 352 ? -31.699 2.034 26.880 1.00 79.69 352 PRO A C 1
ATOM 2851 O O . PRO A 1 352 ? -32.538 1.951 25.987 1.00 79.69 352 PRO A O 1
ATOM 2854 N N . LEU A 1 353 ? -32.026 2.276 28.149 1.00 88.06 353 LEU A N 1
ATOM 2855 C CA . LEU A 1 353 ? -33.390 2.368 28.659 1.00 88.06 353 LEU A CA 1
ATOM 2856 C C . LEU A 1 353 ? -33.543 3.634 29.499 1.00 88.06 353 LEU A C 1
ATOM 2858 O O . LEU A 1 353 ? -32.565 4.155 30.036 1.00 88.06 353 LEU A O 1
ATOM 2862 N N . GLU A 1 354 ? -34.787 4.074 29.679 1.00 91.56 354 GLU A N 1
ATOM 2863 C CA . GLU A 1 354 ? -35.105 5.128 30.639 1.00 91.56 354 GLU A CA 1
ATOM 2864 C C . GLU A 1 354 ? -34.557 4.760 32.032 1.00 91.56 354 GLU A C 1
ATOM 2866 O O . GLU A 1 354 ? -34.754 3.618 32.471 1.00 91.56 354 GLU A O 1
ATOM 2871 N N . PRO A 1 355 ? -33.917 5.687 32.774 1.00 95.50 355 PRO A N 1
ATOM 2872 C CA . PRO A 1 355 ? -33.266 5.373 34.049 1.00 95.50 355 PRO A CA 1
ATOM 2873 C C . PRO A 1 355 ? -34.179 4.649 35.043 1.00 95.50 355 PRO A C 1
ATOM 2875 O O . PRO A 1 355 ? -33.775 3.694 35.703 1.00 95.50 355 PRO A O 1
ATOM 2878 N N . SER A 1 356 ? -35.455 5.043 35.080 1.00 96.06 356 SER A N 1
ATOM 2879 C CA . SER A 1 356 ? -36.485 4.412 35.914 1.00 96.06 356 SER A CA 1
ATOM 2880 C C . SER A 1 356 ? -36.842 2.989 35.488 1.00 96.06 356 SER A C 1
ATOM 2882 O O . SER A 1 356 ? -37.254 2.173 36.312 1.00 96.06 356 SER A O 1
ATOM 2884 N N . GLU A 1 357 ? -36.761 2.672 34.200 1.00 93.94 357 GLU A N 1
ATOM 2885 C CA . GLU A 1 357 ? -36.993 1.324 33.684 1.00 93.94 357 GLU A CA 1
ATOM 2886 C C . GLU A 1 357 ? -35.772 0.428 33.913 1.00 93.94 357 GLU A C 1
ATOM 2888 O O . GLU A 1 357 ? -35.921 -0.664 34.464 1.00 93.94 357 GLU A O 1
ATOM 2893 N N . ALA A 1 358 ? -34.574 0.922 33.588 1.00 94.44 358 ALA A N 1
ATOM 2894 C CA . ALA A 1 358 ? -33.311 0.231 33.833 1.00 94.44 358 ALA A CA 1
ATOM 2895 C C . ALA A 1 358 ? -33.141 -0.145 35.314 1.00 94.44 358 ALA A C 1
ATOM 2897 O O . ALA A 1 358 ? -32.883 -1.307 35.636 1.00 94.44 358 ALA A O 1
ATOM 2898 N N . ALA A 1 359 ? -33.386 0.814 36.215 1.00 96.31 359 ALA A N 1
ATOM 2899 C CA . ALA A 1 359 ? -33.325 0.609 37.657 1.00 96.31 359 ALA A CA 1
ATOM 2900 C C . ALA A 1 359 ? -34.310 -0.471 38.116 1.00 96.31 359 ALA A C 1
ATOM 2902 O O . ALA A 1 359 ? -33.929 -1.388 38.836 1.00 96.31 359 ALA A O 1
ATOM 2903 N N . ARG A 1 360 ? -35.566 -0.429 37.644 1.00 96.00 360 ARG A N 1
ATOM 2904 C CA . ARG A 1 360 ? -36.583 -1.440 37.982 1.00 96.00 360 ARG A CA 1
ATOM 2905 C C . ARG A 1 360 ? -36.213 -2.837 37.491 1.00 96.00 360 ARG A C 1
ATOM 2907 O O . ARG A 1 360 ? -36.539 -3.814 38.164 1.00 96.00 360 ARG A O 1
ATOM 2914 N N . LEU A 1 361 ? -35.572 -2.951 36.331 1.00 94.69 361 LEU A N 1
ATOM 2915 C CA . LEU A 1 361 ? -35.126 -4.235 35.794 1.00 94.69 361 LEU A CA 1
ATOM 2916 C C . LEU A 1 361 ? -33.963 -4.813 36.602 1.00 94.69 361 LEU A C 1
ATOM 2918 O O . LEU A 1 361 ? -34.038 -5.981 36.985 1.00 94.69 361 LEU A O 1
ATOM 2922 N N . LEU A 1 362 ? -32.939 -4.008 36.909 1.00 93.94 362 LEU A N 1
ATOM 2923 C CA . LEU A 1 362 ? -31.820 -4.422 37.766 1.00 93.94 362 LEU A CA 1
ATOM 2924 C C . LEU A 1 362 ? -32.288 -4.774 39.178 1.00 93.94 362 LEU A C 1
ATOM 2926 O O . LEU A 1 362 ? -31.915 -5.823 39.699 1.00 93.94 362 LEU A O 1
ATOM 2930 N N . PHE A 1 363 ? -33.174 -3.957 39.750 1.00 95.12 363 PHE A N 1
ATOM 2931 C CA . PHE A 1 363 ? -33.798 -4.223 41.041 1.00 95.12 363 PHE A CA 1
ATOM 2932 C C . PHE A 1 363 ? -34.536 -5.561 41.018 1.00 95.12 363 PHE A C 1
ATOM 2934 O O . PHE A 1 363 ? -34.209 -6.457 41.783 1.00 95.12 363 PHE A O 1
ATOM 2941 N N . ARG A 1 364 ? -35.430 -5.781 40.046 1.00 93.81 364 ARG A N 1
ATOM 2942 C CA . ARG A 1 364 ? -36.151 -7.057 39.887 1.00 93.81 364 ARG A CA 1
ATOM 2943 C C . ARG A 1 364 ? -35.224 -8.256 39.661 1.00 93.81 364 ARG A C 1
ATOM 2945 O O . ARG A 1 364 ? -35.590 -9.378 40.015 1.00 93.81 364 ARG A O 1
ATOM 2952 N N . LEU A 1 365 ? -34.080 -8.061 39.007 1.00 92.81 365 LEU A N 1
ATOM 2953 C CA . LEU A 1 365 ? -33.092 -9.116 38.805 1.00 92.81 365 LEU A CA 1
ATOM 2954 C C . LEU A 1 365 ? -32.442 -9.503 40.137 1.00 92.81 365 LEU A C 1
ATOM 2956 O O . LEU A 1 365 ? -32.442 -10.684 40.479 1.00 92.81 365 LEU A O 1
ATOM 2960 N N . ALA A 1 366 ? -31.960 -8.520 40.895 1.00 91.12 366 ALA A N 1
ATOM 2961 C CA . ALA A 1 366 ? -31.249 -8.731 42.152 1.00 91.12 366 ALA A CA 1
ATOM 2962 C C . ALA A 1 366 ? -32.161 -9.104 43.333 1.00 91.12 366 ALA A C 1
ATOM 2964 O O . ALA A 1 366 ? -31.773 -9.910 44.174 1.00 91.12 366 ALA A O 1
ATOM 2965 N N . SER A 1 367 ? -33.418 -8.651 43.362 1.00 91.31 367 SER A N 1
ATOM 2966 C CA . SER A 1 367 ? -34.400 -9.068 44.379 1.00 91.31 367 SER A CA 1
ATOM 2967 C C . SER A 1 367 ? -34.718 -10.570 44.352 1.00 91.31 367 SER A C 1
ATOM 2969 O O . SER A 1 367 ? -35.433 -11.061 45.214 1.00 91.31 367 SER A O 1
ATOM 2971 N N . ARG A 1 368 ? -34.226 -11.328 43.362 1.00 87.31 368 ARG A N 1
ATOM 2972 C CA . ARG A 1 368 ? -34.358 -12.797 43.328 1.00 87.31 368 ARG A CA 1
ATOM 2973 C C . ARG A 1 368 ? -33.433 -13.507 44.304 1.00 87.31 368 ARG A C 1
ATOM 2975 O O . ARG A 1 368 ? -33.683 -14.666 44.618 1.00 87.31 368 ARG A O 1
ATOM 2982 N N . VAL A 1 369 ? -32.352 -12.839 44.690 1.00 88.06 369 VAL A N 1
ATOM 2983 C CA . VAL A 1 369 ? -31.308 -13.381 45.564 1.00 88.06 369 VAL A CA 1
ATOM 2984 C C . VAL A 1 369 ? -31.153 -12.569 46.850 1.00 88.06 369 VAL A C 1
ATOM 2986 O O . VAL A 1 369 ? -30.540 -13.059 47.790 1.00 88.06 369 VAL A O 1
ATOM 2989 N N . SER A 1 370 ? -31.734 -11.365 46.905 1.00 85.81 370 SER A N 1
ATOM 2990 C CA . SER A 1 370 ? -31.798 -10.530 48.108 1.00 85.81 370 SER A CA 1
ATOM 2991 C C . SER A 1 370 ? -32.902 -10.997 49.063 1.00 85.81 370 SER A C 1
ATOM 2993 O O . SER A 1 370 ? -34.015 -11.291 48.628 1.00 85.81 370 SER A O 1
ATOM 2995 N N . GLU A 1 371 ? -32.609 -11.011 50.364 1.00 83.00 371 GLU A N 1
ATOM 2996 C CA . GLU A 1 371 ? -33.618 -11.162 51.424 1.00 83.00 371 GLU A CA 1
ATOM 2997 C C . GLU A 1 371 ? -34.352 -9.838 51.711 1.00 83.00 371 GLU A C 1
ATOM 2999 O O . GLU A 1 371 ? -35.499 -9.853 52.160 1.00 83.00 371 GLU A O 1
ATOM 3004 N N . ASP A 1 372 ? -33.714 -8.698 51.419 1.00 84.25 372 ASP A N 1
ATOM 3005 C CA . ASP A 1 372 ? -34.301 -7.363 51.557 1.00 84.25 372 ASP A CA 1
ATOM 3006 C C . ASP A 1 372 ? -35.129 -7.024 50.303 1.00 84.25 372 ASP A C 1
ATOM 3008 O O . ASP A 1 372 ? -34.651 -7.111 49.166 1.00 84.25 372 ASP A O 1
ATOM 3012 N N . THR A 1 373 ? -36.397 -6.660 50.509 1.00 85.38 373 THR A N 1
ATOM 3013 C CA . THR A 1 373 ? -37.328 -6.273 49.439 1.00 85.38 373 THR A CA 1
ATOM 3014 C C . THR A 1 373 ? -37.212 -4.806 49.034 1.00 85.38 373 THR A C 1
ATOM 3016 O O . THR A 1 373 ? -37.711 -4.436 47.971 1.00 85.38 373 THR A O 1
ATOM 3019 N N . GLU A 1 374 ? -36.599 -3.967 49.869 1.00 90.31 374 GLU A N 1
ATOM 3020 C CA . GLU A 1 374 ? -36.487 -2.518 49.664 1.00 90.31 374 GLU A CA 1
ATOM 3021 C C . GLU A 1 374 ? -35.121 -2.110 49.102 1.00 90.31 374 GLU A C 1
ATOM 3023 O O . GLU A 1 374 ? -35.010 -1.082 48.425 1.00 90.31 374 GLU A O 1
ATOM 3028 N N . ARG A 1 375 ? -34.099 -2.944 49.313 1.00 93.44 375 ARG A N 1
ATOM 3029 C CA . ARG A 1 375 ? -32.735 -2.724 48.827 1.00 93.44 375 ARG A CA 1
ATOM 3030 C C . ARG A 1 375 ? -32.167 -3.957 48.139 1.00 93.44 375 ARG A C 1
ATOM 3032 O O . ARG A 1 375 ? -32.507 -5.091 48.467 1.00 93.44 375 ARG A O 1
ATOM 3039 N N . ILE A 1 376 ? -31.277 -3.731 47.180 1.00 93.81 376 ILE A N 1
ATOM 3040 C CA . ILE A 1 376 ? -30.544 -4.799 46.499 1.00 93.81 376 ILE A CA 1
ATOM 3041 C C . ILE A 1 376 ? -29.047 -4.636 46.706 1.00 93.81 376 ILE A C 1
ATOM 3043 O O . ILE A 1 376 ? -28.538 -3.523 46.733 1.00 93.81 376 ILE A O 1
ATOM 3047 N N . ARG A 1 377 ? -28.317 -5.747 46.758 1.00 93.19 377 ARG A N 1
ATOM 3048 C CA . ARG A 1 377 ? -26.857 -5.717 46.689 1.00 93.19 377 ARG A CA 1
ATOM 3049 C C . ARG A 1 377 ? -26.424 -5.490 45.242 1.00 93.19 377 ARG A C 1
ATOM 3051 O O . ARG A 1 377 ? -26.707 -6.313 44.369 1.00 93.19 377 ARG A O 1
ATOM 3058 N N . TRP A 1 378 ? -25.764 -4.371 44.958 1.00 93.88 378 TRP A N 1
ATOM 3059 C CA . TRP A 1 378 ? -25.476 -3.979 43.571 1.00 93.88 378 TRP A CA 1
ATOM 3060 C C . TRP A 1 378 ? -24.446 -4.900 42.894 1.00 93.88 378 TRP A C 1
ATOM 3062 O O . TRP A 1 378 ? -24.534 -5.138 41.688 1.00 93.88 378 TRP A O 1
ATOM 3072 N N . LEU A 1 379 ? -23.526 -5.495 43.666 1.00 93.19 379 LEU A N 1
ATOM 3073 C CA . LEU A 1 379 ? -22.601 -6.528 43.182 1.00 93.19 379 LEU A CA 1
ATOM 3074 C C . LEU A 1 379 ? -23.338 -7.791 42.721 1.00 93.19 379 LEU A C 1
ATOM 3076 O O . LEU A 1 379 ? -23.034 -8.322 41.653 1.00 93.19 379 LEU A O 1
ATOM 3080 N N . ASP A 1 380 ? -24.353 -8.231 43.470 1.00 93.62 380 ASP A N 1
ATOM 3081 C CA . ASP A 1 380 ? -25.189 -9.368 43.073 1.00 93.62 380 ASP A CA 1
ATOM 3082 C C . ASP A 1 380 ? -25.943 -9.048 41.780 1.00 93.62 380 ASP A C 1
ATOM 3084 O O . ASP A 1 380 ? -26.017 -9.885 40.884 1.00 93.62 380 ASP A O 1
ATOM 3088 N N . ALA A 1 381 ? -26.440 -7.815 41.631 1.00 92.50 381 ALA A N 1
ATOM 3089 C CA . ALA A 1 381 ? -27.074 -7.362 40.396 1.00 92.50 381 ALA A CA 1
ATOM 3090 C C . ALA A 1 381 ? -26.126 -7.459 39.188 1.00 92.50 381 ALA A C 1
ATOM 3092 O O . ALA A 1 381 ? -26.541 -7.929 38.130 1.00 92.50 381 ALA A O 1
ATOM 3093 N N . MET A 1 382 ? -24.857 -7.063 39.348 1.00 93.00 382 MET A N 1
ATOM 3094 C CA . MET A 1 382 ? -23.832 -7.142 38.299 1.00 93.00 382 MET A CA 1
ATOM 3095 C C . MET A 1 382 ? -23.485 -8.586 37.930 1.00 93.00 382 MET A C 1
ATOM 3097 O O . MET A 1 382 ? -23.446 -8.926 36.746 1.00 93.00 382 MET A O 1
ATOM 3101 N N . VAL A 1 383 ? -23.284 -9.449 38.929 1.00 90.56 383 VAL A N 1
ATOM 3102 C CA . VAL A 1 383 ? -22.996 -10.877 38.717 1.00 90.56 383 VAL A CA 1
ATOM 3103 C C . VAL A 1 383 ? -24.168 -11.565 38.030 1.00 90.56 383 VAL A C 1
ATOM 3105 O O . VAL A 1 383 ? -23.972 -12.302 37.068 1.00 90.56 383 VAL A O 1
ATOM 3108 N N . LEU A 1 384 ? -25.397 -11.279 38.460 1.00 91.00 384 LEU A N 1
ATOM 3109 C CA . LEU A 1 384 ? -26.596 -11.809 37.820 1.00 91.00 384 LEU A CA 1
ATOM 3110 C C . LEU A 1 384 ? -26.761 -11.292 36.391 1.00 91.00 384 LEU A C 1
ATOM 3112 O O . LEU A 1 384 ? -27.204 -12.050 35.531 1.00 91.00 384 LEU A O 1
ATOM 3116 N N . LEU A 1 385 ? -26.413 -10.027 36.130 1.00 90.62 385 LEU A N 1
ATOM 3117 C CA . LEU A 1 385 ? -26.474 -9.422 34.799 1.00 90.62 385 LEU A CA 1
ATOM 3118 C C . LEU A 1 385 ? -25.476 -10.091 33.843 1.00 90.62 385 LEU A C 1
ATOM 3120 O O . LEU A 1 385 ? -25.832 -10.398 32.703 1.00 90.62 385 LEU A O 1
ATOM 3124 N N . ASP A 1 386 ? -24.259 -10.381 34.307 1.00 87.00 386 ASP A N 1
ATOM 3125 C CA . ASP A 1 386 ? -23.260 -11.114 33.523 1.00 87.00 386 ASP A CA 1
ATOM 3126 C C . ASP A 1 386 ? -23.581 -12.620 33.412 1.00 87.00 386 ASP A C 1
ATOM 3128 O O . ASP A 1 386 ? -23.360 -13.250 32.373 1.00 87.00 386 ASP A O 1
ATOM 3132 N N . GLY A 1 387 ? -24.222 -13.183 34.437 1.00 84.00 387 GLY A N 1
ATOM 3133 C CA . GLY A 1 387 ? -24.676 -14.572 34.514 1.00 84.00 387 GLY A CA 1
ATOM 3134 C C . GLY A 1 387 ? -25.856 -14.926 33.602 1.00 84.00 387 GLY A C 1
ATOM 3135 O O . GLY A 1 387 ? -26.195 -16.101 33.475 1.00 84.00 387 GLY A O 1
ATOM 3136 N N . LEU A 1 388 ? -26.462 -13.962 32.893 1.00 81.88 388 LEU A N 1
ATOM 3137 C CA . LEU A 1 388 ? -27.580 -14.213 31.964 1.00 81.88 388 LEU A CA 1
ATOM 3138 C C . LEU A 1 388 ? -27.231 -15.153 30.782 1.00 81.88 388 LEU A C 1
ATOM 3140 O O . LEU A 1 388 ? -28.122 -15.477 29.998 1.00 81.88 388 LEU A O 1
ATOM 3144 N N . GLY A 1 389 ? -25.967 -15.594 30.649 1.00 68.00 389 GLY A N 1
ATOM 3145 C CA . GLY A 1 389 ? -25.442 -16.424 29.550 1.00 68.00 389 GLY A CA 1
ATOM 3146 C C . GLY A 1 389 ? -25.515 -15.746 28.171 1.00 68.00 389 GLY A C 1
ATOM 3147 O O . GLY A 1 389 ? -26.181 -14.720 28.044 1.00 68.00 389 GLY A O 1
ATOM 3148 N N . PRO A 1 390 ? -24.840 -16.254 27.126 1.00 62.03 390 PRO A N 1
ATOM 3149 C CA . PRO A 1 390 ? -25.136 -15.823 25.762 1.00 62.03 390 PRO A CA 1
ATOM 3150 C C . PRO A 1 390 ? -26.630 -16.042 25.539 1.00 62.03 390 PRO A C 1
ATOM 3152 O O . PRO A 1 390 ? -27.150 -17.160 25.616 1.00 62.03 390 PRO A O 1
ATOM 3155 N N . SER A 1 391 ? -27.366 -14.942 25.460 1.00 58.03 391 SER A N 1
ATOM 3156 C CA . SER A 1 391 ? -28.814 -15.026 25.423 1.00 58.03 391 SER A CA 1
ATOM 3157 C C . SER A 1 391 ? -29.209 -15.596 24.063 1.00 58.03 391 SER A C 1
ATOM 3159 O O . SER A 1 391 ? -28.496 -15.413 23.085 1.00 58.03 391 SER A O 1
ATOM 3161 N N . SER A 1 392 ? -30.388 -16.202 23.920 1.00 53.78 392 SER A N 1
ATOM 3162 C CA . SER A 1 392 ? -30.913 -16.487 22.571 1.00 53.78 392 SER A CA 1
ATOM 3163 C C . SER A 1 392 ? -31.230 -15.212 21.769 1.00 53.78 392 SER A C 1
ATOM 3165 O O . SER A 1 392 ? -31.961 -15.295 20.794 1.00 53.78 392 SER A O 1
ATOM 3167 N N . TRP A 1 393 ? -30.803 -14.042 22.256 1.00 54.59 393 TRP A N 1
ATOM 3168 C CA . TRP A 1 393 ? -30.782 -12.757 21.570 1.00 54.59 393 TRP A CA 1
ATOM 3169 C C . TRP A 1 393 ? -29.401 -12.426 20.998 1.00 54.59 393 TRP A C 1
ATOM 3171 O O . TRP A 1 393 ? -29.293 -11.434 20.286 1.00 54.59 393 TRP A O 1
ATOM 3181 N N . ASP A 1 394 ? -28.396 -13.286 21.204 1.00 54.59 394 ASP A N 1
ATOM 3182 C CA . ASP A 1 394 ? -27.264 -13.451 20.282 1.00 54.59 394 ASP A CA 1
ATOM 3183 C C . ASP A 1 394 ? -27.758 -14.147 18.998 1.00 54.59 394 ASP A C 1
ATOM 3185 O O . ASP A 1 394 ? -27.129 -15.050 18.450 1.00 54.59 394 ASP A O 1
ATOM 3189 N N . GLU A 1 395 ? -28.952 -13.769 18.532 1.00 61.84 395 GLU A N 1
ATOM 3190 C CA . GLU A 1 395 ? -29.310 -13.983 17.146 1.00 61.84 395 GLU A CA 1
ATOM 3191 C C . GLU A 1 395 ? -28.300 -13.170 16.368 1.00 61.84 395 GLU A C 1
ATOM 3193 O O . GLU A 1 395 ? -28.216 -11.950 16.528 1.00 61.84 395 GLU A O 1
ATOM 3198 N N . LEU A 1 396 ? -27.470 -13.899 15.629 1.00 69.62 396 LEU A N 1
ATOM 3199 C CA . LEU A 1 396 ? -26.398 -13.345 14.833 1.00 69.62 396 LEU A CA 1
ATOM 3200 C C . LEU A 1 396 ? -26.989 -12.194 14.024 1.00 69.62 396 LEU A C 1
ATOM 3202 O O . LEU A 1 396 ? -27.863 -12.402 13.178 1.00 69.62 396 LEU A O 1
ATOM 3206 N N . LEU A 1 397 ? -26.536 -10.976 14.331 1.00 87.38 397 LEU A N 1
ATOM 3207 C CA . LEU A 1 397 ? -26.684 -9.893 13.380 1.00 87.38 397 LEU A CA 1
ATOM 3208 C C . LEU A 1 397 ? -26.091 -10.383 12.054 1.00 87.38 397 LEU A C 1
ATOM 3210 O O . LEU A 1 397 ? -25.161 -11.203 12.071 1.00 87.38 397 LEU A O 1
ATOM 3214 N N . PRO A 1 398 ? -26.609 -9.904 10.915 1.00 92.56 398 PRO A N 1
ATOM 3215 C CA . PRO A 1 398 ? -25.939 -10.150 9.652 1.00 92.56 398 PRO A CA 1
ATOM 3216 C C . PRO A 1 398 ? -24.480 -9.685 9.737 1.00 92.56 398 PRO A C 1
ATOM 3218 O O . PRO A 1 398 ? -24.110 -8.919 10.632 1.00 92.56 398 PRO A O 1
ATOM 3221 N N . ASP A 1 399 ? -23.648 -10.163 8.817 1.00 90.44 399 ASP A N 1
ATOM 3222 C CA . ASP A 1 399 ? -22.204 -9.958 8.894 1.00 90.44 399 ASP A CA 1
ATOM 3223 C C . ASP A 1 399 ? -21.841 -8.468 9.054 1.00 90.44 399 ASP A C 1
ATOM 3225 O O . ASP A 1 399 ? -22.143 -7.616 8.209 1.00 90.44 399 ASP A O 1
ATOM 3229 N N . LEU A 1 400 ? -21.200 -8.160 10.182 1.00 92.12 400 LEU A N 1
ATOM 3230 C CA . LEU A 1 400 ? -20.809 -6.809 10.561 1.00 92.12 400 LEU A CA 1
ATOM 3231 C C . LEU A 1 400 ? -19.723 -6.255 9.642 1.00 92.12 400 LEU A C 1
ATOM 3233 O O . LEU A 1 400 ? -19.683 -5.043 9.447 1.00 92.12 400 LEU A O 1
ATOM 3237 N N . LEU A 1 401 ? -18.904 -7.110 9.020 1.00 92.50 401 LEU A N 1
ATOM 3238 C CA . LEU A 1 401 ? -17.910 -6.677 8.037 1.00 92.50 401 LEU A CA 1
ATOM 3239 C C . LEU A 1 401 ? -18.571 -6.039 6.814 1.00 92.50 401 LEU A C 1
ATOM 3241 O O . LEU A 1 401 ? -18.054 -5.065 6.271 1.00 92.50 401 LEU A O 1
ATOM 3245 N N . VAL A 1 402 ? -19.738 -6.542 6.405 1.00 93.88 402 VAL A N 1
ATOM 3246 C CA . VAL A 1 402 ? -20.513 -5.991 5.284 1.00 93.88 402 VAL A CA 1
ATOM 3247 C C . VAL A 1 402 ? -21.034 -4.600 5.637 1.00 93.88 402 VAL A C 1
ATOM 3249 O O . VAL A 1 402 ? -20.944 -3.678 4.824 1.00 93.88 402 VAL A O 1
ATOM 3252 N N . LEU A 1 403 ? -21.543 -4.429 6.860 1.00 95.69 403 LEU A N 1
ATOM 3253 C CA . LEU A 1 403 ? -21.992 -3.125 7.341 1.00 95.69 403 LEU A CA 1
ATOM 3254 C C . LEU A 1 403 ? -20.816 -2.150 7.479 1.00 95.69 403 LEU A C 1
ATOM 3256 O O . LEU A 1 403 ? -20.918 -1.016 7.018 1.00 95.69 403 LEU A O 1
ATOM 3260 N N . ARG A 1 404 ? -19.681 -2.609 8.019 1.00 96.00 404 ARG A N 1
ATOM 3261 C CA . ARG A 1 404 ? -18.453 -1.816 8.145 1.00 96.00 404 ARG A CA 1
ATOM 3262 C C . ARG A 1 404 ? -17.941 -1.339 6.800 1.00 96.00 404 ARG A C 1
ATOM 3264 O O . ARG A 1 404 ? -17.708 -0.146 6.625 1.00 96.00 404 ARG A O 1
ATOM 3271 N N . TRP A 1 405 ? -17.843 -2.239 5.827 1.00 95.31 405 TRP A N 1
ATOM 3272 C CA . TRP A 1 405 ? -17.494 -1.913 4.446 1.00 95.31 405 TRP A CA 1
ATOM 3273 C C . TRP A 1 405 ? -18.394 -0.814 3.867 1.00 95.31 405 TRP A C 1
ATOM 3275 O O . TRP A 1 405 ? -17.902 0.184 3.333 1.00 95.31 405 TRP A O 1
ATOM 3285 N N . ALA A 1 406 ? -19.710 -0.972 4.016 1.00 95.81 406 ALA A N 1
ATOM 3286 C CA . ALA A 1 406 ? -20.690 -0.029 3.496 1.00 95.81 406 ALA A CA 1
ATOM 3287 C C . ALA A 1 406 ? -20.566 1.348 4.168 1.00 95.81 406 ALA A C 1
ATOM 3289 O O . ALA A 1 406 ? -20.522 2.377 3.490 1.00 95.81 406 ALA A O 1
ATOM 3290 N N . CYS A 1 407 ? -20.423 1.370 5.495 1.00 96.62 407 CYS A N 1
ATOM 3291 C CA . CYS A 1 407 ? -20.217 2.588 6.272 1.00 96.62 407 CYS A CA 1
ATOM 3292 C C . CYS A 1 407 ? -18.911 3.304 5.900 1.00 96.62 407 CYS A C 1
ATOM 3294 O O . CYS A 1 407 ? -18.930 4.518 5.696 1.00 96.62 407 CYS A O 1
ATOM 3296 N N . LEU A 1 408 ? -17.792 2.584 5.757 1.00 95.44 408 LEU A N 1
ATOM 3297 C CA . LEU A 1 408 ? -16.504 3.167 5.361 1.00 95.44 408 LEU A CA 1
ATOM 3298 C C . LEU A 1 408 ? -16.593 3.835 3.981 1.00 95.44 408 LEU A C 1
ATOM 3300 O O . LEU A 1 408 ? -16.148 4.973 3.810 1.00 95.44 408 LEU A O 1
ATOM 3304 N N . ARG A 1 409 ? -17.224 3.171 3.006 1.00 92.88 409 ARG A N 1
ATOM 3305 C CA . ARG A 1 409 ? -17.406 3.713 1.650 1.00 92.88 409 ARG A CA 1
ATOM 3306 C C . ARG A 1 409 ? -18.334 4.920 1.604 1.00 92.88 409 ARG A C 1
ATOM 3308 O O . ARG A 1 409 ? -18.016 5.907 0.942 1.00 92.88 409 ARG A O 1
ATOM 3315 N N . ALA A 1 410 ? -19.446 4.855 2.329 1.00 94.81 410 ALA A N 1
ATOM 3316 C CA . ALA A 1 410 ? -20.395 5.955 2.454 1.00 94.81 410 ALA A CA 1
ATOM 3317 C C . ALA A 1 410 ? -19.884 7.098 3.351 1.00 94.81 410 ALA A C 1
ATOM 3319 O O . ALA A 1 410 ? -20.520 8.149 3.427 1.00 94.81 410 ALA A O 1
ATOM 3320 N N . ARG A 1 411 ? -18.739 6.908 4.031 1.00 94.88 411 ARG A N 1
ATOM 3321 C CA . ARG A 1 411 ? -18.194 7.806 5.067 1.00 94.88 411 ARG A CA 1
ATOM 3322 C C . ARG A 1 411 ? -19.201 8.083 6.185 1.00 94.88 411 ARG A C 1
ATOM 3324 O O . ARG A 1 411 ? -19.324 9.207 6.671 1.00 94.88 411 ARG A O 1
ATOM 3331 N N . LEU A 1 412 ? -19.924 7.041 6.577 1.00 95.38 412 LEU A N 1
ATOM 3332 C CA . LEU A 1 412 ? -21.030 7.100 7.518 1.00 95.38 412 LEU A CA 1
ATOM 3333 C C . LEU A 1 412 ? -20.542 6.677 8.910 1.00 95.38 412 LEU A C 1
ATOM 3335 O O . LEU A 1 412 ? -20.369 5.492 9.194 1.00 95.38 412 LEU A O 1
ATOM 3339 N N . TYR A 1 413 ? -20.271 7.670 9.756 1.00 94.56 413 TYR A N 1
ATOM 3340 C CA . TYR A 1 413 ? -19.738 7.499 11.113 1.00 94.56 413 TYR A CA 1
ATOM 3341 C C . TYR A 1 413 ? -20.808 7.043 12.115 1.00 94.56 413 TYR A C 1
ATOM 3343 O O . TYR A 1 413 ? -22.006 7.130 11.836 1.00 94.56 413 TYR A O 1
ATOM 3351 N N . SER A 1 414 ? -20.384 6.554 13.285 1.00 92.88 414 SER A N 1
ATOM 3352 C CA . SER A 1 414 ? -21.266 5.946 14.297 1.00 92.88 414 SER A CA 1
ATOM 3353 C C . SER A 1 414 ? -22.445 6.831 14.698 1.00 92.88 414 SER A C 1
ATOM 3355 O O . SER A 1 414 ? -23.576 6.349 14.775 1.00 92.88 414 SER A O 1
ATOM 3357 N N . GLU A 1 415 ? -22.223 8.131 14.878 1.00 91.44 415 GLU A N 1
ATOM 3358 C CA . GLU A 1 415 ? -23.267 9.078 15.264 1.00 91.44 415 GLU A CA 1
ATOM 3359 C C . GLU A 1 415 ? -24.316 9.251 14.155 1.00 91.44 415 GLU A C 1
ATOM 3361 O O . GLU A 1 415 ? -25.517 9.297 14.424 1.00 91.44 415 GLU A O 1
ATOM 3366 N N . GLU A 1 416 ? -23.872 9.295 12.897 1.00 94.69 416 GLU A N 1
ATOM 3367 C CA . GLU A 1 416 ? -24.750 9.417 11.733 1.00 94.69 416 GLU A CA 1
ATOM 3368 C C . GLU A 1 416 ? -25.484 8.105 11.442 1.00 94.69 416 GLU A C 1
ATOM 3370 O O . GLU A 1 416 ? -26.661 8.138 11.092 1.00 94.69 416 GLU A O 1
ATOM 3375 N N . LEU A 1 417 ? -24.836 6.955 11.652 1.00 95.38 417 LEU A N 1
ATOM 3376 C CA . LEU A 1 417 ? -25.459 5.635 11.530 1.00 95.38 417 LEU A CA 1
ATOM 3377 C C . LEU A 1 417 ? -26.628 5.505 12.499 1.00 95.38 417 LEU A C 1
ATOM 3379 O O . LEU A 1 417 ? -27.735 5.171 12.083 1.00 95.38 417 LEU A O 1
ATOM 3383 N N . LEU A 1 418 ? -26.404 5.835 13.771 1.00 92.44 418 LEU A N 1
ATOM 3384 C CA . LEU A 1 418 ? -27.460 5.850 14.779 1.00 92.44 418 LEU A CA 1
ATOM 3385 C C . LEU A 1 418 ? -28.569 6.842 14.418 1.00 92.44 418 LEU A C 1
ATOM 3387 O O . LEU A 1 418 ? -29.748 6.497 14.465 1.00 92.44 418 LEU A O 1
ATOM 3391 N N . ARG A 1 419 ? -28.208 8.063 14.004 1.00 92.12 419 ARG A N 1
ATOM 3392 C CA . ARG A 1 419 ? -29.187 9.086 13.618 1.00 92.12 419 ARG A CA 1
ATOM 3393 C C . ARG A 1 419 ? -30.068 8.619 12.461 1.00 92.12 419 ARG A C 1
ATOM 3395 O O . ARG A 1 419 ? -31.278 8.816 12.508 1.00 92.12 419 ARG A O 1
ATOM 3402 N N . GLN A 1 420 ? -29.479 8.009 11.434 1.00 95.69 420 GLN A N 1
ATOM 3403 C CA . GLN A 1 420 ? -30.208 7.512 10.269 1.00 95.69 420 GLN A CA 1
ATOM 3404 C C . GLN A 1 420 ? -31.085 6.318 10.633 1.00 95.69 420 GLN A C 1
ATOM 3406 O O . GLN A 1 420 ? -32.269 6.335 10.305 1.00 95.69 420 GLN A O 1
ATOM 3411 N N . LEU A 1 421 ? -30.554 5.342 11.382 1.00 95.12 421 LEU A N 1
ATOM 3412 C CA . LEU A 1 421 ? -31.328 4.201 11.880 1.00 95.12 421 LEU A CA 1
ATOM 3413 C C . LEU A 1 421 ? -32.540 4.658 12.700 1.00 95.12 421 LEU A C 1
ATOM 3415 O O . LEU A 1 421 ? -33.637 4.149 12.488 1.00 95.12 421 LEU A O 1
ATOM 3419 N N . GLY A 1 422 ? -32.381 5.664 13.565 1.00 91.38 422 GLY A N 1
ATOM 3420 C CA . GLY A 1 422 ? -33.467 6.220 14.377 1.00 91.38 422 GLY A CA 1
ATOM 3421 C C . GLY A 1 422 ? -34.618 6.846 13.576 1.00 91.38 422 GLY A C 1
ATOM 3422 O O . GLY A 1 422 ? -35.730 6.940 14.086 1.00 91.38 422 GLY A O 1
ATOM 3423 N N . VAL A 1 423 ? -34.389 7.241 12.318 1.00 94.44 423 VAL A N 1
ATOM 3424 C CA . VAL A 1 423 ? -35.414 7.831 11.429 1.00 94.44 423 VAL A CA 1
ATOM 3425 C C . VAL A 1 423 ? -36.137 6.765 10.587 1.00 94.44 423 VAL A C 1
ATOM 3427 O O . VAL A 1 423 ? -37.161 7.047 9.951 1.00 94.44 423 VAL A O 1
ATOM 3430 N N . ILE A 1 424 ? -35.636 5.527 10.573 1.00 96.94 424 ILE A N 1
ATOM 3431 C CA . ILE A 1 424 ? -36.265 4.426 9.842 1.00 96.94 424 ILE A CA 1
ATOM 3432 C C . ILE A 1 424 ? -37.511 3.972 10.605 1.00 96.94 424 ILE A C 1
ATOM 3434 O O . ILE A 1 424 ? -37.428 3.401 11.687 1.00 96.94 424 ILE A O 1
ATOM 3438 N N . ASP A 1 425 ? -38.676 4.203 10.011 1.00 96.19 425 ASP A N 1
ATOM 3439 C CA . ASP A 1 425 ? -39.997 3.879 10.570 1.00 96.19 425 ASP A CA 1
ATOM 3440 C C . ASP A 1 425 ? -40.784 2.881 9.703 1.00 96.19 425 ASP A C 1
ATOM 3442 O O . ASP A 1 425 ? -41.913 2.510 10.019 1.00 96.19 425 ASP A O 1
ATOM 3446 N N . SER A 1 426 ? -40.214 2.458 8.574 1.00 97.62 426 SER A N 1
ATOM 3447 C CA . SER A 1 426 ? -40.903 1.655 7.568 1.00 97.62 426 SER A CA 1
ATOM 3448 C C . SER A 1 426 ? -39.926 0.795 6.771 1.00 97.62 426 SER A C 1
ATOM 3450 O O . SER A 1 426 ? -38.782 1.179 6.529 1.00 97.62 426 SER A O 1
ATOM 3452 N N . LYS A 1 427 ? -40.406 -0.367 6.307 1.00 97.50 427 LYS A N 1
ATOM 3453 C CA . LYS A 1 427 ? -39.602 -1.321 5.525 1.00 97.50 427 LYS A CA 1
ATOM 3454 C C . LYS A 1 427 ? -38.989 -0.680 4.280 1.00 97.50 427 LYS A C 1
ATOM 3456 O O . LYS A 1 427 ? -37.823 -0.902 3.999 1.00 97.50 427 LYS A O 1
ATOM 3461 N N . SER A 1 428 ? -39.747 0.163 3.578 1.00 97.44 428 SER A N 1
ATOM 3462 C CA . SER A 1 428 ? -39.255 0.861 2.385 1.00 97.44 428 SER A CA 1
ATOM 3463 C C . SER A 1 428 ? -38.094 1.813 2.701 1.00 97.44 428 SER A C 1
ATOM 3465 O O . SER A 1 428 ? -37.140 1.868 1.930 1.00 97.44 428 SER A O 1
ATOM 3467 N N . LYS A 1 429 ? -38.119 2.515 3.848 1.00 97.38 429 LYS A N 1
ATOM 3468 C CA . LYS A 1 429 ? -36.972 3.322 4.295 1.00 97.38 429 LYS A CA 1
ATOM 3469 C C . LYS A 1 429 ? -35.781 2.449 4.683 1.00 97.38 429 LYS A C 1
ATOM 3471 O O . LYS A 1 429 ? -34.659 2.827 4.377 1.00 97.38 429 LYS A O 1
ATOM 3476 N N . ALA A 1 430 ? -36.012 1.290 5.304 1.00 97.12 430 ALA A N 1
ATOM 3477 C CA . ALA A 1 430 ? -34.943 0.341 5.614 1.00 97.12 430 ALA A CA 1
ATOM 3478 C C . ALA A 1 430 ? -34.283 -0.195 4.332 1.00 97.12 430 ALA A C 1
ATOM 3480 O O . ALA A 1 430 ? -33.062 -0.191 4.221 1.00 97.12 430 ALA A O 1
ATOM 3481 N N . GLU A 1 431 ? -35.082 -0.583 3.335 1.00 96.75 431 GLU A N 1
ATOM 3482 C CA . GLU A 1 431 ? -34.604 -1.025 2.018 1.00 96.75 431 GLU A CA 1
ATOM 3483 C C . GLU A 1 431 ? -33.829 0.088 1.299 1.00 96.75 431 GLU A C 1
ATOM 3485 O O . GLU A 1 431 ? -32.759 -0.166 0.751 1.00 96.75 431 GLU A O 1
ATOM 3490 N N . ALA A 1 432 ? -34.316 1.333 1.352 1.00 95.94 432 ALA A N 1
ATOM 3491 C CA . ALA A 1 432 ? -33.624 2.489 0.784 1.00 95.94 432 ALA A CA 1
ATOM 3492 C C . ALA A 1 432 ? -32.329 2.847 1.533 1.00 95.94 432 ALA A C 1
ATOM 3494 O O . ALA A 1 432 ? -31.383 3.334 0.917 1.00 95.94 432 ALA A O 1
ATOM 3495 N N . PHE A 1 433 ? -32.272 2.613 2.845 1.00 97.00 433 PHE A N 1
ATOM 3496 C CA . PHE A 1 433 ? -31.086 2.866 3.655 1.00 97.00 433 PHE A CA 1
ATOM 3497 C C . PHE A 1 433 ? -30.000 1.812 3.407 1.00 97.00 433 PHE A C 1
ATOM 3499 O O . PHE A 1 433 ? -28.897 2.165 2.999 1.00 97.00 433 PHE A O 1
ATOM 3506 N N . PHE A 1 434 ? -30.318 0.525 3.586 1.00 96.56 434 PHE A N 1
ATOM 3507 C CA . PHE A 1 434 ? -29.342 -0.558 3.434 1.00 96.56 434 PHE A CA 1
ATOM 3508 C C . PHE A 1 434 ? -29.006 -0.849 1.963 1.00 96.56 434 PHE A C 1
ATOM 3510 O O . PHE A 1 434 ? -27.841 -1.022 1.628 1.00 96.56 434 PHE A O 1
ATOM 3517 N N . GLY A 1 435 ? -29.995 -0.878 1.064 1.00 92.88 435 GLY A N 1
ATOM 3518 C CA . GLY A 1 435 ? -29.797 -1.226 -0.353 1.00 92.88 435 GLY A CA 1
ATOM 3519 C C . GLY A 1 435 ? -29.746 -0.041 -1.323 1.00 92.88 435 GLY A C 1
ATOM 3520 O O . GLY A 1 435 ? -29.495 -0.242 -2.510 1.00 92.88 435 GLY A O 1
ATOM 3521 N N . GLY A 1 436 ? -30.030 1.181 -0.865 1.00 89.81 436 GLY A N 1
ATOM 3522 C CA . GLY A 1 436 ? -30.024 2.380 -1.707 1.00 89.81 436 GLY A CA 1
ATOM 3523 C C . GLY A 1 436 ? -28.708 3.154 -1.657 1.00 89.81 436 GLY A C 1
ATOM 3524 O O . GLY A 1 436 ? -27.686 2.660 -1.193 1.00 89.81 436 GLY A O 1
ATOM 3525 N N . ALA A 1 437 ? -28.745 4.409 -2.113 1.00 85.06 437 ALA A N 1
ATOM 3526 C CA . ALA A 1 437 ? -27.566 5.274 -2.249 1.00 85.06 437 ALA A CA 1
ATOM 3527 C C . ALA A 1 437 ? -26.876 5.646 -0.920 1.00 85.06 437 ALA A C 1
ATOM 3529 O O . ALA A 1 437 ? -25.823 6.275 -0.941 1.00 85.06 437 ALA A O 1
ATOM 3530 N N . ALA A 1 438 ? -27.478 5.321 0.229 1.00 89.81 438 ALA A N 1
ATOM 3531 C CA . ALA A 1 438 ? -26.894 5.630 1.529 1.00 89.81 438 ALA A CA 1
ATOM 3532 C C . ALA A 1 438 ? -25.742 4.679 1.886 1.00 89.81 438 ALA A C 1
ATOM 3534 O O . ALA A 1 438 ? -24.686 5.155 2.281 1.00 89.81 438 ALA A O 1
ATOM 3535 N N . LEU A 1 439 ? -25.938 3.362 1.749 1.00 92.44 439 LEU A N 1
ATOM 3536 C CA . LEU A 1 439 ? -24.928 2.346 2.081 1.00 92.44 439 LEU A CA 1
ATOM 3537 C C . LEU A 1 439 ? -24.488 1.496 0.878 1.00 92.44 439 LEU A C 1
ATOM 3539 O O . LEU A 1 439 ? -23.438 0.865 0.942 1.00 92.44 439 LEU A O 1
ATOM 3543 N N . GLU A 1 440 ? -25.256 1.484 -0.218 1.00 92.69 440 GLU A N 1
ATOM 3544 C CA . GLU A 1 440 ? -24.954 0.741 -1.453 1.00 92.69 440 GLU A CA 1
ATOM 3545 C C . GLU A 1 440 ? -24.632 -0.753 -1.222 1.00 92.69 440 GLU A C 1
ATOM 3547 O O . GLU A 1 440 ? -23.791 -1.338 -1.911 1.00 92.69 440 GLU A O 1
ATOM 3552 N N . MET A 1 441 ? -25.287 -1.398 -0.247 1.00 94.12 441 MET A N 1
ATOM 3553 C CA . MET A 1 441 ? -25.023 -2.808 0.056 1.00 94.12 441 MET A CA 1
ATOM 3554 C C . MET A 1 441 ? -25.536 -3.725 -1.064 1.00 94.12 441 MET A C 1
ATOM 3556 O O . MET A 1 441 ? -26.564 -3.429 -1.684 1.00 94.12 441 MET A O 1
ATOM 3560 N N . PRO A 1 442 ? -24.884 -4.881 -1.308 1.00 92.56 442 PRO A N 1
ATOM 3561 C CA . PRO A 1 442 ? -25.404 -5.873 -2.240 1.00 92.56 442 PRO A CA 1
ATOM 3562 C C . PRO A 1 442 ? -26.838 -6.280 -1.868 1.00 92.56 442 PRO A C 1
ATOM 3564 O O . PRO A 1 442 ? -27.119 -6.455 -0.680 1.00 92.56 442 PRO A O 1
ATOM 3567 N N . PRO A 1 443 ? -27.743 -6.515 -2.838 1.00 93.56 443 PRO A N 1
ATOM 3568 C CA . PRO A 1 443 ? -29.153 -6.791 -2.548 1.00 93.56 443 PRO A CA 1
ATOM 3569 C C . PRO A 1 443 ? -29.394 -7.963 -1.586 1.00 93.56 443 PRO A C 1
ATOM 3571 O O . PRO A 1 443 ? -30.324 -7.914 -0.781 1.00 93.56 443 PRO A O 1
ATOM 3574 N N . SER A 1 444 ? -28.561 -9.009 -1.645 1.00 93.38 444 SER A N 1
ATOM 3575 C CA . SER A 1 444 ? -28.643 -10.168 -0.747 1.00 93.38 444 SER A CA 1
ATOM 3576 C C . SER A 1 444 ? -28.319 -9.811 0.702 1.00 93.38 444 SER A C 1
ATOM 3578 O O . SER A 1 444 ? -28.996 -10.284 1.609 1.00 93.38 444 SER A O 1
ATOM 3580 N N . GLU A 1 445 ? -27.315 -8.965 0.919 1.00 94.50 445 GLU A N 1
ATOM 3581 C CA . GLU A 1 445 ? -26.890 -8.537 2.253 1.00 94.50 445 GLU A CA 1
ATOM 3582 C C . GLU A 1 445 ? -27.817 -7.447 2.793 1.00 94.50 445 GLU A C 1
ATOM 3584 O O . GLU A 1 445 ? -28.258 -7.510 3.938 1.00 94.50 445 GLU A O 1
ATOM 3589 N N . ALA A 1 446 ? -28.216 -6.499 1.939 1.00 95.44 446 ALA A N 1
ATOM 3590 C CA . ALA A 1 446 ? -29.221 -5.496 2.269 1.00 95.44 446 ALA A CA 1
ATOM 3591 C C . ALA A 1 446 ? -30.528 -6.150 2.741 1.00 95.44 446 ALA A C 1
ATOM 3593 O O . ALA A 1 446 ? -31.115 -5.709 3.725 1.00 95.44 446 ALA A O 1
ATOM 3594 N N . SER A 1 447 ? -30.963 -7.233 2.086 1.00 95.88 447 SER A N 1
ATOM 3595 C CA . SER A 1 447 ? -32.171 -7.969 2.481 1.00 95.88 447 SER A CA 1
ATOM 3596 C C . SER A 1 447 ? -32.053 -8.578 3.882 1.00 95.88 447 SER A C 1
ATOM 3598 O O . SER A 1 447 ? -33.012 -8.498 4.646 1.00 95.88 447 SER A O 1
ATOM 3600 N N . GLN A 1 448 ? -30.886 -9.122 4.248 1.00 95.38 448 GLN A N 1
ATOM 3601 C CA . GLN A 1 448 ? -30.642 -9.657 5.595 1.00 95.38 448 GLN A CA 1
ATOM 3602 C C . GLN A 1 448 ? -30.674 -8.551 6.656 1.00 95.38 448 GLN A C 1
ATOM 3604 O O . GLN A 1 448 ? -31.280 -8.720 7.713 1.00 95.38 448 GLN A O 1
ATOM 3609 N N . TRP A 1 449 ? -30.075 -7.392 6.368 1.00 96.12 449 TRP A N 1
ATOM 3610 C CA . TRP A 1 449 ? -30.118 -6.234 7.266 1.00 96.12 449 TRP A CA 1
ATOM 3611 C C . TRP A 1 449 ? -31.521 -5.634 7.398 1.00 96.12 449 TRP A C 1
ATOM 3613 O O . TRP A 1 449 ? -31.923 -5.256 8.499 1.00 96.12 449 TRP A O 1
ATOM 3623 N N . VAL A 1 450 ? -32.309 -5.613 6.319 1.00 97.12 450 VAL A N 1
ATOM 3624 C CA . VAL A 1 450 ? -33.729 -5.231 6.364 1.00 97.12 450 VAL A CA 1
ATOM 3625 C C . VAL A 1 450 ? -34.531 -6.226 7.198 1.00 97.12 450 VAL A C 1
ATOM 3627 O O . VAL A 1 450 ? -35.346 -5.797 8.007 1.00 97.12 450 VAL A O 1
ATOM 3630 N N . GLU A 1 451 ? -34.303 -7.531 7.053 1.00 95.56 451 GLU A N 1
ATOM 3631 C CA . GLU A 1 451 ? -34.973 -8.555 7.862 1.00 95.56 451 GLU A CA 1
ATOM 3632 C C . GLU A 1 451 ? -34.615 -8.419 9.349 1.00 95.56 451 GLU A C 1
ATOM 3634 O O . GLU A 1 451 ? -35.506 -8.406 10.202 1.00 95.56 451 GLU A O 1
ATOM 3639 N N . ALA A 1 452 ? -33.332 -8.213 9.665 1.00 93.88 452 ALA A N 1
ATOM 3640 C CA . ALA A 1 452 ? -32.874 -7.930 11.023 1.00 93.88 452 ALA A CA 1
ATOM 3641 C C . ALA A 1 452 ? -33.530 -6.655 11.582 1.00 93.88 452 ALA A C 1
ATOM 3643 O O . ALA A 1 452 ? -34.017 -6.646 12.714 1.00 93.88 452 ALA A O 1
ATOM 3644 N N . TRP A 1 453 ? -33.627 -5.594 10.778 1.00 95.69 453 TRP A N 1
ATOM 3645 C CA . TRP A 1 453 ? -34.342 -4.377 11.154 1.00 95.69 453 TRP A CA 1
ATOM 3646 C C . TRP A 1 453 ? -35.840 -4.623 11.374 1.00 95.69 453 TRP A C 1
ATOM 3648 O O . TRP A 1 453 ? -36.380 -4.163 12.372 1.00 95.69 453 TRP A O 1
ATOM 3658 N N . GLN A 1 454 ? -36.523 -5.378 10.510 1.00 95.06 454 GLN A N 1
ATOM 3659 C CA . GLN A 1 454 ? -37.945 -5.703 10.689 1.00 95.06 454 GLN A CA 1
ATOM 3660 C C . GLN A 1 454 ? -38.186 -6.513 11.965 1.00 95.06 454 GLN A C 1
ATOM 3662 O O . GLN A 1 454 ? -39.207 -6.344 12.630 1.00 95.06 454 GLN A O 1
ATOM 3667 N N . LYS A 1 455 ? -37.242 -7.396 12.297 1.00 91.06 455 LYS A N 1
ATOM 3668 C CA . LYS A 1 455 ? -37.298 -8.259 13.473 1.00 91.06 455 LYS A CA 1
ATOM 3669 C C . LYS A 1 455 ? -37.051 -7.499 14.772 1.00 91.06 455 LYS A C 1
ATOM 3671 O O . LYS A 1 455 ? -37.704 -7.775 15.779 1.00 91.06 455 LYS A O 1
ATOM 3676 N N . HIS A 1 456 ? -36.088 -6.583 14.772 1.00 87.25 456 HIS A N 1
ATOM 3677 C CA . HIS A 1 456 ? -35.643 -5.910 15.989 1.00 87.25 456 HIS A CA 1
ATOM 3678 C C . HIS A 1 456 ? -36.246 -4.509 16.155 1.00 87.25 456 HIS A C 1
ATOM 3680 O O . HIS A 1 456 ? -36.491 -4.092 17.284 1.00 87.25 456 HIS A O 1
ATOM 3686 N N . GLY A 1 457 ? -36.541 -3.812 15.063 1.00 91.62 457 GLY A N 1
ATOM 3687 C CA . GLY A 1 457 ? -36.852 -2.385 15.039 1.00 91.62 457 GLY A CA 1
ATOM 3688 C C . GLY A 1 457 ? -35.598 -1.515 15.174 1.00 91.62 457 GLY A C 1
ATOM 3689 O O . GLY A 1 457 ? -34.535 -1.987 15.581 1.00 91.62 457 GLY A O 1
ATOM 3690 N N . SER A 1 458 ? -35.721 -0.227 14.848 1.00 90.50 458 SER A N 1
ATOM 3691 C CA . SER A 1 458 ? -34.606 0.733 14.843 1.00 90.50 458 SER A CA 1
ATOM 3692 C C . SER A 1 458 ? -33.945 0.892 16.207 1.00 90.50 458 SER A C 1
ATOM 3694 O O . SER A 1 458 ? -32.734 0.728 16.326 1.00 90.50 458 SER A O 1
ATOM 3696 N N . GLU A 1 459 ? -34.745 1.163 17.242 1.00 80.19 459 GLU A N 1
ATOM 3697 C CA . GLU A 1 459 ? -34.262 1.374 18.611 1.00 80.19 459 GLU A CA 1
ATOM 3698 C C . GLU A 1 459 ? -33.445 0.181 19.090 1.00 80.19 459 GLU A C 1
ATOM 3700 O O . GLU A 1 459 ? -32.304 0.319 19.519 1.00 80.19 459 GLU A O 1
ATOM 3705 N N . ARG A 1 460 ? -33.985 -1.024 18.917 1.00 81.75 460 ARG A N 1
ATOM 3706 C CA . ARG A 1 460 ? -33.303 -2.238 19.342 1.00 81.75 460 ARG A CA 1
ATOM 3707 C C . ARG A 1 460 ? -32.068 -2.535 18.504 1.00 81.75 460 ARG A C 1
ATOM 3709 O O . ARG A 1 460 ? -31.062 -2.953 19.066 1.00 81.75 460 ARG A O 1
ATOM 3716 N N . LEU A 1 461 ? -32.119 -2.336 17.187 1.00 87.81 461 LEU A N 1
ATOM 3717 C CA . LEU A 1 461 ? -30.972 -2.577 16.315 1.00 87.81 461 LEU A CA 1
ATOM 3718 C C . LEU A 1 461 ? -29.798 -1.659 16.683 1.00 87.81 461 LEU A C 1
ATOM 3720 O O . LEU A 1 461 ? -28.671 -2.133 16.777 1.00 87.81 461 LEU A O 1
ATOM 3724 N N . MET A 1 462 ? -30.058 -0.386 16.997 1.00 87.06 462 MET A N 1
ATOM 3725 C CA . MET A 1 462 ? -29.039 0.553 17.493 1.00 87.06 462 MET A CA 1
ATOM 3726 C C . MET A 1 462 ? -28.363 0.067 18.784 1.00 87.06 462 MET A C 1
ATOM 3728 O O . MET A 1 462 ? -27.156 0.224 18.980 1.00 87.06 462 MET A O 1
ATOM 3732 N N . LEU A 1 463 ? -29.127 -0.571 19.667 1.00 77.56 463 LEU A N 1
ATOM 3733 C CA . LEU A 1 463 ? -28.595 -1.135 20.905 1.00 77.56 463 LEU A CA 1
ATOM 3734 C C . LEU A 1 463 ? -27.858 -2.459 20.689 1.00 77.56 463 LEU A C 1
ATOM 3736 O O . LEU A 1 463 ? -26.931 -2.779 21.431 1.00 77.56 463 LEU A O 1
ATOM 3740 N N . LEU A 1 464 ? -28.255 -3.221 19.671 1.00 82.44 464 LEU A N 1
ATOM 3741 C CA . LEU A 1 464 ? -27.603 -4.464 19.283 1.00 82.44 464 LEU A CA 1
ATOM 3742 C C . LEU A 1 464 ? -26.369 -4.238 18.407 1.00 82.44 464 LEU A C 1
ATOM 3744 O O . LEU A 1 464 ? -25.551 -5.134 18.311 1.00 82.44 464 LEU A O 1
ATOM 3748 N N . LEU A 1 465 ? -26.171 -3.086 17.777 1.00 87.19 465 LEU A N 1
ATOM 3749 C CA . LEU A 1 465 ? -24.994 -2.879 16.934 1.00 87.19 465 LEU A CA 1
ATOM 3750 C C . LEU A 1 465 ? -23.730 -2.667 17.789 1.00 87.19 465 LEU A C 1
ATOM 3752 O O . LEU A 1 465 ? -23.698 -1.756 18.624 1.00 87.19 465 LEU A O 1
ATOM 3756 N N . PRO A 1 466 ? -22.669 -3.479 17.631 1.00 85.38 466 PRO A N 1
ATOM 3757 C CA . PRO A 1 466 ? -21.360 -3.158 18.189 1.00 85.38 466 PRO A CA 1
ATOM 3758 C C . PRO A 1 466 ? -20.748 -2.035 17.347 1.00 85.38 466 PRO A C 1
ATOM 3760 O O . PRO A 1 466 ? -20.129 -2.281 16.318 1.00 85.38 466 PRO A O 1
ATOM 3763 N N . LEU A 1 467 ? -20.981 -0.781 17.745 1.00 85.62 467 LEU A N 1
ATOM 3764 C CA . LEU A 1 467 ? -20.657 0.371 16.899 1.00 85.62 467 LEU A CA 1
ATOM 3765 C C . LEU A 1 467 ? -19.182 0.437 16.513 1.00 85.62 467 LEU A C 1
ATOM 3767 O O . LEU A 1 467 ? -18.936 0.738 15.360 1.00 85.62 467 LEU A O 1
ATOM 3771 N N . GLY A 1 468 ? -18.246 0.095 17.407 1.00 81.56 468 GLY A N 1
ATOM 3772 C CA . GLY A 1 468 ? -16.810 0.092 17.091 1.00 81.56 468 GLY A CA 1
ATOM 3773 C C . GLY A 1 468 ? -16.407 -0.925 16.016 1.00 81.56 468 GLY A C 1
ATOM 3774 O O . GLY A 1 468 ? -15.477 -0.681 15.252 1.00 81.56 468 GLY A O 1
ATOM 3775 N N . GLU A 1 469 ? -17.146 -2.032 15.893 1.00 88.44 469 GLU A N 1
ATOM 3776 C CA . GLU A 1 469 ? -16.952 -3.019 14.823 1.00 88.44 469 GLU A CA 1
ATOM 3777 C C . GLU A 1 469 ? -17.706 -2.609 13.553 1.00 88.44 469 GLU A C 1
ATOM 3779 O O . GLU A 1 469 ? -17.189 -2.749 12.449 1.00 88.44 469 GLU A O 1
ATOM 3784 N N . ALA A 1 470 ? -18.911 -2.054 13.692 1.00 91.94 470 ALA A N 1
ATOM 3785 C CA . ALA A 1 470 ? -19.757 -1.679 12.563 1.00 91.94 470 ALA A CA 1
ATOM 3786 C C . ALA A 1 470 ? -19.300 -0.400 11.845 1.00 91.94 470 ALA A C 1
ATOM 3788 O O . ALA A 1 470 ? -19.560 -0.258 10.657 1.00 91.94 470 ALA A O 1
ATOM 3789 N N . THR A 1 471 ? -18.681 0.560 12.534 1.00 94.50 471 THR A N 1
ATOM 3790 C CA . THR A 1 471 ? -18.183 1.808 11.937 1.00 94.50 471 THR A CA 1
ATOM 3791 C C . THR A 1 471 ? -17.227 2.540 12.892 1.00 94.50 471 THR A C 1
ATOM 3793 O O . THR A 1 471 ? -17.047 2.161 14.043 1.00 94.50 471 THR A O 1
ATOM 3796 N N . LEU A 1 472 ? -16.600 3.612 12.421 1.00 93.56 472 LEU A N 1
ATOM 3797 C CA . LEU A 1 472 ? -15.751 4.489 13.224 1.00 93.56 472 LEU A CA 1
ATOM 3798 C C . LEU A 1 472 ? -16.556 5.715 13.677 1.00 93.56 472 LEU A C 1
ATOM 3800 O O . LEU A 1 472 ? -17.440 6.191 12.957 1.00 93.56 472 LEU A O 1
ATOM 3804 N N . SER A 1 473 ? -16.245 6.279 14.846 1.00 93.00 473 SER A N 1
ATOM 3805 C CA . SER A 1 473 ? -16.724 7.628 15.181 1.00 93.00 473 SER A CA 1
ATOM 3806 C C . SER A 1 473 ? -16.168 8.660 14.201 1.00 93.00 473 SER A C 1
ATOM 3808 O O . SER A 1 473 ? -15.142 8.444 13.546 1.00 93.00 473 SER A O 1
ATOM 3810 N N . SER A 1 474 ? -16.804 9.831 14.119 1.00 93.12 474 SER A N 1
ATOM 3811 C CA . SER A 1 474 ? -16.312 10.916 13.256 1.00 93.12 474 SER A CA 1
ATOM 3812 C C . SER A 1 474 ? -14.846 11.278 13.552 1.00 93.12 474 SER A C 1
ATOM 3814 O O . SER A 1 474 ? -14.043 11.509 12.643 1.00 93.12 474 SER A O 1
ATOM 3816 N N . LYS A 1 475 ? -14.456 11.279 14.833 1.00 92.62 475 LYS A N 1
ATOM 3817 C CA . LYS A 1 475 ? -13.081 11.571 15.258 1.00 92.62 475 LYS A CA 1
ATOM 3818 C C . LYS A 1 475 ? -12.107 10.464 14.845 1.00 92.62 475 LYS A C 1
ATOM 3820 O O . LYS A 1 475 ? -11.027 10.777 14.346 1.00 92.62 475 LYS A O 1
ATOM 3825 N N . GLU A 1 476 ? -12.482 9.200 15.027 1.00 93.81 476 GLU A N 1
ATOM 3826 C CA . GLU A 1 476 ? -11.652 8.043 14.665 1.00 93.81 476 GLU A CA 1
ATOM 3827 C C . GLU A 1 476 ? -11.467 7.925 13.156 1.00 93.81 476 GLU A C 1
ATOM 3829 O O . GLU A 1 476 ? -10.336 7.765 12.711 1.00 93.81 476 GLU A O 1
ATOM 3834 N N . MET A 1 477 ? -12.530 8.102 12.366 1.00 95.12 477 MET A N 1
ATOM 3835 C CA . MET A 1 477 ? -12.467 8.101 10.901 1.00 95.12 477 MET A CA 1
ATOM 3836 C C . MET A 1 477 ? -11.489 9.162 10.386 1.00 95.12 477 MET A C 1
ATOM 3838 O O . MET A 1 477 ? -10.641 8.881 9.542 1.00 95.12 477 MET A O 1
ATOM 3842 N N . ASN A 1 478 ? -11.569 10.388 10.911 1.00 95.25 478 ASN A N 1
ATOM 3843 C CA . ASN A 1 478 ? -10.652 11.458 10.521 1.00 95.25 478 ASN A CA 1
ATOM 3844 C C . ASN A 1 478 ? -9.206 11.154 10.938 1.00 95.25 478 ASN A C 1
ATOM 3846 O O . ASN A 1 478 ? -8.278 11.403 10.170 1.00 95.25 478 ASN A O 1
ATOM 3850 N N . ALA A 1 479 ? -9.003 10.604 12.138 1.00 95.25 479 ALA A N 1
ATOM 3851 C CA . ALA A 1 479 ? -7.680 10.196 12.597 1.00 95.25 479 ALA A CA 1
ATOM 3852 C C . ALA A 1 479 ? -7.099 9.072 11.722 1.00 95.25 479 ALA A C 1
ATOM 3854 O O . ALA A 1 479 ? -5.941 9.159 11.315 1.00 95.25 479 ALA A O 1
ATOM 3855 N N . TRP A 1 480 ? -7.908 8.065 11.390 1.00 96.44 480 TRP A N 1
ATOM 3856 C CA . TRP A 1 480 ? -7.552 6.957 10.507 1.00 96.44 480 TRP A CA 1
ATOM 3857 C C . TRP A 1 480 ? -7.204 7.444 9.097 1.00 96.44 480 TRP A C 1
ATOM 3859 O O . TRP A 1 480 ? -6.110 7.163 8.617 1.00 96.44 480 TRP A O 1
ATOM 3869 N N . LEU A 1 481 ? -8.045 8.277 8.470 1.00 96.00 481 LEU A N 1
ATOM 3870 C CA . LEU A 1 481 ? -7.767 8.859 7.149 1.00 96.00 481 LEU A CA 1
ATOM 3871 C C . LEU A 1 481 ? -6.469 9.679 7.128 1.00 96.00 481 LEU A C 1
ATOM 3873 O O . LEU A 1 481 ? -5.732 9.637 6.143 1.00 96.00 481 LEU A O 1
ATOM 3877 N N . CYS A 1 482 ? -6.167 10.417 8.199 1.00 96.94 482 CYS A N 1
ATOM 3878 C CA . CYS A 1 482 ? -4.911 11.159 8.326 1.00 96.94 482 CYS A CA 1
ATOM 3879 C C . CYS A 1 482 ? -3.690 10.232 8.427 1.00 96.94 482 CYS A C 1
ATOM 3881 O O . CYS A 1 482 ? -2.690 10.483 7.745 1.00 96.94 482 CYS A O 1
ATOM 3883 N N . ARG A 1 483 ? -3.765 9.163 9.237 1.00 97.44 483 ARG A N 1
ATOM 3884 C CA . ARG A 1 483 ? -2.702 8.144 9.319 1.00 97.44 483 ARG A CA 1
ATOM 3885 C C . ARG A 1 483 ? -2.497 7.473 7.966 1.00 97.44 483 ARG A C 1
ATOM 3887 O O . ARG A 1 483 ? -1.384 7.481 7.450 1.00 97.44 483 ARG A O 1
ATOM 3894 N N . LEU A 1 484 ? -3.584 7.005 7.353 1.00 97.31 484 LEU A N 1
ATOM 3895 C CA . LEU A 1 484 ? -3.577 6.338 6.057 1.00 97.31 484 LEU A CA 1
ATOM 3896 C C . LEU A 1 484 ? -2.973 7.218 4.961 1.00 97.31 484 LEU A C 1
ATOM 3898 O O . LEU A 1 484 ? -2.079 6.782 4.240 1.00 97.31 484 LEU A O 1
ATOM 3902 N N . LYS A 1 485 ? -3.412 8.478 4.863 1.00 97.38 485 LYS A N 1
ATOM 3903 C CA . LYS A 1 485 ? -2.862 9.436 3.899 1.00 97.38 485 LYS A CA 1
ATOM 3904 C C . LYS A 1 485 ? -1.354 9.593 4.075 1.00 97.38 485 LYS A C 1
ATOM 3906 O O . LYS A 1 485 ? -0.623 9.546 3.092 1.00 97.38 485 LYS A O 1
ATOM 3911 N N . THR A 1 486 ? -0.899 9.768 5.313 1.00 97.50 486 THR A N 1
ATOM 3912 C CA . THR A 1 486 ? 0.526 9.949 5.620 1.00 97.50 486 THR A CA 1
ATOM 3913 C C . THR A 1 486 ? 1.331 8.699 5.251 1.00 97.50 486 THR A C 1
ATOM 3915 O O . THR A 1 486 ? 2.333 8.810 4.548 1.00 97.50 486 THR A O 1
ATOM 3918 N N . ALA A 1 487 ? 0.854 7.511 5.635 1.00 97.75 487 ALA A N 1
ATOM 3919 C CA . ALA A 1 487 ? 1.497 6.233 5.332 1.00 97.75 487 ALA A CA 1
ATOM 3920 C C . ALA A 1 487 ? 1.587 5.968 3.816 1.00 97.75 487 ALA A C 1
ATOM 3922 O O . ALA A 1 487 ? 2.649 5.612 3.304 1.00 97.75 487 ALA A O 1
ATOM 3923 N N . VAL A 1 488 ? 0.503 6.207 3.065 1.00 97.25 488 VAL A N 1
ATOM 3924 C CA . VAL A 1 488 ? 0.481 6.034 1.600 1.00 97.25 488 VAL A CA 1
ATOM 3925 C C . VAL A 1 488 ? 1.394 7.042 0.900 1.00 97.25 488 VAL A C 1
ATOM 3927 O O . VAL A 1 488 ? 2.049 6.690 -0.079 1.00 97.25 488 VAL A O 1
ATOM 3930 N N . GLN A 1 489 ? 1.465 8.286 1.382 1.00 96.50 489 GLN A N 1
ATOM 3931 C CA . GLN A 1 489 ? 2.349 9.305 0.810 1.00 96.50 489 GLN A CA 1
ATOM 3932 C C . GLN A 1 489 ? 3.827 8.983 1.046 1.00 96.50 489 GLN A C 1
ATOM 3934 O O . GLN A 1 489 ? 4.617 9.078 0.106 1.00 96.50 489 GLN A O 1
ATOM 3939 N N . ASN A 1 490 ? 4.187 8.551 2.256 1.00 97.19 490 ASN A N 1
ATOM 3940 C CA . ASN A 1 490 ? 5.562 8.187 2.604 1.00 97.19 490 ASN A CA 1
ATOM 3941 C C . ASN A 1 490 ? 6.052 6.956 1.828 1.00 97.19 490 ASN A C 1
ATOM 3943 O O . ASN A 1 490 ? 7.195 6.934 1.379 1.00 97.19 490 ASN A O 1
ATOM 3947 N N . ASN A 1 491 ? 5.177 5.971 1.607 1.00 97.38 491 ASN A N 1
ATOM 3948 C CA . ASN A 1 491 ? 5.533 4.692 0.986 1.00 97.38 491 ASN A CA 1
ATOM 3949 C C . ASN A 1 491 ? 5.025 4.553 -0.464 1.00 97.38 491 ASN A C 1
ATOM 3951 O O . ASN A 1 491 ? 4.903 3.446 -0.992 1.00 97.38 491 ASN A O 1
ATOM 3955 N N . ARG A 1 492 ? 4.717 5.670 -1.143 1.00 96.94 492 ARG A N 1
ATOM 3956 C CA . ARG A 1 492 ? 4.068 5.671 -2.470 1.00 96.94 492 ARG A CA 1
ATOM 3957 C C . ARG A 1 492 ? 4.837 4.869 -3.517 1.00 96.94 492 ARG A C 1
ATOM 3959 O O . ARG A 1 492 ? 4.242 4.087 -4.259 1.00 96.94 492 ARG A O 1
ATOM 3966 N N . GLU A 1 493 ? 6.148 5.085 -3.612 1.00 96.56 493 GLU A N 1
ATOM 3967 C CA . GLU A 1 493 ? 6.979 4.399 -4.606 1.00 96.56 493 GLU A CA 1
ATOM 3968 C C . GLU A 1 493 ? 7.071 2.896 -4.342 1.00 96.56 493 GLU A C 1
ATOM 3970 O O . GLU A 1 493 ? 7.086 2.105 -5.287 1.00 96.56 493 GLU A O 1
ATOM 3975 N N . GLU A 1 494 ? 7.139 2.500 -3.072 1.00 97.38 494 GLU A N 1
ATOM 3976 C CA . GLU A 1 494 ? 7.219 1.098 -2.667 1.00 97.38 494 GLU A CA 1
ATOM 3977 C C . GLU A 1 494 ? 5.896 0.380 -2.917 1.00 97.38 494 GLU A C 1
ATOM 3979 O O . GLU A 1 494 ? 5.903 -0.667 -3.563 1.00 97.38 494 GLU A O 1
ATOM 3984 N N . LEU A 1 495 ? 4.763 0.992 -2.550 1.00 97.25 495 LEU A N 1
ATOM 3985 C CA . LEU A 1 495 ? 3.428 0.492 -2.890 1.00 97.25 495 LEU A CA 1
ATOM 3986 C C . LEU A 1 495 ? 3.262 0.326 -4.402 1.00 97.25 495 LEU A C 1
ATOM 3988 O O . LEU A 1 495 ? 2.819 -0.721 -4.871 1.00 97.25 495 LEU A O 1
ATOM 3992 N N . GLN A 1 496 ? 3.653 1.335 -5.187 1.00 96.75 496 GLN A N 1
ATOM 3993 C CA . GLN A 1 496 ? 3.549 1.270 -6.643 1.00 96.75 496 GLN A CA 1
ATOM 3994 C C . GLN A 1 496 ? 4.387 0.121 -7.218 1.00 96.75 496 GLN A C 1
ATOM 3996 O O . GLN A 1 496 ? 3.906 -0.615 -8.082 1.00 96.75 496 GLN A O 1
ATOM 4001 N N . LYS A 1 497 ? 5.627 -0.054 -6.743 1.00 96.31 497 LYS A N 1
ATOM 4002 C CA . LYS A 1 497 ? 6.496 -1.167 -7.152 1.00 96.31 497 LYS A CA 1
ATOM 4003 C C . LYS A 1 497 ? 5.880 -2.509 -6.747 1.00 96.31 497 LYS A C 1
ATOM 4005 O O . LYS A 1 497 ? 5.773 -3.393 -7.595 1.00 96.31 497 LYS A O 1
ATOM 4010 N N . ALA A 1 498 ? 5.427 -2.645 -5.503 1.00 96.12 498 ALA A N 1
ATOM 4011 C CA . ALA A 1 498 ? 4.865 -3.878 -4.961 1.00 96.12 498 ALA A CA 1
ATOM 4012 C C . ALA A 1 498 ? 3.561 -4.294 -5.663 1.00 96.12 498 ALA A C 1
ATOM 4014 O O . ALA A 1 498 ? 3.416 -5.458 -6.034 1.00 96.12 498 ALA A O 1
ATOM 4015 N N . PHE A 1 499 ? 2.647 -3.360 -5.950 1.00 96.75 499 PHE A N 1
ATOM 4016 C CA . PHE A 1 499 ? 1.429 -3.661 -6.713 1.00 96.75 499 PHE A CA 1
ATOM 4017 C C . PHE A 1 499 ? 1.740 -4.139 -8.141 1.00 96.75 499 PHE A C 1
ATOM 4019 O O . PHE A 1 499 ? 1.134 -5.102 -8.618 1.00 96.75 499 PHE A O 1
ATOM 4026 N N . VAL A 1 500 ? 2.727 -3.529 -8.814 1.00 95.31 500 VAL A N 1
ATOM 4027 C CA . VAL A 1 500 ? 3.134 -3.915 -10.181 1.00 95.31 500 VAL A CA 1
ATOM 4028 C C . VAL A 1 500 ? 3.776 -5.304 -10.234 1.00 95.31 500 VAL A C 1
ATOM 4030 O O . VAL A 1 500 ? 3.636 -5.989 -11.250 1.00 95.31 500 VAL A O 1
ATOM 4033 N N . VAL A 1 501 ? 4.445 -5.743 -9.159 1.00 93.88 501 VAL A N 1
ATOM 4034 C CA . VAL A 1 501 ? 5.043 -7.090 -9.068 1.00 93.88 501 VAL A CA 1
ATOM 4035 C C . VAL A 1 501 ? 3.984 -8.181 -9.208 1.00 93.88 501 VAL A C 1
ATOM 4037 O O . VAL A 1 501 ? 4.233 -9.185 -9.876 1.00 93.88 501 VAL A O 1
ATOM 4040 N N . TRP A 1 502 ? 2.800 -7.986 -8.625 1.00 90.06 502 TRP A N 1
ATOM 4041 C CA . TRP A 1 502 ? 1.711 -8.950 -8.754 1.00 90.06 502 TRP A CA 1
ATOM 4042 C C . TRP A 1 502 ? 1.097 -8.909 -10.148 1.00 90.06 502 TRP A C 1
ATOM 4044 O O . TRP A 1 502 ? 1.033 -9.942 -10.821 1.00 90.06 502 TRP A O 1
ATOM 4054 N N . ARG A 1 503 ? 0.659 -7.726 -10.599 1.00 89.69 503 ARG A N 1
ATOM 4055 C CA . ARG A 1 503 ? 0.139 -7.511 -11.955 1.00 89.69 503 ARG A CA 1
ATOM 4056 C C . ARG A 1 503 ? 0.377 -6.079 -12.428 1.00 89.69 503 ARG A C 1
ATOM 4058 O O . ARG A 1 503 ? 0.196 -5.123 -11.684 1.00 89.69 503 ARG A O 1
ATOM 4065 N N . ALA A 1 504 ? 0.678 -5.920 -13.718 1.00 90.44 504 ALA A N 1
ATOM 4066 C CA . ALA A 1 504 ? 0.925 -4.609 -14.329 1.00 90.44 504 ALA A CA 1
ATOM 4067 C C . ALA A 1 504 ? -0.294 -3.662 -14.304 1.00 90.44 504 ALA A C 1
ATOM 4069 O O . ALA A 1 504 ? -0.121 -2.449 -14.377 1.00 90.44 504 ALA A O 1
ATOM 4070 N N . ASP A 1 505 ? -1.511 -4.206 -14.212 1.00 93.12 505 ASP A N 1
ATOM 4071 C CA . ASP A 1 505 ? -2.757 -3.447 -14.074 1.00 93.12 505 ASP A CA 1
ATOM 4072 C C . ASP A 1 505 ? -3.125 -3.130 -12.614 1.00 93.12 505 ASP A C 1
ATOM 4074 O O . ASP A 1 505 ? -4.140 -2.483 -12.394 1.00 93.12 505 ASP A O 1
ATOM 4078 N N . MET A 1 506 ? -2.307 -3.548 -11.635 1.00 94.12 506 MET A N 1
ATOM 4079 C CA . MET A 1 506 ? -2.522 -3.354 -10.189 1.00 94.12 506 MET A CA 1
ATOM 4080 C C . MET A 1 506 ? -3.845 -3.938 -9.657 1.00 94.12 506 MET A C 1
ATOM 4082 O O . MET A 1 506 ? -4.295 -3.575 -8.573 1.00 94.12 506 MET A O 1
ATOM 4086 N N . LEU A 1 507 ? -4.461 -4.859 -10.405 1.00 94.38 507 LEU A N 1
ATOM 4087 C CA . LEU A 1 507 ? -5.688 -5.554 -10.026 1.00 94.38 507 LEU A CA 1
ATOM 4088 C C . LEU A 1 507 ? -5.348 -6.839 -9.267 1.00 94.38 507 LEU A C 1
ATOM 4090 O O . LEU A 1 507 ? -4.818 -7.780 -9.857 1.00 94.38 507 LEU A O 1
ATOM 4094 N N . MET A 1 508 ? -5.659 -6.909 -7.975 1.00 94.69 508 MET A N 1
ATOM 4095 C CA . MET A 1 508 ? -5.175 -7.967 -7.073 1.00 94.69 508 MET A CA 1
ATOM 4096 C C . MET A 1 508 ? -6.308 -8.625 -6.286 1.00 94.69 508 MET A C 1
ATOM 4098 O O . MET A 1 508 ? -7.351 -8.013 -6.101 1.00 94.69 508 MET A O 1
ATOM 4102 N N . THR A 1 509 ? -6.140 -9.861 -5.803 1.00 93.50 509 THR A N 1
ATOM 4103 C CA . THR A 1 509 ? -7.134 -10.429 -4.865 1.00 93.50 509 THR A CA 1
ATOM 4104 C C . THR A 1 509 ? -7.075 -9.703 -3.513 1.00 93.50 509 THR A C 1
ATOM 4106 O O . THR A 1 509 ? -6.030 -9.127 -3.194 1.00 93.50 509 THR A O 1
ATOM 4109 N N . PRO A 1 510 ? -8.140 -9.746 -2.690 1.00 93.12 510 PRO A N 1
ATOM 4110 C CA . PRO A 1 510 ? -8.140 -9.136 -1.360 1.00 93.12 510 PRO A CA 1
ATOM 4111 C C . PRO A 1 510 ? -6.953 -9.572 -0.493 1.00 93.12 510 PRO A C 1
ATOM 4113 O O . PRO A 1 510 ? -6.309 -8.742 0.138 1.00 93.12 510 PRO A O 1
ATOM 4116 N N . GLU A 1 511 ? -6.590 -10.856 -0.534 1.00 93.81 511 GLU A N 1
ATOM 4117 C CA . GLU A 1 511 ? -5.455 -11.393 0.222 1.00 93.81 511 GLU A CA 1
ATOM 4118 C C . GLU A 1 511 ? -4.118 -10.865 -0.300 1.00 93.81 511 GLU A C 1
ATOM 4120 O O . GLU A 1 511 ? -3.232 -10.543 0.483 1.00 93.81 511 GLU A O 1
ATOM 4125 N N . GLN A 1 512 ? -3.961 -10.755 -1.623 1.00 95.31 512 GLN A N 1
ATOM 4126 C CA . GLN A 1 512 ? -2.756 -10.181 -2.225 1.00 95.31 512 GLN A CA 1
ATOM 4127 C C . GLN A 1 512 ? -2.610 -8.704 -1.868 1.00 95.31 512 GLN A C 1
ATOM 4129 O O . GLN A 1 512 ? -1.508 -8.251 -1.566 1.00 95.31 512 GLN A O 1
ATOM 4134 N N . PHE A 1 513 ? -3.715 -7.960 -1.910 1.00 96.38 513 PHE A N 1
ATOM 4135 C CA . PHE A 1 513 ? -3.740 -6.551 -1.545 1.00 96.38 513 PHE A CA 1
ATOM 4136 C C . PHE A 1 513 ? -3.389 -6.369 -0.066 1.00 96.38 513 PHE A C 1
ATOM 4138 O O . PHE A 1 513 ? -2.500 -5.583 0.249 1.00 96.38 513 PHE A O 1
ATOM 4145 N N . ARG A 1 514 ? -3.996 -7.172 0.820 1.00 96.38 514 ARG A N 1
ATOM 4146 C CA . ARG A 1 514 ? -3.675 -7.207 2.252 1.00 96.38 514 ARG A CA 1
ATOM 4147 C C . ARG A 1 514 ? -2.202 -7.516 2.501 1.00 96.38 514 ARG A C 1
ATOM 4149 O O . ARG A 1 514 ? -1.584 -6.801 3.272 1.00 96.38 514 ARG A O 1
ATOM 4156 N N . MET A 1 515 ? -1.625 -8.516 1.826 1.00 96.69 515 MET A N 1
ATOM 4157 C CA . MET A 1 515 ? -0.195 -8.836 1.960 1.00 96.69 515 MET A CA 1
ATOM 4158 C C . MET A 1 515 ? 0.691 -7.651 1.567 1.00 96.69 515 MET A C 1
ATOM 4160 O O . MET A 1 515 ? 1.583 -7.291 2.321 1.00 96.69 515 MET A O 1
ATOM 4164 N N . VAL A 1 516 ? 0.429 -7.001 0.426 1.00 97.50 516 VAL A N 1
ATOM 4165 C CA . VAL A 1 516 ? 1.238 -5.843 0.006 1.00 97.50 516 VAL A CA 1
ATOM 4166 C C . VAL A 1 516 ? 1.087 -4.666 0.965 1.00 97.50 516 VAL A C 1
ATOM 4168 O O . VAL A 1 516 ? 2.083 -4.040 1.318 1.00 97.50 516 VAL A O 1
ATOM 4171 N N . CYS A 1 517 ? -0.135 -4.355 1.398 1.00 97.69 517 CYS A N 1
ATOM 4172 C CA . CYS A 1 517 ? -0.358 -3.287 2.365 1.00 97.69 517 CYS A CA 1
ATOM 4173 C C . CYS A 1 517 ? 0.249 -3.618 3.734 1.00 97.69 517 CYS A C 1
ATOM 4175 O O . CYS A 1 517 ? 0.824 -2.727 4.343 1.00 97.69 517 CYS A O 1
ATOM 4177 N N . GLY A 1 518 ? 0.192 -4.869 4.190 1.00 97.69 518 GLY A N 1
ATOM 4178 C CA . GLY A 1 518 ? 0.853 -5.313 5.417 1.00 97.69 518 GLY A CA 1
ATOM 4179 C C . GLY A 1 518 ? 2.371 -5.187 5.340 1.00 97.69 518 GLY A C 1
ATOM 4180 O O . GLY A 1 518 ? 2.977 -4.581 6.219 1.00 97.69 518 GLY A O 1
ATOM 4181 N N . ASP A 1 519 ? 2.976 -5.657 4.249 1.00 97.56 519 ASP A N 1
ATOM 4182 C CA . ASP A 1 519 ? 4.428 -5.605 4.057 1.00 97.56 519 ASP A CA 1
ATOM 4183 C C . ASP A 1 519 ? 4.956 -4.163 3.966 1.00 97.56 519 ASP A C 1
ATOM 4185 O O . ASP A 1 519 ? 6.021 -3.860 4.501 1.00 97.56 519 ASP A O 1
ATOM 4189 N N . VAL A 1 520 ? 4.228 -3.273 3.280 1.00 97.69 520 VAL A N 1
ATOM 4190 C CA . VAL A 1 520 ? 4.694 -1.903 2.997 1.00 97.69 520 VAL A CA 1
ATOM 4191 C C . VAL A 1 520 ? 4.225 -0.889 4.047 1.00 97.69 520 VAL A C 1
ATOM 4193 O O . VAL A 1 520 ? 4.960 0.038 4.369 1.00 97.69 520 VAL A O 1
ATOM 4196 N N . LEU A 1 521 ? 3.008 -1.030 4.580 1.00 97.75 521 LEU A N 1
ATOM 4197 C CA . LEU A 1 521 ? 2.394 -0.061 5.500 1.00 97.75 521 LEU A CA 1
ATOM 4198 C C . LEU A 1 521 ? 2.312 -0.553 6.948 1.00 97.75 521 LEU A C 1
ATOM 4200 O O . LEU A 1 521 ? 1.987 0.251 7.818 1.00 97.75 521 LEU A O 1
ATOM 4204 N N . GLY A 1 522 ? 2.620 -1.820 7.243 1.00 96.69 522 GLY A N 1
ATOM 4205 C CA . GLY A 1 522 ? 2.483 -2.395 8.591 1.00 96.69 522 GLY A CA 1
ATOM 4206 C C . GLY A 1 522 ? 3.404 -1.789 9.658 1.00 96.69 522 GLY A C 1
ATOM 4207 O O . GLY A 1 522 ? 3.219 -2.038 10.845 1.00 96.69 522 GLY A O 1
ATOM 4208 N N . LEU A 1 523 ? 4.390 -0.973 9.264 1.00 95.31 523 LEU A N 1
ATOM 4209 C CA . LEU A 1 523 ? 5.180 -0.166 10.203 1.00 95.31 523 LEU A CA 1
ATOM 4210 C C . LEU A 1 523 ? 4.447 1.106 10.659 1.00 95.31 523 LEU A C 1
ATOM 4212 O O . LEU A 1 523 ? 4.715 1.596 11.755 1.00 95.31 523 LEU A O 1
ATOM 4216 N N . ASP A 1 524 ? 3.544 1.630 9.827 1.00 97.06 524 ASP A N 1
ATOM 4217 C CA . ASP A 1 524 ? 2.828 2.892 10.049 1.00 97.06 524 ASP A CA 1
ATOM 4218 C C . ASP A 1 524 ? 1.363 2.680 10.474 1.00 97.06 524 ASP A C 1
ATOM 4220 O O . ASP A 1 524 ? 0.769 3.554 11.112 1.00 97.06 524 ASP A O 1
ATOM 4224 N N . LEU A 1 525 ? 0.772 1.541 10.102 1.00 97.44 525 LEU A N 1
ATOM 4225 C CA . LEU A 1 525 ? -0.635 1.194 10.301 1.00 97.44 525 LEU A CA 1
ATOM 4226 C C . LEU A 1 525 ? -0.768 -0.120 11.082 1.00 97.44 525 LEU A C 1
ATOM 4228 O O . LEU A 1 525 ? 0.040 -1.031 10.921 1.00 97.44 525 LEU A O 1
ATOM 4232 N N . SER A 1 526 ? -1.809 -0.225 11.913 1.00 96.88 526 SER A N 1
ATOM 4233 C CA . SER A 1 526 ? -2.173 -1.489 12.565 1.00 96.88 526 SER A CA 1
ATOM 4234 C C . SER A 1 526 ? -2.797 -2.480 11.571 1.00 96.88 526 SER A C 1
ATOM 4236 O O . SER A 1 526 ? -3.241 -2.100 10.488 1.00 96.88 526 SER A O 1
ATOM 4238 N N . GLU A 1 527 ? -2.894 -3.755 11.955 1.00 95.81 527 GLU A N 1
ATOM 4239 C CA . GLU A 1 527 ? -3.620 -4.773 11.174 1.00 95.81 527 GLU A CA 1
ATOM 4240 C C . GLU A 1 527 ? -5.088 -4.376 10.930 1.00 95.81 527 GLU A C 1
ATOM 4242 O O . GLU A 1 527 ? -5.589 -4.511 9.818 1.00 95.81 527 GLU A O 1
ATOM 4247 N N . GLU A 1 528 ? -5.765 -3.805 11.933 1.00 94.94 528 GLU A N 1
ATOM 4248 C CA . GLU A 1 528 ? -7.135 -3.289 11.783 1.00 94.94 528 GLU A CA 1
ATOM 4249 C C . GLU A 1 528 ? -7.206 -2.121 10.792 1.00 94.94 528 GLU A C 1
ATOM 4251 O O . GLU A 1 528 ? -8.096 -2.089 9.941 1.00 94.94 528 GLU A O 1
ATOM 4256 N N . ASP A 1 529 ? -6.239 -1.195 10.843 1.00 97.25 529 ASP A N 1
ATOM 4257 C CA . ASP A 1 529 ? -6.150 -0.097 9.881 1.00 97.25 529 ASP A CA 1
ATOM 4258 C C . ASP A 1 529 ? -5.980 -0.660 8.450 1.00 97.25 529 ASP A C 1
ATOM 4260 O O . ASP A 1 529 ? -6.589 -0.133 7.519 1.00 97.25 529 ASP A O 1
ATOM 4264 N N . ILE A 1 530 ? -5.199 -1.735 8.259 1.00 97.44 530 ILE A N 1
ATOM 4265 C CA . ILE A 1 530 ? -4.993 -2.399 6.956 1.00 97.44 530 ILE A CA 1
ATOM 4266 C C . ILE A 1 530 ? -6.268 -3.101 6.466 1.00 97.44 530 ILE A C 1
ATOM 4268 O O . ILE A 1 530 ? -6.592 -3.015 5.276 1.00 97.44 530 ILE A O 1
ATOM 4272 N N . GLU A 1 531 ? -7.015 -3.765 7.350 1.00 95.88 531 GLU A N 1
ATOM 4273 C CA . GLU A 1 531 ? -8.319 -4.338 6.998 1.00 95.88 531 GLU A CA 1
ATOM 4274 C C . GLU A 1 531 ? -9.301 -3.250 6.553 1.00 95.88 531 GLU A C 1
ATOM 4276 O O . GLU A 1 531 ? -9.957 -3.390 5.519 1.00 95.88 531 GLU A O 1
ATOM 4281 N N . ASP A 1 532 ? -9.339 -2.115 7.251 1.00 96.44 532 ASP A N 1
ATOM 4282 C CA . ASP A 1 532 ? -10.174 -0.980 6.861 1.00 96.44 532 ASP A CA 1
ATOM 4283 C C . ASP A 1 532 ? -9.756 -0.392 5.507 1.00 96.44 532 ASP A C 1
ATOM 4285 O O . ASP A 1 532 ? -10.613 -0.005 4.708 1.00 96.44 532 ASP A O 1
ATOM 4289 N N . VAL A 1 533 ? -8.456 -0.378 5.189 1.00 96.62 533 VAL A N 1
ATOM 4290 C CA . VAL A 1 533 ? -7.949 0.032 3.866 1.00 96.62 533 VAL A CA 1
ATOM 4291 C C . VAL A 1 533 ? -8.431 -0.912 2.773 1.00 96.62 533 VAL A C 1
ATOM 4293 O O . VAL A 1 533 ? -8.837 -0.450 1.699 1.00 96.62 533 VAL A O 1
ATOM 4296 N N . LEU A 1 534 ? -8.404 -2.221 3.031 1.00 95.69 534 LEU A N 1
ATOM 4297 C CA . LEU A 1 534 ? -8.929 -3.225 2.112 1.00 95.69 534 LEU A CA 1
ATOM 4298 C C . LEU A 1 534 ? -10.427 -3.001 1.875 1.00 95.69 534 LEU A C 1
ATOM 4300 O O . LEU A 1 534 ? -10.845 -2.873 0.723 1.00 95.69 534 LEU A O 1
ATOM 4304 N N . LEU A 1 535 ? -11.223 -2.886 2.942 1.00 94.50 535 LEU A N 1
ATOM 4305 C CA . LEU A 1 535 ? -12.663 -2.641 2.840 1.00 94.50 535 LEU A CA 1
ATOM 4306 C C . LEU A 1 535 ? -12.960 -1.338 2.083 1.00 94.50 535 LEU A C 1
ATOM 4308 O O . LEU A 1 535 ? -13.795 -1.321 1.180 1.00 94.50 535 LEU A O 1
ATOM 4312 N N . PHE A 1 536 ? -12.238 -0.262 2.387 1.00 94.81 536 PHE A N 1
ATOM 4313 C CA . PHE A 1 536 ? -12.403 1.035 1.734 1.00 94.81 536 PHE A CA 1
ATOM 4314 C C . PHE A 1 536 ? -12.037 1.013 0.239 1.00 94.81 536 PHE A C 1
ATOM 4316 O O . PHE A 1 536 ? -12.658 1.714 -0.563 1.00 94.81 536 PHE A O 1
ATOM 4323 N N . SER A 1 537 ? -11.055 0.194 -0.151 1.00 93.62 537 SER A N 1
ATOM 4324 C CA . SER A 1 537 ? -10.568 0.089 -1.537 1.00 93.62 537 SER A CA 1
ATOM 4325 C C . SER A 1 537 ? -11.391 -0.881 -2.398 1.00 93.62 537 SER A C 1
ATOM 4327 O O . SER A 1 537 ? -11.406 -0.776 -3.631 1.00 93.62 537 SER A O 1
ATOM 4329 N N . CYS A 1 538 ? -12.101 -1.821 -1.772 1.00 90.88 538 CYS A N 1
ATOM 4330 C CA . CYS A 1 538 ? -12.966 -2.782 -2.447 1.00 90.88 538 CYS A CA 1
ATOM 4331 C C . CYS A 1 538 ? -14.197 -2.099 -3.061 1.00 90.88 538 CYS A C 1
ATOM 4333 O O . CYS A 1 538 ? -15.026 -1.504 -2.375 1.00 90.88 538 CYS A O 1
ATOM 4335 N N . SER A 1 539 ? -14.362 -2.234 -4.381 1.00 86.12 539 SER A N 1
ATOM 4336 C CA . SER A 1 539 ? -15.513 -1.651 -5.094 1.00 86.12 539 SER A CA 1
ATOM 4337 C C . SER A 1 539 ? -16.821 -2.412 -4.857 1.00 86.12 539 SER A C 1
ATOM 4339 O O . SER A 1 539 ? -17.889 -1.868 -5.117 1.00 86.12 539 SER A O 1
ATOM 4341 N N . ASN A 1 540 ? -16.733 -3.635 -4.345 1.00 85.62 540 ASN A N 1
ATOM 4342 C CA . ASN A 1 540 ? -17.833 -4.558 -4.103 1.00 85.62 540 ASN A CA 1
ATOM 4343 C C . ASN A 1 540 ? -17.604 -5.266 -2.755 1.00 85.62 540 ASN A C 1
ATOM 4345 O O . ASN A 1 540 ? -16.507 -5.211 -2.194 1.00 85.62 540 ASN A O 1
ATOM 4349 N N . CYS A 1 541 ? -18.658 -5.860 -2.201 1.00 82.31 541 CYS A N 1
ATOM 4350 C CA . CYS A 1 541 ? -18.645 -6.403 -0.848 1.00 82.31 541 CYS A CA 1
ATOM 4351 C C . CYS A 1 541 ? -17.903 -7.757 -0.773 1.00 82.31 541 CYS A C 1
ATOM 4353 O O . CYS A 1 541 ? -18.167 -8.629 -1.605 1.00 82.31 541 CYS A O 1
ATOM 4355 N N . PRO A 1 542 ? -17.031 -7.984 0.229 1.00 74.94 542 PRO A N 1
ATOM 4356 C CA . PRO A 1 542 ? -16.195 -9.188 0.310 1.00 74.94 542 PRO A CA 1
ATOM 4357 C C . PRO A 1 542 ? -16.948 -10.520 0.516 1.00 74.94 542 PRO A C 1
ATOM 4359 O O . PRO A 1 542 ? -16.374 -11.577 0.258 1.00 74.94 542 PRO A O 1
ATOM 4362 N N . THR A 1 543 ? -18.210 -10.514 0.960 1.00 71.19 543 THR A N 1
ATOM 4363 C CA . THR A 1 543 ? -18.955 -11.741 1.325 1.00 71.19 543 THR A CA 1
ATOM 4364 C C . THR A 1 543 ? -19.707 -12.391 0.165 1.00 71.19 543 THR A C 1
ATOM 4366 O O . THR A 1 543 ? -19.990 -13.594 0.190 1.00 71.19 543 THR A O 1
ATOM 4369 N N . THR A 1 544 ? -20.021 -11.638 -0.891 1.00 56.91 544 THR A N 1
ATOM 4370 C CA . THR A 1 544 ? -20.882 -12.117 -1.975 1.00 56.91 544 THR A CA 1
ATOM 4371 C C . THR A 1 544 ? -20.126 -12.974 -2.996 1.00 56.91 544 THR A C 1
ATOM 4373 O O . THR A 1 544 ? -19.712 -12.528 -4.059 1.00 56.91 544 THR A O 1
ATOM 4376 N N . SER A 1 545 ? -20.054 -14.273 -2.695 1.00 48.62 545 SER A N 1
ATOM 4377 C CA . SER A 1 545 ? -19.973 -15.391 -3.649 1.00 48.62 545 SER A CA 1
ATOM 4378 C C . SER A 1 545 ? -18.736 -15.487 -4.548 1.00 48.62 545 SER A C 1
ATOM 4380 O O . SER A 1 545 ? -18.806 -15.069 -5.689 1.00 48.62 545 SER A O 1
ATOM 4382 N N . GLY A 1 546 ? -17.667 -16.164 -4.096 1.00 55.88 546 GLY A N 1
ATOM 4383 C CA . GLY A 1 546 ? -16.730 -17.001 -4.892 1.00 55.88 546 GLY A CA 1
ATOM 4384 C C . GLY A 1 546 ? -16.002 -16.414 -6.120 1.00 55.88 546 GLY A C 1
ATOM 4385 O O . GLY A 1 546 ? -15.067 -17.029 -6.637 1.00 55.88 546 GLY A O 1
ATOM 4386 N N . VAL A 1 547 ? -16.393 -15.239 -6.590 1.00 56.84 547 VAL A N 1
ATOM 4387 C CA . VAL A 1 547 ? -15.793 -14.458 -7.649 1.00 56.84 547 VAL A CA 1
ATOM 4388 C C . VAL A 1 547 ? -14.740 -13.637 -6.937 1.00 56.84 547 VAL A C 1
ATOM 4390 O O . VAL A 1 547 ? -15.052 -12.727 -6.180 1.00 56.84 547 VAL A O 1
ATOM 4393 N N . ARG A 1 548 ? -13.478 -14.028 -7.119 1.00 64.38 548 ARG A N 1
ATOM 4394 C CA . ARG A 1 548 ? -12.329 -13.276 -6.615 1.00 64.38 548 ARG A CA 1
ATOM 4395 C C . ARG A 1 548 ? -12.309 -11.924 -7.308 1.00 64.38 548 ARG A C 1
ATOM 4397 O O . ARG A 1 548 ? -11.759 -11.795 -8.402 1.00 64.38 548 ARG A O 1
ATOM 4404 N N . GLU A 1 549 ? -12.969 -10.952 -6.707 1.00 76.00 549 GLU A N 1
ATOM 4405 C CA . GLU A 1 549 ? -12.963 -9.599 -7.220 1.00 76.00 549 GLU A CA 1
ATOM 4406 C C . GLU A 1 549 ? -11.598 -8.975 -7.024 1.00 76.00 549 GLU A C 1
ATOM 4408 O O . GLU A 1 549 ? -10.906 -9.203 -6.030 1.00 76.00 549 GLU A O 1
ATOM 4413 N N . ALA A 1 550 ? -11.194 -8.229 -8.044 1.00 89.06 550 ALA A N 1
ATOM 4414 C CA . ALA A 1 550 ? -9.926 -7.550 -8.025 1.00 89.06 550 ALA A CA 1
ATOM 4415 C C . ALA A 1 550 ? -10.064 -6.216 -7.288 1.00 89.06 550 ALA A C 1
ATOM 4417 O O . ALA A 1 550 ? -10.880 -5.372 -7.660 1.00 89.06 550 ALA A O 1
ATOM 4418 N N . VAL A 1 551 ? -9.230 -6.023 -6.276 1.00 93.75 551 VAL A N 1
ATOM 4419 C CA . VAL A 1 551 ? -8.969 -4.740 -5.633 1.00 93.75 551 VAL A CA 1
ATOM 4420 C C . VAL A 1 551 ? -8.006 -3.961 -6.521 1.00 93.75 551 VAL A C 1
ATOM 4422 O O . VAL A 1 551 ? -6.989 -4.499 -6.964 1.00 93.75 551 VAL A O 1
ATOM 4425 N N . ASP A 1 552 ? -8.346 -2.710 -6.814 1.00 94.69 552 ASP A N 1
ATOM 4426 C CA . ASP A 1 552 ? -7.552 -1.842 -7.679 1.00 94.69 552 ASP A CA 1
ATOM 4427 C C . ASP A 1 552 ? -6.573 -1.010 -6.844 1.00 94.69 552 ASP A C 1
ATOM 4429 O O . ASP A 1 552 ? -6.942 0.014 -6.263 1.00 94.69 552 ASP A O 1
ATOM 4433 N N . GLY A 1 553 ? -5.309 -1.443 -6.802 1.00 94.69 553 GLY A N 1
ATOM 4434 C CA . GLY A 1 553 ? -4.245 -0.741 -6.084 1.00 94.69 553 GLY A CA 1
ATOM 4435 C C . GLY A 1 553 ? -4.000 0.681 -6.589 1.00 94.69 553 GLY A C 1
ATOM 4436 O O . GLY A 1 553 ? -3.559 1.539 -5.821 1.00 94.69 553 GLY A O 1
ATOM 4437 N N . ARG A 1 554 ? -4.352 0.986 -7.847 1.00 95.56 554 ARG A N 1
ATOM 4438 C CA . ARG A 1 554 ? -4.237 2.347 -8.382 1.00 95.56 554 ARG A CA 1
ATOM 4439 C C . ARG A 1 554 ? -5.226 3.296 -7.709 1.00 95.56 554 ARG A C 1
ATOM 4441 O O . ARG A 1 554 ? -4.844 4.425 -7.418 1.00 95.56 554 ARG A O 1
ATOM 4448 N N . LYS A 1 555 ? -6.446 2.848 -7.382 1.00 94.62 555 LYS A N 1
ATOM 4449 C CA . LYS A 1 555 ? -7.425 3.693 -6.672 1.00 94.62 555 LYS A CA 1
ATOM 4450 C C . LYS A 1 555 ? -6.891 4.170 -5.327 1.00 94.62 555 LYS A C 1
ATOM 4452 O O . LYS A 1 555 ? -7.064 5.340 -5.007 1.00 94.62 555 LYS A O 1
ATOM 4457 N N . LEU A 1 556 ? -6.217 3.301 -4.569 1.00 95.75 556 LEU A N 1
ATOM 4458 C CA . LEU A 1 556 ? -5.601 3.692 -3.299 1.00 95.75 556 LEU A CA 1
ATOM 4459 C C . LEU A 1 556 ? -4.553 4.797 -3.514 1.00 95.75 556 LEU A C 1
ATOM 4461 O O . LEU A 1 556 ? -4.559 5.804 -2.810 1.00 95.75 556 LEU A O 1
ATOM 4465 N N . LEU A 1 557 ? -3.682 4.636 -4.515 1.00 95.69 557 LEU A N 1
ATOM 4466 C CA . LEU A 1 557 ? -2.646 5.623 -4.831 1.00 95.69 557 LEU A CA 1
ATOM 4467 C C . LEU A 1 557 ? -3.226 6.956 -5.328 1.00 95.69 557 LEU A C 1
ATOM 4469 O O . LEU A 1 557 ? -2.657 8.003 -5.022 1.00 95.69 557 LEU A O 1
ATOM 4473 N N . ASP A 1 558 ? -4.324 6.932 -6.079 1.00 94.31 558 ASP A N 1
ATOM 4474 C CA . ASP A 1 558 ? -4.968 8.131 -6.630 1.00 94.31 558 ASP A CA 1
ATOM 4475 C C . ASP A 1 558 ? -5.833 8.864 -5.588 1.00 94.31 558 ASP A C 1
ATOM 4477 O O . ASP A 1 558 ? -5.989 10.080 -5.650 1.00 94.31 558 ASP A O 1
ATOM 4481 N N . LEU A 1 559 ? -6.384 8.149 -4.599 1.00 90.19 559 LEU A N 1
ATOM 4482 C CA . LEU A 1 559 ? -7.186 8.745 -3.521 1.00 90.19 559 LEU A CA 1
ATOM 4483 C C . LEU A 1 559 ? -6.354 9.593 -2.547 1.00 90.19 559 LEU A C 1
ATOM 4485 O O . LEU A 1 559 ? -6.900 10.497 -1.911 1.00 90.19 559 LEU A O 1
ATOM 4489 N N . PHE A 1 560 ? -5.057 9.300 -2.423 1.00 89.19 560 PHE A N 1
ATOM 4490 C CA . PHE A 1 560 ? -4.159 9.938 -1.453 1.00 89.19 560 PHE A CA 1
ATOM 4491 C C . PHE A 1 560 ? -2.937 10.632 -2.084 1.00 89.19 560 PHE A C 1
ATOM 4493 O O . PHE A 1 560 ? -2.068 11.118 -1.350 1.00 89.19 560 PHE A O 1
ATOM 4500 N N . SER A 1 561 ? -2.877 10.712 -3.422 1.00 78.25 561 SER A N 1
ATOM 4501 C CA . SER A 1 561 ? -2.015 11.665 -4.144 1.00 78.25 561 SER A CA 1
ATOM 4502 C C . SER A 1 561 ? -2.510 13.089 -3.943 1.00 78.25 561 SER A C 1
ATOM 4504 O O . SER A 1 561 ? -1.676 13.949 -3.590 1.00 78.25 561 SER A O 1
#

Organism: NCBI:txid2562237

Radius of gyration: 46.13 Å; chains: 1; bounding box: 101×88×150 Å

Foldseek 3Di:
DDDDDDDDDDDDDDDPPPDPPPPPPPPPDPPDPVVVVVVVVVLVVVLVVLVVVLVVLVVVLVVLVVVLVVLVVVLVVLVVVLVVVVVCVVVVVDDDVVVVVVNCCCVVPVNVVSVVVSVVSVVVSVVSVVVSVVSVPPPSNVVSVVVVVVVVVVVVVVVVLVVCCVPPVVVNVVVVVVVVVVVVVVVVVVVVVVVVVVVVVVVVVVVVVVVVVVVVVVVVVVVVVVVVVVVVVVVVVVVVVVVVVVVVVVVVVVVVVVVVVVVVVVVVVVVVVVVCVVPHDDDDDDLDDQDPCLVVPDQDDDDLLLLLQLLQQPDDDPQHLVNLLCVLPPVSSQKDFLVSQLSSLVPHDRRLDRSSVSSVVLLVQQVVRDPDNGIGRNVSSNSSSNVNPPPPVVPPQQDLLLLALLCLQLVPALVNVLVQLVPDPDLVSLLCCQCHPNRVGDNVSSVSNSVVCVVQPSSRVNSVDPRVSNYHHPVRSVVLVVLLLVLCVVQVVVLQVQLVVVPVQSWAFLVSQLVSCCVRRVVRDPSVSSSSVSSNQDPHGPPPDDPRGTRRSVCSNVVND

InterPro domains:
  IPR002048 EF-hand domain [PS50222] (316-351)
  IPR011992 EF-hand domain pair [SSF47473] (315-535)
  IPR018247 EF-Hand 1, calcium-binding site [PS00018] (329-341)

Secondary structure (DSSP, 8-state):
---PPP-------------------------SHHHHHHHHHHHHHHHHHHHHHHHHHHHHHHHHHHHHHHHHHHHHHHHHHHHHHHHHHHTT-PPPHHHHHHHHHIIIIIHHHHHHHHHHHHHHHHHHHHHHHHHHH-HHHHHHHHHHHHHHHHHHHHHHHHHHHHH-HHHHHHHHHHHHHHHHHHHHHHHHHHHHHHHHHHHHHHHHHHHHHHHHHHHHHHHHHHHHHHHHHHHHHHHHHHHHHHHHHHHHHHHHHHHHHHHHHHHHHHHHHHHHHHH--S----SSPPPHHHHHPPPPP--HHHHHHHHHHTS--SS-HHHHHHHH-SS-SSEEEHHHHHHHHHH-TT-SS-HHHHHHHHHHHHTTT-S-SSEEEHHHHHHHHHTT-S-TT---PSPHHHHHHHHHHHT--HHHHHHHHHH--SHHHHHHHHHSTTT---HHHHHHHHHHHHHH-HHHHHHHS-HHHH---HHHHHHHHHHHHHHHHHTHHHHHHHHHHH-TT-EE-HHHHHHHHHHHHTTTS-HHHHHHHHHHH-SS-TTSSS--PPEEHHHHHHH--

=== Feature glossary ===
A reading guide for the features in this record.

Start from the sequence.

  · This is the polypeptide sequence — one letter per residue, N-terminus first. Length ranges from a few dozen residues for small domains to over a thousand for large multi-domain proteins.

Fold it, and you get atomic coordinates and the backbone conformation that goes with them.

  · Structure coordinates are given as an mmCIF _atom_site loop: one row per atom with element, residue name, chain id, sequence number, and x/y/z position in Å. Only the four main-chain atoms per residue are included here; side chains are omitted to keep the record compact.

  · Backbone dihedral angles. Every residue except chain termini has a φ (preceding-C → N → Cα → C) and a ψ (N → Cα → C → next-N). They are reported in degrees following the IUPAC sign convention. Secondary structure is essentially a statement about which (φ, ψ) basin each residue occupies.

  · The SS8 string is DSSP's per-residue secondary-structure call. α-helix (H) means an i→i+4 H-bond ladder; β-strand (E) means the residue 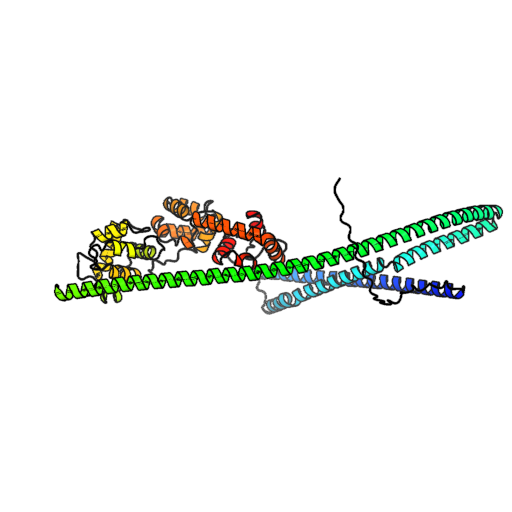participates in a β-sheet; 3₁₀ (G) and π (I) are tighter and wider helices; T/S are turns/bends; '-' is loop.

  · SS3 is a coarse helix/strand/coil call (letters a/b/c) made by the P-SEA algorithm from inter-Cα distances and dihedrals. It is less detailed than DSSP but needs only Cα positions.

Summarize the fold with a handful of shape descriptors and a per-residue structural alphabet.

  · Radius of gyration (Rg) is the root-mean-square distance of Cα atoms from their centroid — a single number for overall size and compactness. A globular domain of N residues has Rg ≈ 2.2·N^0.38 Å; an extended or disordered chain has a much larger Rg. The Cα contact count is the number of residue pairs whose Cα atoms are within 8 Å and are more than four positions apart in sequence — a standard proxy for tertiary packing density. The bounding box is the smallest axis-aligned box enclosing all Cα atoms.

  · The Foldseek 3Di string encodes local tertiary geometry as a 20-letter alphabet — one character per residue — derived from the relative positions of nearby Cα atoms. Unlike the amino-acid sequence, 3Di is a direct function of the 3D structure, so two proteins with the same fold have similar 3Di strings even at low sequence identity.

  · Solvent-accessible surface area (SASA) is the area in Å² traced out by the centre of a 1.4 Å probe sphere (a water molecule) rolled over the protein's van der Waals surface (Shrake–Rupley / Lee–Richards construction). Buried residues have near-zero SASA; fully exposed residues can exceed 200 Å². The total SASA scales roughly with the number of surface residues.

Ask how reliable the model is.

  · pLDDT (predicted Local Distance Difference Test) is AlphaFold's per-residue confidence score, ranging from 0 to 100. Values above 90 indicate high confidence (typically well-packed cores); 70–90 is confident; 50–70 low confidence; below 50 usually means the region is disordered or the prediction is unreliable there. AlphaFold stores pLDDT in the mmCIF B-factor column.

  · B-factor (Debye–Waller factor) reflects atomic displacement in the crystal lattice. It is an experimental observable (units Å²), not a prediction; low values mean the atom is pinned down, high values mean it moves or is heterogeneous across the crystal.

  · Predicted Aligned Error (PAE) is an AlphaFold confidence matrix: entry (i, j) is the expected error in the position of residue j, in ångströms, when the prediction is superimposed on the true structure at residue i. Low PAE within a block of residues means that block is internally rigid and well-predicted; high PAE between two blocks means their relative placement is uncertain even if each block individually is confident.

Place it in context: what it resembles, what it is annotated as, and how it looks.

  · Nearest PDB neighbors are the top structural matches found by Foldseek when searching this structure against the entire Protein Data Bank. Each hit reports a TM-score (0 to 1; >0.5 almost always implies the same fold) and an E-value. These are *structural* homologs — they may share no detectable sequence similarity.

  · Functional annotations link the protein to curated databases. InterPro entries identify conserved domains and families by matching the sequence against member-database signatures (Pfam, PROSITE, CDD, …). Gene Ontology (GO) terms describe molecular function, biological process, and cellular component in a controlled vocabulary. CATH places the structure in a hierarchical fold classification (Class/Architecture/Topology/Homologous-superfamily). The organism is the source species.

  · Three diagnostic plots accompany the record. The Cα contact map visualizes the tertiary structure as a 2D adjacency matrix (8 Å cutoff, sequence-local contacts suppressed). The Ramachandran plot shows the distribution of backbone (φ, ψ) torsions, with points in the α and β basins reflecting secondary structure content. The PAE plot shows AlphaFold's inter-residue confidence as a color matrix.

  · Six rendered views show the 3D structure from the faces of a cube — i.e. along ±x, ±y, ±z. Rendering representation is drawn randomly per protein from cartoon (secondary-structure ribbons), sticks (backbone bonds), or molecular surface; coloring is either N→C rainbow (blue at the N-terminus through red at the C-terminus) or one color per chain.